Protein AF-A0A166ERL2-F1 (afdb_monomer)

pLDDT: mean 85.49, std 12.31, range [44.25, 98.38]

Foldseek 3Di:
DAQEDEDDDDPDDLVPDVCQQDDPPNHAEYAYEQADDDLPHCPLQEYQYYEYEQHDPVRAAALVSQLVSQVRHARHAEYEYAADAEHDYPDQDPCRVPVDDDDDPRLLVSLQVRDHHPNYQEYEYYYQADYPNLSNDQADPRHAYEYHYAAALVRCLVVLLVRVCRNQQVDDPPPDRHDRDHGFQAKEWAWDWDQDPNATKIWIKIFTDRVRPPPDRGSYIYIYIHHLEDEPCSVLVSHQQQNHQYYEYHHQASRHDYQLLVVCQSHLNHAEYEYEPNVLLVNLCNLVVPDALPPDVVVNPRRHDSAPRLYQYYAYDYDVVSVDDDDLVSLLSVLVNLVVCLVVVSAHQYYEDAPRSVVSNCVNPVCSCVSHPDNPYDHDD

Nearest PDB structures (foldseek):
  6qbt-assembly1_A  TM=3.314E-01  e=1.944E-01  Human T-lymphotropic virus 2
  7vww-assembly2_C  TM=3.610E-01  e=6.934E+00  Dioscoreophyllum cumminsii

Structure (mmCIF, N/CA/C/O backbone):
data_AF-A0A166ERL2-F1
#
_entry.id   AF-A0A166ERL2-F1
#
loop_
_atom_site.group_PDB
_atom_site.id
_atom_site.type_symbol
_atom_site.label_atom_id
_atom_site.label_alt_id
_atom_site.label_comp_id
_atom_site.label_asym_id
_atom_site.label_entity_id
_atom_site.label_seq_id
_atom_site.pdbx_PDB_ins_code
_atom_site.Cartn_x
_atom_site.Cartn_y
_atom_site.Cartn_z
_atom_site.occupancy
_atom_site.B_iso_or_equiv
_atom_site.auth_seq_id
_atom_site.auth_comp_id
_atom_site.auth_asym_id
_atom_site.auth_atom_id
_atom_site.pdbx_PDB_model_num
ATOM 1 N N . MET A 1 1 ? 32.226 -18.927 -10.110 1.00 77.19 1 MET A N 1
ATOM 2 C CA . MET A 1 1 ? 31.088 -18.558 -10.978 1.00 77.19 1 MET A CA 1
ATOM 3 C C . MET A 1 1 ? 30.583 -17.220 -10.487 1.00 77.19 1 MET A C 1
ATOM 5 O O . MET A 1 1 ? 30.361 -17.099 -9.290 1.00 77.19 1 MET A O 1
ATOM 9 N N . LEU A 1 2 ? 30.504 -16.218 -11.358 1.00 81.94 2 LEU A N 1
ATOM 10 C CA . LEU A 1 2 ? 29.994 -14.901 -10.985 1.00 81.94 2 LEU A CA 1
ATOM 11 C C . LEU A 1 2 ? 28.469 -14.932 -11.137 1.00 81.94 2 LEU A C 1
ATOM 13 O O . LEU A 1 2 ? 27.982 -15.144 -12.247 1.00 81.94 2 LEU A O 1
ATOM 17 N N . THR A 1 3 ? 27.742 -14.805 -10.029 1.00 89.81 3 THR A N 1
ATOM 18 C CA . THR A 1 3 ? 26.266 -14.838 -9.996 1.00 89.81 3 THR A CA 1
ATOM 19 C C . THR A 1 3 ? 25.653 -13.458 -9.784 1.00 89.81 3 THR A C 1
ATOM 21 O O . THR A 1 3 ? 24.518 -13.228 -10.186 1.00 89.81 3 THR A O 1
ATOM 24 N N . HIS A 1 4 ? 26.418 -12.528 -9.214 1.00 92.38 4 HIS A N 1
ATOM 25 C CA . HIS A 1 4 ? 25.998 -11.161 -8.933 1.00 92.38 4 HIS A CA 1
ATOM 26 C C . HIS A 1 4 ? 27.034 -10.198 -9.501 1.00 92.38 4 HIS A C 1
ATOM 28 O O . HIS A 1 4 ? 28.234 -10.383 -9.284 1.00 92.38 4 HIS A O 1
ATOM 34 N N . LEU A 1 5 ? 26.569 -9.177 -10.214 1.00 89.00 5 LEU A N 1
ATOM 35 C CA . LEU A 1 5 ? 27.400 -8.099 -10.730 1.00 89.00 5 LEU A CA 1
ATOM 36 C C . LEU A 1 5 ? 26.750 -6.765 -10.360 1.00 89.00 5 LEU A C 1
ATOM 38 O O . LEU A 1 5 ? 25.618 -6.493 -10.757 1.00 89.00 5 LEU A O 1
ATOM 42 N N . SER A 1 6 ? 27.475 -5.948 -9.599 1.00 89.12 6 SER A N 1
ATOM 43 C CA . SER A 1 6 ? 27.130 -4.549 -9.352 1.00 89.12 6 SER A CA 1
ATOM 44 C C . SER A 1 6 ? 28.169 -3.688 -10.046 1.00 89.12 6 SER A C 1
ATOM 46 O O . SER A 1 6 ? 29.366 -3.867 -9.809 1.00 89.12 6 SER A O 1
ATOM 48 N N . LEU A 1 7 ? 27.724 -2.804 -10.932 1.00 84.69 7 LEU A N 1
ATOM 49 C CA . LEU A 1 7 ? 28.595 -1.855 -11.611 1.00 84.69 7 LEU A CA 1
ATOM 50 C C . LEU A 1 7 ? 28.241 -0.449 -11.166 1.00 84.69 7 LEU A C 1
ATOM 52 O O . LEU A 1 7 ? 27.187 0.091 -11.504 1.00 84.69 7 LEU A O 1
ATOM 56 N N . GLU A 1 8 ? 29.166 0.131 -10.416 1.00 81.75 8 GLU A N 1
ATOM 57 C CA . GLU A 1 8 ? 29.139 1.526 -10.023 1.00 81.75 8 GLU A CA 1
ATOM 58 C C . GLU A 1 8 ? 29.985 2.312 -11.030 1.00 81.75 8 GLU A C 1
ATOM 60 O O . GLU A 1 8 ? 31.199 2.144 -11.090 1.00 81.75 8 GLU A O 1
ATOM 65 N N . TYR A 1 9 ? 29.329 3.140 -11.847 1.00 68.50 9 TYR A N 1
ATOM 66 C CA . TYR A 1 9 ? 29.947 4.225 -12.616 1.00 68.50 9 TYR A CA 1
ATOM 67 C C . TYR A 1 9 ? 31.168 3.839 -13.489 1.00 68.50 9 TYR A C 1
ATOM 69 O O . TYR A 1 9 ? 32.327 4.061 -13.135 1.00 68.50 9 TYR A O 1
ATOM 77 N N . CYS A 1 10 ? 30.926 3.327 -14.701 1.00 59.78 10 CYS A N 1
ATOM 78 C CA . CYS A 1 10 ? 31.987 3.166 -15.702 1.00 59.78 10 CYS A CA 1
ATOM 79 C C . CYS A 1 10 ? 32.215 4.477 -16.474 1.00 59.78 10 CYS A C 1
ATOM 81 O O . CYS A 1 10 ? 31.401 4.872 -17.303 1.00 59.78 10 CYS A O 1
ATOM 83 N N . HIS A 1 11 ? 33.354 5.137 -16.242 1.00 65.81 11 HIS A N 1
ATOM 84 C CA . HIS A 1 11 ? 33.776 6.318 -17.015 1.00 65.81 11 HIS A CA 1
ATOM 85 C C . HIS A 1 11 ? 34.077 6.015 -18.496 1.00 65.81 11 HIS A C 1
ATOM 87 O O . HIS A 1 11 ? 34.055 6.919 -19.330 1.00 65.81 11 HIS A O 1
ATOM 93 N N . SER A 1 12 ? 34.394 4.762 -18.824 1.00 67.81 12 SER A N 1
ATOM 94 C CA . SER A 1 12 ? 34.663 4.293 -20.183 1.00 67.81 12 SER A CA 1
ATOM 95 C C . SER A 1 12 ? 33.407 3.683 -20.796 1.00 67.81 12 SER A C 1
ATOM 97 O O . SER A 1 12 ? 32.731 2.896 -20.135 1.00 67.81 12 SER A O 1
ATOM 99 N N . ASN A 1 13 ? 33.131 4.007 -22.062 1.00 66.31 13 ASN A N 1
ATOM 100 C CA . ASN A 1 13 ? 31.979 3.495 -22.797 1.00 66.31 13 ASN A CA 1
ATOM 101 C C . ASN A 1 13 ? 32.007 1.947 -22.812 1.00 66.31 13 ASN A C 1
ATOM 103 O O . ASN A 1 13 ? 32.890 1.367 -23.450 1.00 66.31 13 ASN A O 1
ATOM 107 N N . PRO A 1 14 ? 31.078 1.255 -22.125 1.00 63.78 14 PRO A N 1
ATOM 108 C CA . PRO A 1 14 ? 31.132 -0.196 -21.941 1.00 63.78 14 PRO A CA 1
ATOM 109 C C . PRO A 1 14 ? 30.982 -0.971 -23.257 1.00 63.78 14 PRO A C 1
ATOM 111 O O . PRO A 1 14 ? 31.237 -2.168 -23.293 1.00 63.78 14 PRO A O 1
ATOM 114 N N . SER A 1 15 ? 30.613 -0.311 -24.361 1.00 64.50 15 SER A N 1
ATOM 115 C CA . SER A 1 15 ? 30.587 -0.926 -25.690 1.00 64.50 15 SER A CA 1
ATOM 116 C C . SER A 1 15 ? 31.969 -1.291 -26.247 1.00 64.50 15 SER A C 1
ATOM 118 O O . SER A 1 15 ? 32.038 -2.047 -27.213 1.00 64.50 15 SER A O 1
ATOM 120 N N . GLU A 1 16 ? 33.057 -0.733 -25.703 1.00 70.75 16 GLU A N 1
ATOM 121 C CA . GLU A 1 16 ? 34.410 -0.918 -26.251 1.00 70.75 16 GLU A CA 1
ATOM 122 C C . GLU A 1 16 ? 35.192 -2.078 -25.620 1.00 70.75 16 GLU A C 1
ATOM 124 O O . GLU A 1 16 ? 36.159 -2.546 -26.220 1.00 70.75 16 GLU A O 1
ATOM 129 N N . ASP A 1 17 ? 34.775 -2.587 -24.456 1.00 71.31 17 ASP A N 1
ATOM 130 C CA . ASP A 1 17 ? 35.456 -3.715 -23.816 1.00 71.31 17 ASP A CA 1
ATOM 131 C C . ASP A 1 17 ? 34.792 -5.053 -24.223 1.00 71.31 17 ASP A C 1
ATOM 133 O O . ASP A 1 17 ? 33.618 -5.297 -23.921 1.00 71.31 17 ASP A O 1
ATOM 137 N N . PRO A 1 18 ? 35.512 -5.947 -24.935 1.00 68.94 18 PRO A N 1
ATOM 138 C CA . PRO A 1 18 ? 34.975 -7.213 -25.429 1.00 68.94 18 PRO A CA 1
ATOM 139 C C . PRO A 1 18 ? 34.489 -8.151 -24.316 1.00 68.94 18 PRO A C 1
ATOM 141 O O . PRO A 1 18 ? 33.654 -9.016 -24.595 1.00 68.94 18 PRO A O 1
ATOM 144 N N . ALA A 1 19 ? 34.936 -7.971 -23.067 1.00 67.06 19 ALA A N 1
ATOM 145 C CA . ALA A 1 19 ? 34.402 -8.703 -21.921 1.00 67.06 19 ALA A CA 1
ATOM 146 C C . ALA A 1 19 ? 32.911 -8.397 -21.672 1.00 67.06 19 ALA A C 1
ATOM 148 O O . ALA A 1 19 ? 32.187 -9.246 -21.150 1.00 67.06 19 ALA A O 1
ATOM 149 N N . PHE A 1 20 ? 32.417 -7.235 -22.113 1.00 66.75 20 PHE A N 1
ATOM 150 C CA . PHE A 1 20 ? 31.011 -6.848 -21.979 1.00 66.75 20 PHE A CA 1
ATOM 151 C C . PHE A 1 20 ? 30.089 -7.417 -23.064 1.00 66.75 20 PHE A C 1
ATOM 153 O O . PHE A 1 20 ? 28.873 -7.451 -22.873 1.00 66.75 20 PHE A O 1
ATOM 160 N N . ASN A 1 21 ? 30.637 -7.930 -24.170 1.00 66.75 21 ASN A N 1
ATOM 161 C CA . ASN A 1 21 ? 29.839 -8.545 -25.239 1.00 66.75 21 ASN A CA 1
ATOM 162 C C . ASN A 1 21 ? 29.441 -10.002 -24.939 1.00 66.75 21 ASN A C 1
ATOM 164 O O . ASN A 1 21 ? 28.552 -10.545 -25.599 1.00 66.75 21 ASN A O 1
ATOM 168 N N . ALA A 1 22 ? 30.072 -10.638 -23.947 1.00 73.38 22 ALA A N 1
ATOM 169 C CA . ALA A 1 22 ? 29.822 -12.025 -23.558 1.00 73.38 22 ALA A CA 1
ATOM 170 C C . ALA A 1 22 ? 29.741 -12.162 -22.024 1.00 73.38 22 ALA A C 1
ATOM 172 O O . ALA A 1 22 ? 30.650 -12.713 -21.398 1.00 73.38 22 ALA A O 1
ATOM 173 N N . PRO A 1 23 ? 28.667 -11.652 -21.398 1.00 73.19 23 PRO A N 1
ATOM 174 C CA . PRO A 1 23 ? 28.480 -11.751 -19.956 1.00 73.19 23 PRO A CA 1
ATOM 175 C C . PRO A 1 23 ? 28.442 -13.219 -19.505 1.00 73.19 23 PRO A C 1
ATOM 177 O O . PRO A 1 23 ? 27.993 -14.088 -20.264 1.00 73.19 23 PRO A O 1
ATOM 180 N N . PRO A 1 24 ? 28.875 -13.524 -18.269 1.00 83.06 24 PRO A N 1
ATOM 181 C CA . PRO A 1 24 ? 28.833 -14.883 -17.749 1.00 83.06 24 PRO A CA 1
ATOM 182 C C . PRO A 1 24 ? 27.414 -15.451 -17.826 1.00 83.06 24 PRO A C 1
ATOM 184 O O . PRO A 1 24 ? 26.473 -14.856 -17.309 1.00 83.06 24 PRO A O 1
ATOM 187 N N . THR A 1 25 ? 27.253 -16.647 -18.395 1.00 84.00 25 THR A N 1
ATOM 188 C CA . THR A 1 25 ? 25.947 -17.332 -18.461 1.00 84.00 25 THR A CA 1
ATOM 189 C C . THR A 1 25 ? 25.391 -17.701 -17.083 1.00 84.00 25 THR A C 1
ATOM 191 O O . THR A 1 25 ? 24.237 -18.102 -16.973 1.00 84.00 25 THR A O 1
ATOM 194 N N . THR A 1 26 ? 26.219 -17.603 -16.039 1.00 91.06 26 THR A N 1
ATOM 195 C CA . THR A 1 26 ? 25.853 -17.827 -14.636 1.00 91.06 26 THR A CA 1
ATOM 196 C C . THR A 1 26 ? 25.363 -16.567 -13.928 1.00 91.06 26 THR A C 1
ATOM 198 O O . THR A 1 26 ? 25.062 -16.651 -12.742 1.00 91.06 26 THR A O 1
ATOM 201 N N . LEU A 1 27 ? 25.353 -15.407 -14.593 1.00 93.88 27 LEU A N 1
ATOM 202 C CA . LEU A 1 27 ? 24.914 -14.157 -13.984 1.00 93.88 27 LEU A CA 1
ATOM 203 C C . LEU A 1 27 ? 23.403 -14.207 -13.732 1.00 93.88 27 LEU A C 1
ATOM 205 O O . LEU A 1 27 ? 22.621 -14.408 -14.658 1.00 93.88 27 LEU A O 1
ATOM 209 N N . GLU A 1 28 ? 23.007 -14.021 -12.479 1.00 96.12 28 GLU A N 1
ATOM 210 C CA . GLU A 1 28 ? 21.608 -14.062 -12.052 1.00 96.12 28 GLU A CA 1
ATOM 211 C C . GLU A 1 28 ? 21.092 -12.678 -11.669 1.00 96.12 28 GLU A C 1
ATOM 213 O O . GLU A 1 28 ? 19.943 -12.358 -11.963 1.00 96.12 28 GLU A O 1
ATOM 218 N N . SER A 1 29 ? 21.943 -11.838 -11.082 1.00 97.00 29 SER A N 1
ATOM 219 C CA . SER A 1 29 ? 21.555 -10.510 -10.610 1.00 97.00 29 SER A CA 1
ATOM 220 C C . SER A 1 29 ? 22.481 -9.445 -11.175 1.00 97.00 29 SER A C 1
ATOM 222 O O . SER A 1 29 ? 23.706 -9.543 -11.045 1.00 97.00 29 SER A O 1
ATOM 224 N N . LEU A 1 30 ? 21.888 -8.415 -11.774 1.00 95.38 30 LEU A N 1
ATOM 225 C CA . LEU A 1 30 ? 22.602 -7.270 -12.324 1.00 95.38 30 LEU A CA 1
ATOM 226 C C . LEU A 1 30 ? 22.080 -5.972 -11.706 1.00 95.38 30 LEU A C 1
ATOM 228 O O . LEU A 1 30 ? 20.895 -5.660 -11.818 1.00 95.38 30 LEU A O 1
ATOM 232 N N . SER A 1 31 ? 22.982 -5.210 -11.091 1.00 95.44 31 SER A N 1
ATOM 233 C CA . SER A 1 31 ? 22.717 -3.861 -10.590 1.00 95.44 31 SER A CA 1
ATOM 234 C C . SER A 1 31 ? 23.565 -2.859 -11.364 1.00 95.44 31 SER A C 1
ATOM 236 O O . SER A 1 31 ? 24.792 -2.973 -11.392 1.00 95.44 31 SER A O 1
ATOM 238 N N . LEU A 1 32 ? 22.912 -1.903 -12.019 1.00 92.69 32 LEU A N 1
ATOM 239 C CA . LEU A 1 32 ? 23.553 -0.887 -12.850 1.00 92.69 32 LEU A CA 1
ATOM 240 C C . LEU A 1 32 ? 23.279 0.494 -12.270 1.00 92.69 32 LEU A C 1
ATOM 242 O O . LEU A 1 32 ? 22.121 0.891 -12.149 1.00 92.69 32 LEU A O 1
ATOM 246 N N . LEU A 1 33 ? 24.350 1.223 -11.966 1.00 91.12 33 LEU A N 1
ATOM 247 C CA . LEU A 1 33 ? 24.293 2.606 -11.512 1.00 91.12 33 LEU A CA 1
ATOM 248 C C . LEU A 1 33 ? 24.772 3.538 -12.636 1.00 91.12 33 LEU A C 1
ATOM 250 O O . LEU A 1 33 ? 25.870 3.360 -13.171 1.00 91.12 33 LEU A O 1
ATOM 254 N N . VAL A 1 34 ? 23.966 4.545 -12.979 1.00 85.50 34 VAL A N 1
ATOM 255 C CA . VAL A 1 34 ? 24.215 5.575 -14.011 1.00 85.50 34 VAL A CA 1
ATOM 256 C C . VAL A 1 34 ? 24.219 5.094 -15.465 1.00 85.50 34 VAL A C 1
ATOM 258 O O . VAL A 1 34 ? 23.539 5.698 -16.298 1.00 85.50 34 VAL A O 1
ATOM 261 N N . MET A 1 35 ? 24.963 4.039 -15.806 1.00 87.62 35 MET A N 1
ATOM 262 C CA . MET A 1 35 ? 25.171 3.631 -17.200 1.00 87.62 35 MET A CA 1
ATOM 263 C C . MET A 1 35 ? 24.773 2.166 -17.439 1.00 87.62 35 MET A C 1
ATOM 265 O O . MET A 1 35 ? 25.412 1.260 -16.903 1.00 87.62 35 MET A O 1
ATOM 269 N N . PRO A 1 36 ? 23.747 1.901 -18.265 1.00 89.19 36 PRO A N 1
ATOM 270 C CA . PRO A 1 36 ? 23.371 0.558 -18.651 1.00 89.19 36 PRO A CA 1
ATOM 271 C C . PRO A 1 36 ? 24.210 0.062 -19.833 1.00 89.19 36 PRO A C 1
ATOM 273 O O . PRO A 1 36 ? 24.802 0.839 -20.588 1.00 89.19 36 PRO A O 1
ATOM 276 N N . TYR A 1 37 ? 24.201 -1.253 -20.040 1.00 89.50 37 TYR A N 1
ATOM 277 C CA . TYR A 1 37 ? 24.606 -1.826 -21.319 1.00 89.50 37 TYR A CA 1
ATOM 278 C C . TYR A 1 37 ? 23.663 -1.369 -22.436 1.00 89.50 37 TYR A C 1
ATOM 280 O O . TYR A 1 37 ? 22.528 -0.968 -22.164 1.00 89.50 37 TYR A O 1
ATOM 288 N N . PRO A 1 38 ? 24.076 -1.479 -23.712 1.00 91.31 38 PRO A N 1
ATOM 289 C CA . PRO A 1 38 ? 23.132 -1.348 -24.812 1.00 91.31 38 PRO A CA 1
ATOM 290 C C . PRO A 1 38 ? 21.916 -2.250 -24.566 1.00 91.31 38 PRO A C 1
ATOM 292 O O . PRO A 1 38 ? 22.084 -3.436 -24.290 1.00 91.31 38 PRO A O 1
ATOM 295 N N . TRP A 1 39 ? 20.696 -1.724 -24.689 1.00 92.31 39 TRP A N 1
ATOM 296 C CA . TRP A 1 39 ? 19.454 -2.472 -24.418 1.00 92.31 39 TRP A CA 1
ATOM 297 C C . TRP A 1 39 ? 19.244 -3.691 -25.338 1.00 92.31 39 TRP A C 1
ATOM 299 O O . TRP A 1 39 ? 18.423 -4.571 -25.071 1.00 92.31 39 TRP A O 1
ATOM 309 N N . THR A 1 40 ? 20.026 -3.787 -26.414 1.00 91.94 40 THR A N 1
ATOM 310 C CA . THR A 1 40 ? 20.125 -4.952 -27.305 1.00 91.94 40 THR A CA 1
ATOM 311 C C . THR A 1 40 ? 21.074 -6.043 -26.794 1.00 91.94 40 THR A C 1
ATOM 313 O O . THR A 1 40 ? 21.160 -7.104 -27.410 1.00 91.94 40 THR A O 1
ATOM 316 N N . SER A 1 41 ? 21.807 -5.803 -25.704 1.00 91.81 41 SER A N 1
ATOM 317 C CA . SER A 1 41 ? 22.748 -6.756 -25.114 1.00 91.81 41 SER A CA 1
ATOM 318 C C . SER A 1 41 ? 22.025 -7.983 -24.560 1.00 91.81 41 SER A C 1
ATOM 320 O O . SER A 1 41 ? 20.939 -7.888 -23.985 1.00 91.81 41 SER A O 1
ATOM 322 N N . ARG A 1 42 ? 22.668 -9.147 -24.697 1.00 92.06 42 ARG A N 1
ATOM 323 C CA . ARG A 1 42 ? 22.171 -10.428 -24.170 1.00 92.06 42 ARG A CA 1
ATOM 324 C C . ARG A 1 42 ? 22.409 -10.608 -22.672 1.00 92.06 42 ARG A C 1
ATOM 326 O O . ARG A 1 42 ? 21.942 -11.590 -22.103 1.00 92.06 42 ARG A O 1
ATOM 333 N N . VAL A 1 43 ? 23.105 -9.670 -22.021 1.00 92.38 43 VAL A N 1
ATOM 334 C CA . VAL A 1 43 ? 23.305 -9.677 -20.558 1.00 92.38 43 VAL A CA 1
ATOM 335 C C . VAL A 1 43 ? 21.992 -9.713 -19.786 1.00 92.38 43 VAL A C 1
ATOM 337 O O . VAL A 1 43 ? 21.940 -10.270 -18.696 1.00 92.38 43 VAL A O 1
ATOM 340 N N . TYR A 1 44 ? 20.928 -9.175 -20.378 1.00 94.69 44 TYR A N 1
ATOM 341 C CA . TYR A 1 44 ? 19.614 -9.092 -19.759 1.00 94.69 44 TYR A CA 1
ATOM 342 C C . TYR A 1 44 ? 18.781 -10.377 -19.897 1.00 94.69 44 TYR A C 1
ATOM 344 O O . TYR A 1 44 ? 17.893 -10.610 -19.084 1.00 94.69 44 TYR A O 1
ATOM 352 N N . ASP A 1 45 ? 19.059 -11.234 -20.887 1.00 94.06 45 ASP A N 1
ATOM 353 C CA . ASP A 1 45 ? 18.134 -12.289 -21.339 1.00 94.06 45 ASP A CA 1
ATOM 354 C C . ASP A 1 45 ? 17.871 -13.391 -20.280 1.00 94.06 45 ASP A C 1
ATOM 356 O O . ASP A 1 45 ? 16.811 -14.022 -20.271 1.00 94.06 45 ASP A O 1
ATOM 360 N N . ASN A 1 46 ? 18.817 -13.625 -19.363 1.00 92.38 46 ASN A N 1
ATOM 361 C CA . ASN A 1 46 ? 18.764 -14.738 -18.398 1.00 92.38 46 ASN A CA 1
ATOM 362 C C . ASN A 1 46 ? 18.829 -14.317 -16.920 1.00 92.38 46 ASN A C 1
ATOM 364 O O . ASN A 1 46 ? 19.027 -15.177 -16.057 1.00 92.38 46 ASN A O 1
ATOM 368 N N . LEU A 1 47 ? 18.637 -13.029 -16.629 1.00 96.44 47 LEU A N 1
ATOM 369 C CA . LEU A 1 47 ? 18.650 -12.507 -15.262 1.00 96.44 47 LEU A CA 1
ATOM 370 C C . LEU A 1 47 ? 17.425 -12.974 -14.461 1.00 96.44 47 LEU A C 1
ATOM 372 O O . LEU A 1 47 ? 16.326 -13.099 -14.999 1.00 96.44 47 LEU A O 1
ATOM 376 N N . LEU A 1 48 ? 17.627 -13.191 -13.162 1.00 97.44 48 LEU A N 1
ATOM 377 C CA . LEU A 1 48 ? 16.589 -13.271 -12.133 1.00 97.44 48 LEU A CA 1
ATOM 378 C C . LEU A 1 48 ? 16.251 -11.879 -11.590 1.00 97.44 48 LEU A C 1
ATOM 380 O O . LEU A 1 48 ? 15.075 -11.582 -11.377 1.00 97.44 48 LEU A O 1
ATOM 384 N N . GLU A 1 49 ? 17.260 -11.025 -11.405 1.00 98.38 49 GLU A N 1
ATOM 385 C CA . GLU A 1 49 ? 17.094 -9.670 -10.878 1.00 98.38 49 GLU A CA 1
ATOM 386 C C . GLU A 1 49 ? 17.794 -8.637 -11.759 1.00 98.38 49 GLU A C 1
ATOM 388 O O . GLU A 1 49 ? 18.959 -8.796 -12.132 1.00 98.38 49 GLU A O 1
ATOM 393 N N . LEU A 1 50 ? 17.088 -7.546 -12.049 1.00 97.31 50 LEU A N 1
ATOM 394 C CA . LEU A 1 50 ? 17.650 -6.374 -12.706 1.00 97.31 50 LEU A CA 1
ATOM 395 C C . LEU A 1 50 ? 17.287 -5.123 -11.911 1.00 97.31 50 LEU A C 1
ATOM 397 O O . LEU A 1 50 ? 16.105 -4.830 -11.730 1.00 97.31 50 LEU A O 1
ATOM 401 N N . ARG A 1 51 ? 18.309 -4.389 -11.470 1.00 96.56 51 ARG A N 1
ATOM 402 C CA . ARG A 1 51 ? 18.171 -3.106 -10.775 1.00 96.56 51 ARG A CA 1
ATOM 403 C C . ARG A 1 51 ? 18.881 -2.024 -11.567 1.00 96.56 51 ARG A C 1
ATOM 405 O O . ARG A 1 51 ? 20.033 -2.193 -11.967 1.00 96.56 51 ARG A O 1
ATOM 412 N N . LEU A 1 52 ? 18.169 -0.940 -11.822 1.00 94.31 52 LEU A N 1
ATOM 413 C CA . LEU A 1 52 ? 18.642 0.197 -12.593 1.00 94.31 52 LEU A CA 1
ATOM 414 C C . LEU A 1 52 ? 18.492 1.440 -11.726 1.00 94.31 52 LEU A C 1
ATOM 416 O O . LEU A 1 52 ? 17.367 1.842 -11.438 1.00 94.31 52 LEU A O 1
ATOM 420 N N . THR A 1 53 ? 19.609 2.039 -11.333 1.00 93.06 53 THR A N 1
ATOM 421 C CA . THR A 1 53 ? 19.630 3.147 -10.376 1.00 93.06 53 THR A CA 1
ATOM 422 C C . THR A 1 53 ? 20.297 4.374 -10.989 1.00 93.06 53 THR A C 1
ATOM 424 O O . THR A 1 53 ? 21.344 4.258 -11.630 1.00 93.06 53 THR A O 1
ATOM 427 N N . ASP A 1 54 ? 19.689 5.547 -10.808 1.00 90.38 54 ASP A N 1
ATOM 428 C CA . ASP A 1 54 ? 20.227 6.861 -11.190 1.00 90.38 54 ASP A CA 1
ATOM 429 C C . ASP A 1 54 ? 20.734 6.933 -12.641 1.00 90.38 54 ASP A C 1
ATOM 431 O O . ASP A 1 54 ? 21.763 7.550 -12.925 1.00 90.38 54 ASP A O 1
ATOM 435 N N . LEU A 1 55 ? 20.041 6.271 -13.577 1.00 86.44 55 LEU A N 1
ATOM 436 C CA . LEU A 1 55 ? 20.450 6.263 -14.982 1.00 86.44 55 LEU A CA 1
ATOM 437 C C . LEU A 1 55 ? 20.493 7.688 -15.549 1.00 86.44 55 LEU A C 1
ATOM 439 O O . LEU A 1 55 ? 19.538 8.456 -15.406 1.00 86.44 55 LEU A O 1
ATOM 443 N N . ASP A 1 56 ? 21.570 8.019 -16.265 1.00 83.94 56 ASP A N 1
ATOM 444 C CA . ASP A 1 56 ? 21.643 9.271 -17.021 1.00 83.94 56 ASP A CA 1
ATOM 445 C C . ASP A 1 56 ? 20.497 9.309 -18.052 1.00 83.94 56 ASP A C 1
ATOM 447 O O . ASP A 1 56 ? 20.190 8.310 -18.711 1.00 83.94 56 ASP A O 1
ATOM 451 N N . TRP A 1 57 ? 19.852 10.470 -18.203 1.00 82.06 57 TRP A N 1
ATOM 452 C CA . TRP A 1 57 ? 18.692 10.672 -19.078 1.00 82.06 57 TRP A CA 1
ATOM 453 C C . TRP A 1 57 ? 18.916 10.214 -20.531 1.00 82.06 57 TRP A C 1
ATOM 455 O O . TRP A 1 57 ? 17.967 9.808 -21.204 1.00 82.06 57 TRP A O 1
ATOM 465 N N . LYS A 1 58 ? 20.160 10.238 -21.033 1.00 84.19 58 LYS A N 1
ATOM 466 C CA . LYS A 1 58 ? 20.512 9.748 -22.380 1.00 84.19 58 LYS A CA 1
ATOM 467 C C . LYS A 1 58 ? 20.427 8.229 -22.494 1.00 84.19 58 LYS A C 1
ATOM 469 O O . LYS A 1 58 ? 20.246 7.701 -23.594 1.00 84.19 58 LYS A O 1
ATOM 474 N N . HIS A 1 59 ? 20.581 7.550 -21.366 1.00 87.56 59 HIS A N 1
ATOM 475 C CA . HIS A 1 59 ? 20.717 6.107 -21.251 1.00 87.56 59 HIS A CA 1
ATOM 476 C C . HIS A 1 59 ? 19.465 5.411 -20.708 1.00 87.56 59 HIS A C 1
ATOM 478 O O . HIS A 1 59 ? 19.354 4.189 -20.817 1.00 87.56 59 HIS A O 1
ATOM 484 N N . VAL A 1 60 ? 18.510 6.176 -20.181 1.00 86.88 60 VAL A N 1
ATOM 485 C CA . VAL A 1 60 ? 17.166 5.711 -19.826 1.00 86.88 60 VAL A CA 1
ATOM 486 C C . VAL A 1 60 ? 16.564 4.864 -20.963 1.00 86.88 60 VAL A C 1
ATOM 488 O O . VAL A 1 60 ? 16.589 5.287 -22.126 1.00 86.88 60 VAL A O 1
ATOM 491 N N . PRO A 1 61 ? 15.991 3.683 -20.673 1.00 91.56 61 PRO A N 1
ATOM 492 C CA . PRO A 1 61 ? 15.374 2.859 -21.703 1.00 91.56 61 PRO A CA 1
ATOM 493 C C . PRO A 1 61 ? 14.137 3.543 -22.290 1.00 91.56 61 PRO A C 1
ATOM 495 O O . PRO A 1 61 ? 13.374 4.217 -21.592 1.00 91.56 61 PRO A O 1
ATOM 498 N N . SER A 1 62 ? 13.917 3.357 -23.590 1.00 91.38 62 SER A N 1
ATOM 499 C CA . SER A 1 62 ? 12.596 3.604 -24.164 1.00 91.38 62 SER A CA 1
ATOM 500 C C . SER A 1 62 ? 11.607 2.499 -23.791 1.00 91.38 62 SER A C 1
ATOM 502 O O . SER A 1 62 ? 12.007 1.401 -23.395 1.00 91.38 62 SER A O 1
ATOM 504 N N . ILE A 1 63 ? 10.308 2.750 -23.957 1.00 91.62 63 ILE A N 1
ATOM 505 C CA . ILE A 1 63 ? 9.290 1.702 -23.788 1.00 91.62 63 ILE A CA 1
ATOM 506 C C . ILE A 1 63 ? 9.542 0.536 -24.747 1.00 91.62 63 ILE A C 1
ATOM 508 O O . ILE A 1 63 ? 9.443 -0.623 -24.345 1.00 91.62 63 ILE A O 1
ATOM 512 N N . GLN A 1 64 ? 9.975 0.822 -25.978 1.00 92.88 64 GLN A N 1
ATOM 513 C CA . GLN A 1 64 ? 10.360 -0.212 -26.935 1.00 92.88 64 GLN A CA 1
ATOM 514 C C . GLN A 1 64 ? 11.601 -1.000 -26.486 1.00 92.88 64 GLN A C 1
ATOM 516 O O . GLN A 1 64 ? 11.651 -2.214 -26.690 1.00 92.88 64 GLN A O 1
ATOM 521 N N . ASP A 1 65 ? 12.588 -0.349 -25.858 1.00 94.62 65 ASP A N 1
ATOM 522 C CA . ASP A 1 65 ? 13.759 -1.031 -25.289 1.00 94.62 65 ASP A CA 1
ATOM 523 C C . ASP A 1 65 ? 13.337 -2.021 -24.196 1.00 94.62 65 ASP A C 1
ATOM 525 O O . ASP A 1 65 ? 13.748 -3.184 -24.229 1.00 94.62 65 ASP A O 1
ATOM 529 N N . LEU A 1 66 ? 12.465 -1.592 -23.273 1.00 94.81 66 LEU A N 1
ATOM 530 C CA . LEU A 1 66 ? 11.923 -2.457 -22.221 1.00 94.81 66 LEU A CA 1
ATOM 531 C C . LEU A 1 66 ? 11.078 -3.593 -22.795 1.00 94.81 66 LEU A C 1
ATOM 533 O O . LEU A 1 66 ? 11.256 -4.737 -22.387 1.00 94.81 66 LEU A O 1
ATOM 537 N N . ALA A 1 67 ? 10.205 -3.314 -23.766 1.00 95.00 67 ALA A N 1
ATOM 538 C CA . ALA A 1 67 ? 9.389 -4.335 -24.418 1.00 95.00 67 ALA A CA 1
ATOM 539 C C . ALA A 1 67 ? 10.270 -5.396 -25.096 1.00 95.00 67 ALA A C 1
ATOM 541 O O . ALA A 1 67 ? 10.090 -6.597 -24.885 1.00 95.00 67 ALA A O 1
ATOM 542 N N . ASN A 1 68 ? 11.287 -4.961 -25.845 1.00 95.56 68 ASN A N 1
ATOM 543 C CA . ASN A 1 68 ? 12.253 -5.856 -26.473 1.00 95.56 68 ASN A CA 1
ATOM 544 C C . ASN A 1 68 ? 13.017 -6.678 -25.430 1.00 95.56 68 ASN A C 1
ATOM 546 O O . ASN A 1 68 ? 13.178 -7.882 -25.609 1.00 95.56 68 ASN A O 1
ATOM 550 N N . MET A 1 69 ? 13.471 -6.060 -24.339 1.00 96.06 69 MET A N 1
ATOM 551 C CA . MET A 1 69 ? 14.150 -6.760 -23.248 1.00 96.06 69 MET A CA 1
ATOM 552 C C . MET A 1 69 ? 13.229 -7.803 -22.593 1.00 96.06 69 MET A C 1
ATOM 554 O O . MET A 1 69 ? 13.621 -8.958 -22.455 1.00 96.06 69 MET A O 1
ATOM 558 N N . PHE A 1 70 ? 11.989 -7.437 -22.263 1.00 96.19 70 PHE A N 1
ATOM 559 C CA . PHE A 1 70 ? 11.002 -8.323 -21.638 1.00 96.19 70 PHE A CA 1
ATOM 560 C C . PHE A 1 70 ? 10.618 -9.522 -22.506 1.00 96.19 70 PHE A C 1
ATOM 562 O O . PHE A 1 70 ? 10.362 -10.601 -21.980 1.00 96.19 70 PHE A O 1
ATOM 569 N N . THR A 1 71 ? 10.617 -9.379 -23.834 1.00 95.88 71 THR A N 1
ATOM 570 C CA . THR A 1 71 ? 10.358 -10.521 -24.732 1.00 95.88 71 THR A CA 1
ATOM 571 C C . THR A 1 71 ? 11.485 -11.555 -24.724 1.00 95.88 71 THR A C 1
ATOM 573 O O . THR A 1 71 ? 11.243 -12.724 -25.025 1.00 95.88 71 THR A O 1
ATOM 576 N N . ARG A 1 72 ? 12.712 -11.138 -24.386 1.00 94.88 72 ARG A N 1
ATOM 577 C CA . ARG A 1 72 ? 13.892 -12.010 -24.336 1.00 94.88 72 ARG A CA 1
ATOM 578 C C . ARG A 1 72 ? 14.169 -12.548 -22.937 1.00 94.88 72 ARG A C 1
ATOM 580 O O . ARG A 1 72 ? 14.790 -13.601 -22.821 1.00 94.88 72 ARG A O 1
ATOM 587 N N . THR A 1 73 ? 13.720 -11.856 -21.889 1.00 94.44 73 THR A N 1
ATOM 588 C CA . THR A 1 73 ? 13.958 -12.280 -20.510 1.00 94.44 73 THR A CA 1
ATOM 589 C C . THR A 1 73 ? 13.084 -13.476 -20.141 1.00 94.44 73 THR A C 1
ATOM 591 O O . THR A 1 73 ? 11.859 -13.403 -20.063 1.00 94.44 73 THR A O 1
ATOM 594 N N . SER A 1 74 ? 13.725 -14.617 -19.893 1.00 91.94 74 SER A N 1
ATOM 595 C CA . SER A 1 74 ? 13.012 -15.875 -19.621 1.00 91.94 74 SER A CA 1
ATOM 596 C C . SER A 1 74 ? 12.827 -16.181 -18.132 1.00 91.94 74 SER A C 1
ATOM 598 O O . SER A 1 74 ? 12.008 -17.031 -17.785 1.00 91.94 74 SER A O 1
ATOM 600 N N . ARG A 1 75 ? 13.597 -15.519 -17.257 1.00 96.12 75 ARG A N 1
ATOM 601 C CA . ARG A 1 75 ? 13.692 -15.828 -15.818 1.00 96.12 75 ARG A CA 1
ATOM 602 C C . ARG A 1 75 ? 13.497 -14.624 -14.894 1.00 96.12 75 ARG A C 1
ATOM 604 O O . ARG A 1 75 ? 13.473 -14.816 -13.682 1.00 96.12 75 ARG A O 1
ATOM 611 N N . LEU A 1 76 ? 13.338 -13.417 -15.437 1.00 97.81 76 LEU A N 1
ATOM 612 C CA . LEU A 1 76 ? 13.320 -12.184 -14.649 1.00 97.81 76 LEU A CA 1
ATOM 613 C C . LEU A 1 76 ? 12.178 -12.222 -13.630 1.00 97.81 76 LEU A C 1
ATOM 615 O O . LEU A 1 76 ? 11.017 -12.310 -14.026 1.00 97.81 76 LEU A O 1
ATOM 619 N N . ALA A 1 77 ? 12.520 -12.185 -12.344 1.00 98.19 77 ALA A N 1
ATOM 620 C CA . ALA A 1 77 ? 11.606 -12.275 -11.209 1.00 98.19 77 ALA A CA 1
ATOM 621 C C . ALA A 1 77 ? 11.478 -10.939 -10.463 1.00 98.19 77 ALA A C 1
ATOM 623 O O . ALA A 1 77 ? 10.389 -10.626 -9.973 1.00 98.19 77 ALA A O 1
ATOM 624 N N . LEU A 1 78 ? 12.546 -10.136 -10.432 1.00 98.25 78 LEU A N 1
ATOM 625 C CA . LEU A 1 78 ? 12.560 -8.789 -9.863 1.00 98.25 78 LEU A CA 1
ATOM 626 C C . LEU A 1 78 ? 13.072 -7.780 -10.889 1.00 98.25 78 LEU A C 1
ATOM 628 O O . LEU A 1 78 ? 14.139 -7.966 -11.475 1.00 98.25 78 LEU A O 1
ATOM 632 N N . PHE A 1 79 ? 12.324 -6.695 -11.058 1.00 97.25 79 PHE A N 1
ATOM 633 C CA . PHE A 1 79 ? 12.743 -5.543 -11.844 1.00 97.25 79 PHE A CA 1
ATOM 634 C C . PHE A 1 79 ? 12.592 -4.271 -11.017 1.00 97.25 79 PHE A C 1
ATOM 636 O O . PHE A 1 79 ? 11.511 -3.984 -10.505 1.00 97.25 79 PHE A O 1
ATOM 643 N N . GLU A 1 80 ? 13.678 -3.528 -10.864 1.00 96.06 80 GLU A N 1
ATOM 644 C CA . GLU A 1 80 ? 13.703 -2.270 -10.129 1.00 96.06 80 GLU A CA 1
ATOM 645 C C . GLU A 1 80 ? 14.243 -1.157 -11.016 1.00 96.06 80 GLU A C 1
ATOM 647 O O . GLU A 1 80 ? 15.301 -1.285 -11.638 1.00 96.06 80 GLU A O 1
ATOM 652 N N . LEU A 1 81 ? 13.497 -0.061 -11.039 1.00 93.44 81 LEU A N 1
ATOM 653 C CA . LEU A 1 81 ? 13.905 1.207 -11.606 1.00 93.44 81 LEU A CA 1
ATOM 654 C C . LEU A 1 81 ? 13.931 2.216 -10.453 1.00 93.44 81 LEU A C 1
ATOM 656 O O . LEU A 1 81 ? 12.889 2.424 -9.836 1.00 93.44 81 LEU A O 1
ATOM 660 N N . SER A 1 82 ? 15.073 2.847 -10.186 1.00 92.25 82 SER A N 1
ATOM 661 C CA . SER A 1 82 ? 15.263 3.753 -9.046 1.00 92.25 82 SER A CA 1
ATOM 662 C C . SER A 1 82 ? 16.016 5.029 -9.441 1.00 92.25 82 SER A C 1
ATOM 664 O O . SER A 1 82 ? 16.928 4.988 -10.266 1.00 92.25 82 SER A O 1
ATOM 666 N N . GLY A 1 83 ? 15.632 6.185 -8.891 1.00 84.31 83 GLY A N 1
ATOM 667 C CA . GLY A 1 83 ? 16.385 7.445 -9.030 1.00 84.31 83 GLY A CA 1
ATOM 668 C C . GLY A 1 83 ? 16.362 8.104 -10.422 1.00 84.31 83 GLY A C 1
ATOM 669 O O . GLY A 1 83 ? 17.155 8.993 -10.723 1.00 84.31 83 GLY A O 1
ATOM 670 N N . PHE A 1 84 ? 15.451 7.695 -11.304 1.00 75.56 84 PHE A N 1
ATOM 671 C CA . PHE A 1 84 ? 15.349 8.212 -12.672 1.00 75.56 84 PHE A CA 1
ATOM 672 C C . PHE A 1 84 ? 14.122 9.120 -12.838 1.00 75.56 84 PHE A C 1
ATOM 674 O O . PHE A 1 84 ? 13.100 8.971 -12.167 1.00 75.56 84 PHE A O 1
ATOM 681 N N . TRP A 1 85 ? 14.225 10.075 -13.763 1.00 68.06 85 TRP A N 1
ATOM 682 C CA . TRP A 1 85 ? 13.216 11.122 -13.951 1.00 68.06 85 TRP A CA 1
ATOM 683 C C . TRP A 1 85 ? 12.064 10.695 -14.862 1.00 68.06 85 TRP A C 1
ATOM 685 O O . TRP A 1 85 ? 10.938 11.138 -14.670 1.00 68.06 85 TRP A O 1
ATOM 695 N N . THR A 1 86 ? 12.321 9.852 -15.867 1.00 76.62 86 THR A N 1
ATOM 696 C CA . THR A 1 86 ? 11.327 9.500 -16.893 1.00 76.62 86 THR A CA 1
ATOM 697 C C . THR A 1 86 ? 11.745 8.244 -17.670 1.00 76.62 86 THR A C 1
ATOM 699 O O . THR A 1 86 ? 12.919 7.897 -17.641 1.00 76.62 86 THR A O 1
ATOM 702 N N . LEU A 1 87 ? 10.816 7.562 -18.350 1.00 82.75 87 LEU A N 1
ATOM 703 C CA . LEU A 1 87 ? 11.070 6.580 -19.418 1.00 82.75 87 LEU A CA 1
ATOM 704 C C . LEU A 1 87 ? 10.910 7.288 -20.763 1.00 82.75 87 LEU A C 1
ATOM 706 O O . LEU A 1 87 ? 10.102 8.207 -20.884 1.00 82.75 87 LEU A O 1
ATOM 710 N N . ARG A 1 88 ? 11.635 6.857 -21.801 1.00 86.12 88 ARG A N 1
ATOM 711 C CA . ARG A 1 88 ? 11.488 7.483 -23.125 1.00 86.12 88 ARG A CA 1
ATOM 712 C C . ARG A 1 88 ? 10.308 6.875 -23.883 1.00 86.12 88 ARG A C 1
ATOM 714 O O . ARG A 1 88 ? 10.284 5.672 -24.134 1.00 86.12 88 ARG A O 1
ATOM 721 N N . THR A 1 89 ? 9.364 7.711 -24.284 1.00 86.06 89 THR A N 1
ATOM 722 C CA . THR A 1 89 ? 8.315 7.354 -25.246 1.00 86.06 89 THR A CA 1
ATOM 723 C C . THR A 1 89 ? 8.767 7.702 -26.662 1.00 86.06 89 THR A C 1
ATOM 725 O O . THR A 1 89 ? 9.706 8.480 -26.864 1.00 86.06 89 THR A O 1
ATOM 728 N N . SER A 1 90 ? 8.111 7.119 -27.661 1.00 85.06 90 SER A N 1
ATOM 729 C CA . SER A 1 90 ? 8.372 7.408 -29.075 1.00 85.06 90 SER A CA 1
ATOM 730 C C . SER A 1 90 ? 8.067 8.865 -29.455 1.00 85.06 90 SER A C 1
ATOM 732 O O . SER A 1 90 ? 8.719 9.430 -30.337 1.00 85.06 90 SER A O 1
ATOM 734 N N . GLN A 1 91 ? 7.113 9.490 -28.759 1.00 81.75 91 GLN A N 1
ATOM 735 C CA . GLN A 1 91 ? 6.706 10.883 -28.938 1.00 81.75 91 GLN A CA 1
ATOM 736 C C . GLN A 1 91 ? 6.695 11.608 -27.582 1.00 81.75 91 GLN A C 1
ATOM 738 O O . GLN A 1 91 ? 5.636 11.741 -26.972 1.00 81.75 91 GLN A O 1
ATOM 743 N N . PRO A 1 92 ? 7.856 12.083 -27.091 1.00 74.88 92 PRO A N 1
ATOM 744 C CA . PRO A 1 92 ? 7.941 12.691 -25.769 1.00 74.88 92 PRO A CA 1
ATOM 745 C C . PRO A 1 92 ? 7.229 14.048 -25.744 1.00 74.88 92 PRO A C 1
ATOM 747 O O . PRO A 1 92 ? 7.682 15.005 -26.393 1.00 74.88 92 PRO A O 1
ATOM 750 N N . SER A 1 93 ? 6.149 14.127 -24.967 1.00 72.31 93 SER A N 1
ATOM 751 C CA . SER A 1 93 ? 5.422 15.352 -24.627 1.00 72.31 93 SER A CA 1
ATOM 752 C C . SER A 1 93 ? 6.163 16.192 -23.580 1.00 72.31 93 SER A C 1
ATOM 754 O O . SER A 1 93 ? 7.204 15.789 -23.053 1.00 72.31 93 SER A O 1
ATOM 756 N N . ASP A 1 94 ? 5.621 17.368 -23.254 1.00 65.44 94 ASP A N 1
ATOM 757 C CA . ASP A 1 94 ? 6.137 18.203 -22.164 1.00 65.44 94 ASP A CA 1
ATOM 758 C C . ASP A 1 94 ? 6.065 17.489 -20.804 1.00 65.44 94 ASP A C 1
ATOM 760 O O . ASP A 1 94 ? 6.943 17.702 -19.970 1.00 65.44 94 ASP A O 1
ATOM 764 N N . PHE A 1 95 ? 5.112 16.567 -20.617 1.00 66.12 95 PHE A N 1
ATOM 765 C CA . PHE A 1 95 ? 5.049 15.698 -19.442 1.00 66.12 95 PHE A CA 1
ATOM 766 C C . PHE A 1 95 ? 6.257 14.768 -19.369 1.00 66.12 95 PHE A C 1
ATOM 768 O O . PHE A 1 95 ? 6.951 14.720 -18.359 1.00 66.12 95 PHE A O 1
ATOM 775 N N . THR A 1 96 ? 6.589 14.094 -20.466 1.00 63.84 96 THR A N 1
ATOM 776 C CA . THR A 1 96 ? 7.747 13.191 -20.510 1.00 63.84 96 THR A CA 1
ATOM 777 C C . THR A 1 96 ? 9.075 13.946 -20.400 1.00 63.84 96 THR A C 1
ATOM 779 O O . THR A 1 96 ? 10.066 13.373 -19.946 1.00 63.84 96 THR A O 1
ATOM 782 N N . ARG A 1 97 ? 9.105 15.231 -20.784 1.00 66.00 97 ARG A N 1
ATOM 783 C CA . ARG A 1 97 ? 10.299 16.092 -20.718 1.00 66.00 97 ARG A CA 1
ATOM 784 C C . ARG A 1 97 ? 10.506 16.751 -19.358 1.00 66.00 97 ARG A C 1
ATOM 786 O O . ARG A 1 97 ? 11.646 16.840 -18.916 1.00 66.00 97 ARG A O 1
ATOM 793 N N . ASN A 1 98 ? 9.431 17.221 -18.727 1.00 67.31 98 ASN A N 1
ATOM 794 C CA . ASN A 1 98 ? 9.493 18.098 -17.554 1.00 67.31 98 ASN A CA 1
ATOM 795 C C . ASN A 1 98 ? 8.760 17.537 -16.325 1.00 67.31 98 ASN A C 1
ATOM 797 O O . ASN A 1 98 ? 8.734 18.206 -15.294 1.00 67.31 98 ASN A O 1
ATOM 801 N N . CYS A 1 99 ? 8.149 16.352 -16.429 1.00 66.31 99 CYS A N 1
ATOM 802 C CA . CYS A 1 99 ? 7.270 15.769 -15.411 1.00 66.31 99 CYS A CA 1
ATOM 803 C C . CYS A 1 99 ? 6.130 16.713 -14.988 1.00 66.31 99 CYS A C 1
ATOM 805 O O . CYS A 1 99 ? 5.688 16.686 -13.841 1.00 66.31 99 CYS A O 1
ATOM 807 N N . ASP A 1 100 ? 5.663 17.558 -15.913 1.00 68.25 100 ASP A N 1
ATOM 808 C CA . ASP A 1 100 ? 4.578 18.513 -15.685 1.00 68.25 100 ASP A CA 1
ATOM 809 C C . ASP A 1 100 ? 3.390 18.218 -16.608 1.00 68.25 100 ASP A C 1
ATOM 811 O O . ASP A 1 100 ? 3.558 17.904 -17.785 1.00 68.25 100 ASP A O 1
ATOM 815 N N . GLY A 1 101 ? 2.175 18.317 -16.074 1.00 74.69 101 GLY A N 1
ATOM 816 C CA . GLY A 1 101 ? 0.946 17.952 -16.781 1.00 74.69 101 GLY A CA 1
ATOM 817 C C . GLY A 1 101 ? 0.592 16.462 -16.712 1.00 74.69 101 GLY A C 1
ATOM 818 O O . GLY A 1 101 ? 0.956 15.763 -15.767 1.00 74.69 101 GLY A O 1
ATOM 819 N N . ASP A 1 102 ? -0.190 16.009 -17.690 1.00 75.12 102 ASP A N 1
ATOM 820 C CA . ASP A 1 102 ? -0.657 14.627 -17.829 1.00 75.12 102 ASP A CA 1
ATOM 821 C C . ASP A 1 102 ? -0.032 13.990 -19.081 1.00 75.12 102 ASP A C 1
ATOM 823 O O . ASP A 1 102 ? 0.191 14.702 -20.069 1.00 75.12 102 ASP A O 1
ATOM 827 N N . PRO A 1 103 ? 0.242 12.669 -19.083 1.00 78.75 103 PRO A N 1
ATOM 828 C CA . PRO A 1 103 ? 0.677 11.988 -20.295 1.00 78.75 103 PRO A CA 1
ATOM 829 C C . PRO A 1 103 ? -0.391 12.133 -21.380 1.00 78.75 103 PRO A C 1
ATOM 831 O O . PRO A 1 103 ? -1.590 12.018 -21.112 1.00 78.75 103 PRO A O 1
ATOM 834 N N . SER A 1 104 ? 0.039 12.357 -22.621 1.00 84.31 104 SER A N 1
ATOM 835 C CA . SER A 1 104 ? -0.884 12.332 -23.758 1.00 84.31 104 SER A CA 1
ATOM 836 C C . SER A 1 104 ? -1.521 10.944 -23.909 1.00 84.31 104 SER A C 1
ATOM 838 O O . SER A 1 104 ? -0.944 9.938 -23.495 1.00 84.31 104 SER A O 1
ATOM 840 N N . GLU A 1 105 ? -2.693 10.854 -24.548 1.00 84.00 105 GLU A N 1
ATOM 841 C CA . GLU A 1 105 ? -3.353 9.559 -24.792 1.00 84.00 105 GLU A CA 1
ATOM 842 C C . GLU A 1 105 ? -2.441 8.568 -25.532 1.00 84.00 105 GLU A C 1
ATOM 844 O O . GLU A 1 105 ? -2.461 7.372 -25.246 1.00 84.00 105 GLU A O 1
ATOM 849 N N . HIS A 1 106 ? -1.606 9.064 -26.452 1.00 85.50 106 HIS A N 1
ATOM 850 C CA . HIS A 1 106 ? -0.651 8.243 -27.190 1.00 85.50 106 HIS A CA 1
ATOM 851 C C . HIS A 1 106 ? 0.458 7.687 -26.289 1.00 85.50 106 HIS A C 1
ATOM 853 O O . HIS A 1 106 ? 0.759 6.498 -26.358 1.00 85.50 106 HIS A O 1
ATOM 859 N N . GLU A 1 107 ? 1.026 8.516 -25.410 1.00 85.12 107 GLU A N 1
ATOM 860 C CA . GLU A 1 107 ? 2.034 8.070 -24.442 1.00 85.12 107 GLU A CA 1
ATOM 861 C C . GLU A 1 107 ? 1.445 7.079 -23.449 1.00 85.12 107 GLU A C 1
ATOM 863 O O . GLU A 1 107 ? 2.059 6.054 -23.167 1.00 85.12 107 GLU A O 1
ATOM 868 N N . LEU A 1 108 ? 0.234 7.344 -22.957 1.00 84.06 108 LEU A N 1
ATOM 869 C CA . LEU A 1 108 ? -0.466 6.421 -22.076 1.00 84.06 108 LEU A CA 1
ATOM 870 C C . LEU A 1 108 ? -0.710 5.075 -22.772 1.00 84.06 108 LEU A C 1
ATOM 872 O O . LEU A 1 108 ? -0.460 4.032 -22.175 1.00 84.06 108 LEU A O 1
ATOM 876 N N . ALA A 1 109 ? -1.126 5.077 -24.041 1.00 85.94 109 ALA A N 1
ATOM 877 C CA . ALA A 1 109 ? -1.286 3.855 -24.824 1.00 85.94 109 ALA A CA 1
ATOM 878 C C . ALA A 1 109 ? 0.045 3.107 -25.029 1.00 85.94 109 ALA A C 1
ATOM 880 O O . ALA A 1 109 ? 0.078 1.882 -24.910 1.00 85.94 109 ALA A O 1
ATOM 881 N N . GLU A 1 110 ? 1.144 3.822 -25.293 1.00 89.25 110 GLU A N 1
ATOM 882 C CA . GLU A 1 110 ? 2.482 3.233 -25.411 1.00 89.25 110 GLU A CA 1
ATOM 883 C C . GLU A 1 110 ? 2.915 2.583 -24.086 1.00 89.25 110 GLU A C 1
ATOM 885 O O . GLU A 1 110 ? 3.321 1.422 -24.076 1.00 89.25 110 GLU A O 1
ATOM 890 N N . LEU A 1 111 ? 2.748 3.270 -22.955 1.00 87.19 111 LEU A N 1
ATOM 891 C CA . LEU A 1 111 ? 3.089 2.760 -21.620 1.00 87.19 111 LEU A CA 1
ATOM 892 C C . LEU A 1 111 ? 2.277 1.519 -21.251 1.00 87.19 111 LEU A C 1
ATOM 894 O O . LEU A 1 111 ? 2.833 0.529 -20.777 1.00 87.19 111 LEU A O 1
ATOM 898 N N . LEU A 1 112 ? 0.971 1.551 -21.520 1.00 86.12 112 LEU A N 1
ATOM 899 C CA . LEU A 1 112 ? 0.060 0.440 -21.249 1.00 86.12 112 LEU A CA 1
ATOM 900 C C . LEU A 1 112 ? 0.264 -0.750 -22.200 1.00 86.12 112 LEU A C 1
ATOM 902 O O . LEU A 1 112 ? -0.229 -1.841 -21.920 1.00 86.12 112 LEU A O 1
ATOM 906 N N . SER A 1 113 ? 0.998 -0.573 -23.305 1.00 87.81 113 SER A N 1
ATOM 907 C CA . SER A 1 113 ? 1.355 -1.672 -24.213 1.00 87.81 113 SER A CA 1
ATOM 908 C C . SER A 1 113 ? 2.454 -2.585 -23.653 1.00 87.81 113 SER A C 1
ATOM 910 O O . SER A 1 113 ? 2.638 -3.712 -24.130 1.00 87.81 113 SER A O 1
ATOM 912 N N . LEU A 1 114 ? 3.181 -2.128 -22.625 1.00 90.81 114 LEU A N 1
ATOM 913 C CA . LEU A 1 114 ? 4.294 -2.865 -22.049 1.00 90.81 114 LEU A CA 1
ATOM 914 C C . LEU A 1 114 ? 3.801 -4.132 -21.337 1.00 90.81 114 LEU A C 1
ATOM 916 O O . LEU A 1 114 ? 3.077 -4.090 -20.345 1.00 90.81 114 LEU A O 1
ATOM 920 N N . SER A 1 115 ? 4.230 -5.286 -21.845 1.00 92.81 115 SER A N 1
ATOM 921 C CA . SER A 1 115 ? 3.865 -6.598 -21.307 1.00 92.81 115 SER A CA 1
ATOM 922 C C . SER A 1 115 ? 5.039 -7.200 -20.528 1.00 92.81 115 SER A C 1
ATOM 924 O O . SER A 1 115 ? 6.013 -7.627 -21.155 1.00 92.81 115 SER A O 1
ATOM 926 N N . PRO A 1 116 ? 4.992 -7.246 -19.182 1.00 94.75 116 PRO A N 1
ATOM 927 C CA . PRO A 1 116 ? 6.073 -7.806 -18.386 1.00 94.75 116 PRO A CA 1
ATOM 928 C C . PRO A 1 116 ? 6.223 -9.319 -18.617 1.00 94.75 116 PRO A C 1
ATOM 930 O O . PRO A 1 116 ? 5.250 -10.001 -18.967 1.00 94.75 116 PRO A O 1
ATOM 933 N N . PRO A 1 117 ? 7.419 -9.884 -18.374 1.00 96.00 117 PRO A N 1
ATOM 934 C CA . PRO A 1 117 ? 7.647 -11.318 -18.477 1.00 96.00 117 PRO A CA 1
ATOM 935 C C . PRO A 1 117 ? 6.741 -12.082 -17.511 1.00 96.00 117 PRO A C 1
ATOM 937 O O . PRO A 1 117 ? 6.540 -11.671 -16.368 1.00 96.00 117 PRO A O 1
ATOM 940 N N . LYS A 1 118 ? 6.255 -13.261 -17.916 1.00 96.00 118 LYS A N 1
ATOM 941 C CA . LYS A 1 118 ? 5.410 -14.118 -17.056 1.00 96.00 118 LYS A CA 1
ATOM 942 C C . LYS A 1 118 ? 6.110 -14.570 -15.771 1.00 96.00 118 LYS A C 1
ATOM 944 O O . LYS A 1 118 ? 5.447 -15.022 -14.834 1.00 96.00 118 LYS A O 1
ATOM 949 N N . THR A 1 119 ? 7.437 -14.508 -15.737 1.00 97.31 119 THR A N 1
ATOM 950 C CA . THR A 1 119 ? 8.256 -14.825 -14.565 1.00 97.31 119 THR A CA 1
ATOM 951 C C . THR A 1 119 ? 8.357 -13.679 -13.573 1.00 97.31 119 THR A C 1
ATOM 953 O O . THR A 1 119 ? 8.720 -13.946 -12.433 1.00 97.31 119 THR A O 1
ATOM 956 N N . LEU A 1 120 ? 8.005 -12.447 -13.961 1.00 97.94 120 LEU A N 1
ATOM 957 C CA . LEU A 1 120 ? 8.117 -11.291 -13.081 1.00 97.94 120 LEU A CA 1
ATOM 958 C C . LEU A 1 120 ? 7.182 -11.473 -11.880 1.00 97.94 120 LEU A C 1
ATOM 960 O O . LEU A 1 120 ? 6.029 -11.894 -12.024 1.00 97.94 120 LEU A O 1
ATOM 964 N N . ARG A 1 121 ? 7.711 -11.216 -10.684 1.00 97.62 121 ARG A N 1
ATOM 965 C CA . ARG A 1 121 ? 7.004 -11.340 -9.401 1.00 97.62 121 ARG A CA 1
ATOM 966 C C . ARG A 1 121 ? 7.010 -10.045 -8.616 1.00 97.62 121 ARG A C 1
ATOM 968 O O . ARG A 1 121 ? 6.058 -9.801 -7.886 1.00 97.62 121 ARG A O 1
ATOM 975 N N . LYS A 1 122 ? 8.044 -9.219 -8.774 1.00 97.88 122 LYS A N 1
ATOM 976 C CA . LYS A 1 122 ? 8.135 -7.918 -8.121 1.00 97.88 122 LYS A CA 1
ATOM 977 C C . LYS A 1 122 ? 8.609 -6.851 -9.100 1.00 97.88 122 LYS A C 1
ATOM 979 O O . LYS A 1 122 ? 9.612 -7.056 -9.784 1.00 97.88 122 LYS A O 1
ATOM 984 N N . TRP A 1 123 ? 7.905 -5.725 -9.138 1.00 96.94 123 TRP A N 1
ATOM 985 C CA . TRP A 1 123 ? 8.320 -4.539 -9.879 1.00 96.94 123 TRP A CA 1
ATOM 986 C C . TRP A 1 123 ? 8.355 -3.335 -8.942 1.00 96.94 123 TRP A C 1
ATOM 988 O O . TRP A 1 123 ? 7.330 -2.954 -8.379 1.00 96.94 123 TRP A O 1
ATOM 998 N N . ILE A 1 124 ? 9.544 -2.765 -8.765 1.00 96.00 124 ILE A N 1
ATOM 999 C CA . ILE A 1 124 ? 9.782 -1.580 -7.941 1.00 96.00 124 ILE A CA 1
ATOM 1000 C C . ILE A 1 124 ? 10.041 -0.379 -8.853 1.00 96.00 124 ILE A C 1
ATOM 1002 O O . ILE A 1 124 ? 10.852 -0.462 -9.778 1.00 96.00 124 ILE A O 1
ATOM 1006 N N . VAL A 1 125 ? 9.349 0.724 -8.593 1.00 93.50 125 VAL A N 1
ATOM 1007 C CA . VAL A 1 125 ? 9.620 2.033 -9.185 1.00 93.50 125 VAL A CA 1
ATOM 1008 C C . VAL A 1 125 ? 9.876 2.999 -8.041 1.00 93.50 125 VAL A C 1
ATOM 1010 O O . VAL A 1 125 ? 8.975 3.267 -7.253 1.00 93.50 125 VAL A O 1
ATOM 1013 N N . ASP A 1 126 ? 11.101 3.495 -7.946 1.00 91.38 126 ASP A N 1
ATOM 1014 C CA . ASP A 1 126 ? 11.521 4.501 -6.980 1.00 91.38 126 ASP A CA 1
ATOM 1015 C C . ASP A 1 126 ? 11.933 5.774 -7.716 1.00 91.38 126 ASP A C 1
ATOM 1017 O O . ASP A 1 126 ? 12.707 5.750 -8.678 1.00 91.38 126 ASP A O 1
ATOM 1021 N N . SER A 1 127 ? 11.371 6.901 -7.310 1.00 81.81 127 SER A N 1
ATOM 1022 C CA . SER A 1 127 ? 11.541 8.149 -8.032 1.00 81.81 127 SER A CA 1
ATOM 1023 C C . SER A 1 127 ? 11.597 9.343 -7.089 1.00 81.81 127 SER A C 1
ATOM 1025 O O . SER A 1 127 ? 10.761 9.514 -6.203 1.00 81.81 127 SER A O 1
ATOM 1027 N N . ASN A 1 128 ? 12.550 10.238 -7.342 1.00 75.50 128 ASN A N 1
ATOM 1028 C CA . ASN A 1 128 ? 12.636 11.515 -6.625 1.00 75.50 128 ASN A CA 1
ATOM 1029 C C . ASN A 1 128 ? 11.423 12.405 -6.947 1.00 75.50 128 ASN A C 1
ATOM 1031 O O . ASN A 1 128 ? 11.025 13.262 -6.161 1.00 75.50 128 ASN A O 1
ATOM 1035 N N . GLN A 1 129 ? 10.824 12.195 -8.124 1.00 71.94 129 GLN A N 1
ATOM 1036 C CA . GLN A 1 129 ? 9.561 12.785 -8.533 1.00 71.94 129 GLN A CA 1
ATOM 1037 C C . GLN A 1 129 ? 8.693 11.741 -9.215 1.00 71.94 129 GLN A C 1
ATOM 1039 O O . GLN A 1 129 ? 9.196 10.944 -9.997 1.00 71.94 129 GLN A O 1
ATOM 1044 N N . PHE A 1 130 ? 7.385 11.809 -8.978 1.00 66.88 130 PHE A N 1
ATOM 1045 C CA . PHE A 1 130 ? 6.412 10.927 -9.606 1.00 66.88 130 PHE A CA 1
ATOM 1046 C C . PHE A 1 130 ? 6.589 10.930 -11.132 1.00 66.88 130 PHE A C 1
ATOM 1048 O O . PHE A 1 130 ? 6.304 11.923 -11.796 1.00 66.88 130 PHE A O 1
ATOM 1055 N N . CYS A 1 131 ? 7.104 9.826 -11.673 1.00 75.50 131 CYS A N 1
ATOM 1056 C CA . CYS A 1 131 ? 7.527 9.740 -13.065 1.00 75.50 131 CYS A CA 1
ATOM 1057 C C . CYS A 1 131 ? 6.609 8.851 -13.909 1.00 75.50 131 CYS A C 1
ATOM 1059 O O . CYS A 1 131 ? 5.809 8.059 -13.399 1.00 75.50 131 CYS A O 1
ATOM 1061 N N . ILE A 1 132 ? 6.783 8.938 -15.227 1.00 79.94 132 ILE A N 1
ATOM 1062 C CA . ILE A 1 132 ? 6.024 8.177 -16.225 1.00 79.94 132 ILE A CA 1
ATOM 1063 C C . ILE A 1 132 ? 6.130 6.649 -16.054 1.00 79.94 132 ILE A C 1
ATOM 1065 O O . ILE A 1 132 ? 5.237 5.925 -16.482 1.00 79.94 132 ILE A O 1
ATOM 1069 N N . ALA A 1 133 ? 7.170 6.129 -15.386 1.00 83.00 133 ALA A N 1
ATOM 1070 C CA . ALA A 1 133 ? 7.305 4.686 -15.169 1.00 83.00 133 ALA A CA 1
ATOM 1071 C C . ALA A 1 133 ? 6.175 4.085 -14.336 1.00 83.00 133 ALA A C 1
ATOM 1073 O O . ALA A 1 133 ? 5.832 2.927 -14.553 1.00 83.00 133 ALA A O 1
ATOM 1074 N N . HIS A 1 134 ? 5.550 4.855 -13.444 1.00 85.75 134 HIS A N 1
ATOM 1075 C CA . HIS A 1 134 ? 4.409 4.358 -12.676 1.00 85.75 134 HIS A CA 1
ATOM 1076 C C . HIS A 1 134 ? 3.201 4.027 -13.564 1.00 85.75 134 HIS A C 1
ATOM 1078 O O . HIS A 1 134 ? 2.402 3.163 -13.218 1.00 85.75 134 HIS A O 1
ATOM 1084 N N . TYR A 1 135 ? 3.080 4.677 -14.725 1.00 86.12 135 TYR A N 1
ATOM 1085 C CA . TYR A 1 135 ? 2.031 4.405 -15.710 1.00 86.12 135 TYR A CA 1
ATOM 1086 C C . TYR A 1 135 ? 2.328 3.165 -16.561 1.00 86.12 135 TYR A C 1
ATOM 1088 O O . TYR A 1 135 ? 1.416 2.600 -17.158 1.00 86.12 135 TYR A O 1
ATOM 1096 N N . ALA A 1 136 ? 3.590 2.730 -16.610 1.00 87.25 136 ALA A N 1
ATOM 1097 C CA . ALA A 1 136 ? 4.021 1.538 -17.336 1.00 87.25 136 ALA A CA 1
ATOM 1098 C C . ALA A 1 136 ? 3.787 0.238 -16.549 1.00 87.25 136 ALA A C 1
ATOM 1100 O O . ALA A 1 136 ? 4.210 -0.828 -16.992 1.00 87.25 136 ALA A O 1
ATOM 1101 N N . LEU A 1 137 ? 3.161 0.317 -15.369 1.00 88.81 137 LEU A N 1
ATOM 1102 C CA . LEU A 1 137 ? 2.852 -0.819 -14.511 1.00 88.81 137 LEU A CA 1
ATOM 1103 C C . LEU A 1 13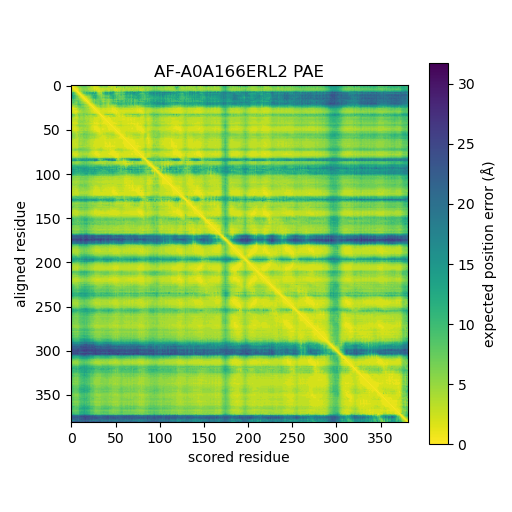7 ? 1.475 -1.377 -14.903 1.00 88.81 137 LEU A C 1
ATOM 1105 O O . LEU A 1 137 ? 0.455 -0.850 -14.460 1.00 88.81 137 LEU A O 1
ATOM 1109 N N . PRO A 1 138 ? 1.382 -2.434 -15.732 1.00 88.88 138 PRO A N 1
ATOM 1110 C CA . PRO A 1 138 ? 0.081 -2.998 -16.050 1.00 88.88 138 PRO A CA 1
ATOM 1111 C C . PRO A 1 138 ? -0.501 -3.662 -14.800 1.00 88.88 138 PRO A C 1
ATOM 1113 O O . PRO A 1 138 ? 0.250 -4.255 -14.024 1.00 88.88 138 PRO A O 1
ATOM 1116 N N . PRO A 1 139 ? -1.823 -3.649 -14.597 1.00 88.00 139 PRO A N 1
ATOM 1117 C CA . PRO A 1 139 ? -2.439 -4.404 -13.516 1.00 88.00 139 PRO A CA 1
ATOM 1118 C C . PRO A 1 139 ? -2.147 -5.906 -13.637 1.00 88.00 139 PRO A C 1
ATOM 1120 O O . PRO A 1 139 ? -2.260 -6.492 -14.714 1.00 88.00 139 PRO A O 1
ATOM 1123 N N . SER A 1 140 ? -1.782 -6.548 -12.526 1.00 90.81 140 SER A N 1
ATOM 1124 C CA . SER A 1 140 ? -1.442 -7.972 -12.497 1.00 90.81 140 SER A CA 1
ATOM 1125 C C . SER A 1 140 ? -1.849 -8.627 -11.180 1.00 90.81 140 SER A C 1
ATOM 1127 O O . SER A 1 140 ? -1.858 -7.992 -10.126 1.00 90.81 140 SER A O 1
ATOM 1129 N N . LEU A 1 141 ? -2.171 -9.919 -11.269 1.00 91.19 141 LEU A N 1
ATOM 1130 C CA . LEU A 1 141 ? -2.435 -10.811 -10.135 1.00 91.19 141 LEU A CA 1
ATOM 1131 C C . LEU A 1 141 ? -1.193 -11.586 -9.680 1.00 91.19 141 LEU A C 1
ATOM 1133 O O . LEU A 1 141 ? -1.238 -12.281 -8.672 1.00 91.19 141 LEU A O 1
ATOM 1137 N N . THR A 1 142 ? -0.109 -11.538 -10.456 1.00 93.31 142 THR A N 1
ATOM 1138 C CA . THR A 1 142 ? 1.104 -12.331 -10.200 1.00 93.31 142 THR A CA 1
ATOM 1139 C C . THR A 1 142 ? 2.329 -11.473 -9.922 1.00 93.31 142 THR A C 1
ATOM 1141 O O . THR A 1 142 ? 3.400 -12.023 -9.675 1.00 93.31 142 THR A O 1
ATOM 1144 N N . ILE A 1 143 ? 2.193 -10.149 -10.022 1.00 95.81 143 ILE A N 1
ATOM 1145 C CA . ILE A 1 143 ? 3.261 -9.182 -9.780 1.00 95.81 143 ILE A CA 1
ATOM 1146 C C . ILE A 1 143 ? 2.842 -8.317 -8.593 1.00 95.81 143 ILE A C 1
ATOM 1148 O O . ILE A 1 143 ? 1.758 -7.737 -8.602 1.00 95.81 143 ILE A O 1
ATOM 1152 N N . SER A 1 144 ? 3.720 -8.241 -7.597 1.00 96.88 144 SER A N 1
ATOM 1153 C CA . SER A 1 144 ? 3.679 -7.258 -6.520 1.00 96.88 144 SER A CA 1
ATOM 1154 C C . SER A 1 144 ? 4.353 -5.972 -6.994 1.00 96.88 144 SER A C 1
ATOM 1156 O O . SER A 1 144 ? 5.477 -6.007 -7.510 1.00 96.88 144 SER A O 1
ATOM 1158 N N . TYR A 1 145 ? 3.662 -4.848 -6.843 1.00 96.75 145 TYR A N 1
ATOM 1159 C CA . TYR A 1 145 ? 4.154 -3.533 -7.242 1.00 96.75 145 TYR A CA 1
ATOM 1160 C C . TYR A 1 145 ? 4.575 -2.729 -6.022 1.00 96.75 145 TYR A C 1
ATOM 1162 O O . TYR A 1 145 ? 3.868 -2.695 -5.018 1.00 96.75 145 TYR A O 1
ATOM 1170 N N . GLU A 1 146 ? 5.703 -2.040 -6.124 1.00 96.19 146 GLU A N 1
ATOM 1171 C CA . GLU A 1 146 ? 6.171 -1.107 -5.107 1.00 96.19 146 GLU A CA 1
ATOM 1172 C C . GLU A 1 146 ? 6.487 0.228 -5.775 1.00 96.19 146 GLU A C 1
ATOM 1174 O O . GLU A 1 146 ? 7.360 0.304 -6.634 1.00 96.19 146 GLU A O 1
ATOM 1179 N N . MET A 1 147 ? 5.742 1.265 -5.411 1.00 93.88 147 MET A N 1
ATOM 1180 C CA . MET A 1 147 ? 5.900 2.621 -5.924 1.00 93.88 147 MET A CA 1
ATOM 1181 C C . MET A 1 147 ? 6.422 3.495 -4.795 1.00 93.88 147 MET A C 1
ATOM 1183 O O . MET A 1 147 ? 5.748 3.648 -3.777 1.00 93.88 147 MET A O 1
ATOM 1187 N N . ARG A 1 148 ? 7.608 4.069 -4.964 1.00 92.75 148 ARG A N 1
ATOM 1188 C CA . ARG A 1 148 ? 8.227 4.962 -3.991 1.00 92.75 148 ARG A CA 1
ATOM 1189 C C . ARG A 1 148 ? 8.414 6.333 -4.605 1.00 92.75 148 ARG A C 1
ATOM 1191 O O . ARG A 1 148 ? 8.862 6.485 -5.743 1.00 92.75 148 ARG A O 1
ATOM 1198 N N . SER A 1 149 ? 8.019 7.340 -3.846 1.00 87.94 149 SER A N 1
ATOM 1199 C CA . SER A 1 149 ? 8.120 8.719 -4.270 1.00 87.94 149 SER A CA 1
ATOM 1200 C C . SER A 1 149 ? 8.417 9.610 -3.076 1.00 87.94 149 SER A C 1
ATOM 1202 O O . SER A 1 149 ? 7.620 9.703 -2.143 1.00 87.94 149 SER A O 1
ATOM 1204 N N . GLU A 1 150 ? 9.515 10.356 -3.160 1.00 83.94 150 GLU A N 1
ATOM 1205 C CA . GLU A 1 150 ? 9.851 11.391 -2.176 1.00 83.94 150 GLU A CA 1
ATOM 1206 C C . GLU A 1 150 ? 8.940 12.628 -2.285 1.00 83.94 150 GLU A C 1
ATOM 1208 O O . GLU A 1 150 ? 8.941 13.498 -1.410 1.00 83.94 150 GLU A O 1
ATOM 1213 N N . ASN A 1 151 ? 8.122 12.725 -3.343 1.00 78.69 151 ASN A N 1
ATOM 1214 C CA . ASN A 1 151 ? 7.157 13.809 -3.469 1.00 78.69 151 ASN A CA 1
ATOM 1215 C C . ASN A 1 151 ? 6.101 13.771 -2.363 1.00 78.69 151 ASN A C 1
ATOM 1217 O O . ASN A 1 151 ? 5.606 12.723 -1.945 1.00 78.69 151 ASN A O 1
ATOM 1221 N N . LEU A 1 152 ? 5.665 14.978 -2.001 1.00 80.38 152 LEU A N 1
ATOM 1222 C CA . LEU A 1 152 ? 4.497 15.183 -1.158 1.00 80.38 152 LEU A CA 1
ATOM 1223 C C . LEU A 1 152 ? 3.244 14.592 -1.812 1.00 80.38 152 LEU A C 1
ATOM 1225 O O . LEU A 1 152 ? 3.003 14.814 -3.003 1.00 80.38 152 LEU A O 1
ATOM 1229 N N . LEU A 1 153 ? 2.405 13.941 -1.006 1.00 80.44 153 LEU A N 1
ATOM 1230 C CA . LEU A 1 153 ? 1.142 13.320 -1.410 1.00 80.44 153 LEU A CA 1
ATOM 1231 C C . LEU A 1 153 ? 0.298 14.214 -2.330 1.00 80.44 153 LEU A C 1
ATOM 1233 O O . LEU A 1 153 ? -0.156 13.764 -3.375 1.00 80.44 153 LEU A O 1
ATOM 1237 N N . LYS A 1 154 ? 0.160 15.507 -2.012 1.00 78.75 154 LYS A N 1
ATOM 1238 C CA . LYS A 1 154 ? -0.603 16.466 -2.836 1.00 78.75 154 LYS A CA 1
ATOM 1239 C C . LYS A 1 154 ? -0.083 16.612 -4.270 1.00 78.75 154 LYS A C 1
ATOM 1241 O O . LYS A 1 154 ? -0.871 16.871 -5.173 1.00 78.75 154 LYS A O 1
ATOM 1246 N N . ARG A 1 155 ? 1.226 16.451 -4.489 1.00 80.06 155 ARG A N 1
ATOM 1247 C CA . ARG A 1 155 ? 1.835 16.478 -5.830 1.00 80.06 155 ARG A CA 1
ATOM 1248 C C . ARG A 1 155 ? 1.652 15.147 -6.553 1.00 80.06 155 ARG A C 1
ATOM 1250 O O . ARG A 1 155 ? 1.329 15.148 -7.733 1.00 80.06 155 ARG A O 1
ATOM 1257 N N . ALA A 1 156 ? 1.791 14.028 -5.838 1.00 81.69 156 ALA A N 1
ATOM 1258 C CA . ALA A 1 156 ? 1.511 12.694 -6.380 1.00 81.69 156 ALA A CA 1
ATOM 1259 C C . ALA A 1 156 ? 0.012 12.486 -6.693 1.00 81.69 156 ALA A C 1
ATOM 1261 O O . ALA A 1 156 ? -0.330 11.695 -7.570 1.00 81.69 156 ALA A O 1
ATOM 1262 N N . GLY A 1 157 ? -0.848 13.264 -6.022 1.00 81.81 157 GLY A N 1
ATOM 1263 C CA . GLY A 1 157 ? -2.281 13.479 -6.220 1.00 81.81 157 GLY A CA 1
ATOM 1264 C C . GLY A 1 157 ? -2.812 13.095 -7.602 1.00 81.81 157 GLY A C 1
ATOM 1265 O O . GLY A 1 157 ? -3.548 12.132 -7.812 1.00 81.81 157 GLY A O 1
ATOM 1266 N N . ARG A 1 158 ? -2.413 13.892 -8.587 1.00 78.88 158 ARG A N 1
ATOM 1267 C CA . ARG A 1 158 ? -2.931 13.760 -9.947 1.00 78.88 158 ARG A CA 1
ATOM 1268 C C . ARG A 1 158 ? -2.558 12.423 -10.587 1.00 78.88 158 ARG A C 1
ATOM 1270 O O . ARG A 1 158 ? -3.400 11.800 -11.219 1.00 78.88 158 ARG A O 1
ATOM 1277 N N . HIS A 1 159 ? -1.324 11.970 -10.403 1.00 82.25 159 HIS A N 1
ATOM 1278 C CA . HIS A 1 159 ? -0.824 10.786 -11.091 1.00 82.25 159 HIS A CA 1
ATOM 1279 C C . HIS A 1 159 ? -1.367 9.485 -10.498 1.00 82.25 159 HIS A C 1
ATOM 1281 O O . HIS A 1 159 ? -1.777 8.580 -11.224 1.00 82.25 159 HIS A O 1
ATOM 1287 N N . LEU A 1 160 ? -1.433 9.411 -9.171 1.00 85.12 160 LEU A N 1
ATOM 1288 C CA . LEU A 1 160 ? -2.011 8.275 -8.459 1.00 85.12 160 LEU A CA 1
ATOM 1289 C C . LEU A 1 160 ? -3.500 8.090 -8.808 1.00 85.12 160 LEU A C 1
ATOM 1291 O O . LEU A 1 160 ? -3.923 6.952 -8.991 1.00 85.12 160 LEU A O 1
ATOM 1295 N N . ASN A 1 161 ? -4.268 9.169 -9.021 1.00 83.00 161 ASN A N 1
ATOM 1296 C CA . ASN A 1 161 ? -5.655 9.073 -9.509 1.00 83.00 161 ASN A CA 1
ATOM 1297 C C . ASN A 1 161 ? -5.768 8.361 -10.866 1.00 83.00 161 ASN A C 1
ATOM 1299 O O . ASN A 1 161 ? -6.801 7.764 -11.161 1.00 83.00 161 ASN A O 1
ATOM 1303 N N . THR A 1 162 ? -4.726 8.411 -11.695 1.00 81.06 162 THR A N 1
ATOM 1304 C CA . THR A 1 162 ? -4.711 7.735 -12.998 1.00 81.06 162 THR A CA 1
ATOM 1305 C C . THR A 1 162 ? -4.255 6.281 -12.885 1.00 81.06 162 THR A C 1
ATOM 1307 O O . THR A 1 162 ? -4.742 5.418 -13.613 1.00 81.06 162 THR A O 1
ATOM 1310 N N . ILE A 1 163 ? -3.330 5.986 -11.971 1.00 85.50 163 ILE A N 1
ATOM 1311 C CA . ILE A 1 163 ? -2.683 4.670 -11.870 1.00 85.50 163 ILE A CA 1
ATOM 1312 C C . ILE A 1 163 ? -3.457 3.723 -10.952 1.00 85.50 163 ILE A C 1
ATOM 1314 O O . ILE A 1 163 ? -3.724 2.576 -11.316 1.00 85.50 163 ILE A O 1
ATOM 1318 N N . LEU A 1 164 ? -3.851 4.189 -9.768 1.00 88.12 164 LEU A N 1
ATOM 1319 C CA . LEU A 1 164 ? -4.415 3.335 -8.725 1.00 88.12 164 LEU A CA 1
ATOM 1320 C C . LEU A 1 164 ? -5.731 2.650 -9.115 1.00 88.12 164 LEU A C 1
ATOM 1322 O O . LEU A 1 164 ? -5.845 1.455 -8.831 1.00 88.12 164 LEU A O 1
ATOM 1326 N N . PRO A 1 165 ? -6.691 3.295 -9.812 1.00 86.50 165 PRO A N 1
ATOM 1327 C CA . PRO A 1 165 ? -7.924 2.618 -10.217 1.00 86.50 165 PRO A CA 1
ATOM 1328 C C . PRO A 1 165 ? -7.682 1.356 -11.054 1.00 86.50 165 PRO A C 1
ATOM 1330 O O . PRO A 1 165 ? -8.404 0.368 -10.905 1.00 86.50 165 PRO A O 1
ATOM 1333 N N . ASN A 1 166 ? -6.632 1.353 -11.884 1.00 83.69 166 ASN A N 1
ATOM 1334 C CA . ASN A 1 166 ? -6.273 0.205 -12.716 1.00 83.69 166 ASN A CA 1
ATOM 1335 C C . ASN A 1 166 ? -5.746 -0.961 -11.868 1.00 83.69 166 ASN A C 1
ATOM 1337 O O . ASN A 1 166 ? -6.106 -2.113 -12.107 1.00 83.69 166 ASN A O 1
ATOM 1341 N N . HIS A 1 167 ? -4.930 -0.677 -10.850 1.00 87.69 167 HIS A N 1
ATOM 1342 C CA . HIS A 1 167 ? -4.403 -1.709 -9.954 1.00 87.69 167 HIS A CA 1
ATOM 1343 C C . HIS A 1 167 ? -5.437 -2.202 -8.945 1.00 87.69 167 HIS A C 1
ATOM 1345 O O . HIS A 1 167 ? -5.379 -3.356 -8.526 1.00 87.69 167 HIS A O 1
ATOM 1351 N N . LEU A 1 168 ? -6.381 -1.358 -8.547 1.00 87.25 168 LEU A N 1
ATOM 1352 C CA . LEU A 1 168 ? -7.300 -1.656 -7.456 1.00 87.25 168 LEU A CA 1
ATOM 1353 C C . LEU A 1 168 ? -8.664 -2.145 -7.936 1.00 87.25 168 LEU A C 1
ATOM 1355 O O . LEU A 1 168 ? -9.548 -2.305 -7.114 1.00 87.25 168 LEU A O 1
ATOM 1359 N N . GLY A 1 169 ? -8.826 -2.446 -9.229 1.00 76.06 169 GLY A N 1
ATOM 1360 C CA . GLY A 1 169 ? -10.025 -3.106 -9.754 1.00 76.06 169 GLY A CA 1
ATOM 1361 C C . GLY A 1 169 ? -11.229 -2.193 -9.970 1.00 76.06 169 GLY A C 1
ATOM 1362 O O . GLY A 1 169 ? -12.336 -2.678 -10.189 1.00 76.06 169 GLY A O 1
ATOM 1363 N N . PHE A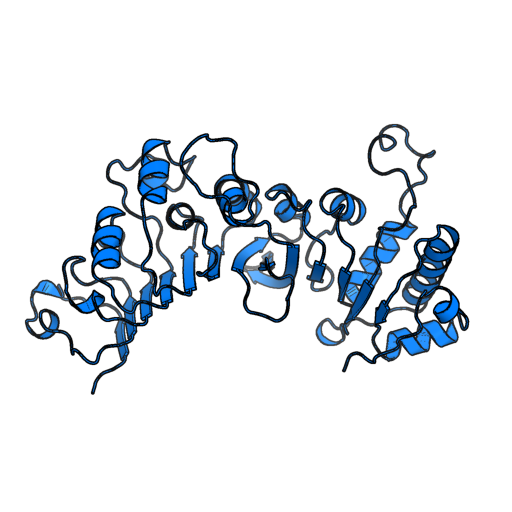 1 170 ? -11.007 -0.880 -9.968 1.00 72.19 170 PHE A N 1
ATOM 1364 C CA . PHE A 1 170 ? -12.038 0.148 -10.136 1.00 72.19 170 PHE A CA 1
ATOM 1365 C C . PHE A 1 170 ? -11.915 0.856 -11.487 1.00 72.19 170 PHE A C 1
ATOM 1367 O O . PHE A 1 170 ? -12.220 2.040 -11.613 1.00 72.19 170 PHE A O 1
ATOM 1374 N N . GLY A 1 171 ? -11.407 0.122 -12.484 1.00 60.31 171 GLY A N 1
ATOM 1375 C CA . GLY A 1 171 ? -10.981 0.639 -13.777 1.00 60.31 171 GLY A CA 1
ATOM 1376 C C . GLY A 1 171 ? -11.970 1.619 -14.408 1.00 60.31 171 GLY A C 1
ATOM 1377 O O . GLY A 1 171 ? -13.186 1.415 -14.417 1.00 60.31 171 GLY A O 1
ATOM 1378 N N . ILE A 1 172 ? -11.393 2.685 -14.961 1.00 53.69 172 ILE A N 1
ATOM 1379 C CA . ILE A 1 172 ? -12.055 3.699 -15.780 1.00 53.69 172 ILE A CA 1
ATOM 1380 C C . ILE A 1 172 ? -12.886 2.981 -16.850 1.00 53.69 172 ILE A C 1
ATOM 1382 O O . ILE A 1 172 ? -12.420 2.014 -17.449 1.00 53.69 172 ILE A O 1
ATOM 1386 N N . LYS A 1 173 ? -14.100 3.474 -17.127 1.00 49.94 173 LYS A N 1
ATOM 1387 C CA . LYS A 1 173 ? -15.009 2.995 -18.189 1.00 49.94 173 LYS A CA 1
ATOM 1388 C C . LYS A 1 173 ? -14.449 3.190 -19.619 1.00 49.94 173 LYS A C 1
ATOM 1390 O O . LYS A 1 173 ? -15.208 3.487 -20.536 1.00 49.94 173 LYS A O 1
ATOM 1395 N N . SER A 1 174 ? -13.135 3.108 -19.816 1.00 49.94 174 SER A N 1
ATOM 1396 C CA . SER A 1 174 ? -12.513 3.087 -21.135 1.00 49.94 174 SER A CA 1
ATOM 1397 C C . SER A 1 174 ? -12.675 1.683 -21.709 1.00 49.94 174 SER A C 1
ATOM 1399 O O . SER A 1 174 ? -12.276 0.696 -21.094 1.00 49.94 174 SER A O 1
ATOM 1401 N N . ALA A 1 175 ? -13.360 1.607 -22.844 1.00 44.88 175 ALA A N 1
ATOM 1402 C CA . ALA A 1 175 ? -14.183 0.468 -23.212 1.00 44.88 175 ALA A CA 1
ATOM 1403 C C . ALA A 1 175 ? -13.441 -0.832 -23.573 1.00 44.88 175 ALA A C 1
ATOM 1405 O O . ALA A 1 175 ? -14.110 -1.856 -23.594 1.00 44.88 175 ALA A O 1
ATOM 1406 N N . ASP A 1 176 ? -12.121 -0.857 -23.816 1.00 51.56 176 ASP A N 1
ATOM 1407 C CA . ASP A 1 176 ? -11.581 -1.972 -24.623 1.00 51.56 176 ASP A CA 1
ATOM 1408 C C . ASP A 1 176 ? -10.220 -2.600 -24.252 1.00 51.56 176 ASP A C 1
ATOM 1410 O O . ASP A 1 176 ? -9.845 -3.577 -24.898 1.00 51.56 176 ASP A O 1
ATOM 1414 N N . ALA A 1 177 ? -9.459 -2.151 -23.243 1.00 52.41 177 ALA A N 1
ATOM 1415 C CA . ALA A 1 177 ? -8.039 -2.566 -23.178 1.00 52.41 177 ALA A CA 1
ATOM 1416 C C . ALA A 1 177 ? -7.573 -3.385 -21.961 1.00 52.41 177 ALA A C 1
ATOM 1418 O O . ALA A 1 177 ? -6.649 -4.186 -22.103 1.00 52.41 177 ALA A O 1
ATOM 1419 N N . ILE A 1 178 ? -8.156 -3.233 -20.769 1.00 59.94 178 ILE A N 1
ATOM 1420 C CA . ILE A 1 178 ? -7.546 -3.796 -19.551 1.00 59.94 178 ILE A CA 1
ATOM 1421 C C . ILE A 1 178 ? -8.512 -4.768 -18.883 1.00 59.94 178 ILE A C 1
ATOM 1423 O O . ILE A 1 178 ? -9.603 -4.390 -18.462 1.00 59.94 178 ILE A O 1
ATOM 1427 N N . ARG A 1 179 ? -8.104 -6.041 -18.772 1.00 61.59 179 ARG A N 1
ATOM 1428 C CA . ARG A 1 179 ? -8.844 -7.023 -17.971 1.00 61.59 179 ARG A CA 1
ATOM 1429 C C . ARG A 1 179 ? -8.931 -6.498 -16.534 1.00 61.59 179 ARG A C 1
ATOM 1431 O O . ARG A 1 179 ? -7.877 -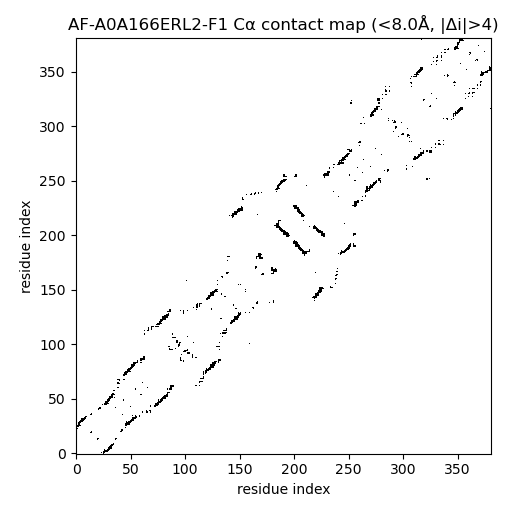6.282 -15.934 1.00 61.59 179 ARG A O 1
ATOM 1438 N N . PRO A 1 180 ? -10.136 -6.306 -15.976 1.00 68.50 180 PRO A N 1
ATOM 1439 C CA . PRO A 1 180 ? -10.271 -5.789 -14.627 1.00 68.50 180 PRO A CA 1
ATOM 1440 C C . PRO A 1 180 ? -9.652 -6.783 -13.645 1.00 68.50 180 PRO A C 1
ATOM 1442 O O . PRO A 1 180 ? -9.959 -7.978 -13.665 1.00 68.50 180 PRO A O 1
ATOM 1445 N N . VAL A 1 181 ? -8.749 -6.290 -12.804 1.00 84.06 181 VAL A N 1
ATOM 1446 C CA . VAL A 1 181 ? -8.218 -7.059 -11.679 1.00 84.06 181 VAL A CA 1
ATOM 1447 C C . VAL A 1 181 ? -9.252 -7.008 -10.547 1.00 84.06 181 VAL A C 1
ATOM 1449 O O . VAL A 1 181 ? -9.920 -5.986 -10.405 1.00 84.06 181 VAL A O 1
ATOM 1452 N N . PRO A 1 182 ? -9.436 -8.073 -9.748 1.00 89.88 182 PRO A N 1
ATOM 1453 C CA . PRO A 1 182 ? -10.260 -8.015 -8.547 1.00 89.88 182 PRO A CA 1
ATOM 1454 C C . PRO A 1 182 ? -9.882 -6.837 -7.641 1.00 89.88 182 PRO A C 1
ATOM 1456 O O . PRO A 1 182 ? -8.692 -6.496 -7.556 1.00 89.88 182 PRO A O 1
ATOM 1459 N N . PRO A 1 183 ? -10.863 -6.235 -6.948 1.00 92.19 183 PRO A N 1
ATOM 1460 C CA . PRO A 1 183 ? -10.584 -5.117 -6.077 1.00 92.19 183 PRO A CA 1
ATOM 1461 C C . PRO A 1 183 ? -9.738 -5.526 -4.877 1.00 92.19 183 PRO A C 1
ATOM 1463 O O . PRO A 1 183 ? -9.776 -6.674 -4.425 1.00 92.19 183 PRO A O 1
ATOM 1466 N N . ALA A 1 184 ? -8.971 -4.574 -4.349 1.00 93.69 184 ALA A N 1
ATOM 1467 C CA . ALA A 1 184 ? -8.345 -4.760 -3.048 1.00 93.69 184 ALA A CA 1
ATOM 1468 C C . ALA A 1 184 ? -9.435 -4.849 -1.972 1.00 93.69 184 ALA A C 1
ATOM 1470 O O . ALA A 1 184 ? -10.408 -4.096 -1.992 1.00 93.69 184 ALA A O 1
ATOM 1471 N N . VAL A 1 185 ? -9.260 -5.774 -1.032 1.00 96.31 185 VAL A N 1
ATOM 1472 C CA . VAL A 1 185 ? -10.196 -6.011 0.081 1.00 96.31 185 VAL A CA 1
ATOM 1473 C C . VAL A 1 185 ? -9.562 -5.720 1.438 1.00 96.31 185 VAL A C 1
ATOM 1475 O O . VAL A 1 185 ? -10.266 -5.620 2.442 1.00 96.31 185 VAL A O 1
ATOM 1478 N N . ALA A 1 186 ? -8.240 -5.568 1.470 1.00 97.00 186 ALA A N 1
ATOM 1479 C CA . ALA A 1 186 ? -7.457 -5.266 2.653 1.00 97.00 186 ALA A CA 1
ATOM 1480 C C . ALA A 1 186 ? -6.492 -4.111 2.379 1.00 97.00 186 ALA A C 1
ATOM 1482 O O . ALA A 1 186 ? -5.920 -4.010 1.291 1.00 97.00 186 ALA A O 1
ATOM 1483 N N . MET A 1 187 ? -6.308 -3.258 3.385 1.00 96.00 187 MET A N 1
ATOM 1484 C CA . MET A 1 187 ? -5.437 -2.091 3.329 1.00 96.00 187 MET A CA 1
ATOM 1485 C C . MET A 1 187 ? -4.700 -1.894 4.652 1.00 96.00 187 MET A C 1
ATOM 1487 O O . MET A 1 187 ? -5.267 -2.083 5.729 1.00 96.00 187 MET A O 1
ATOM 1491 N N . ARG A 1 188 ? -3.441 -1.468 4.572 1.00 96.31 188 ARG A N 1
ATOM 1492 C CA . ARG A 1 188 ? -2.608 -1.099 5.717 1.00 96.31 188 ARG A CA 1
ATOM 1493 C C . ARG A 1 188 ? -2.005 0.260 5.452 1.00 96.31 188 ARG A C 1
ATOM 1495 O O . ARG A 1 188 ? -1.462 0.484 4.375 1.00 96.31 188 ARG A O 1
ATOM 1502 N N . VAL A 1 189 ? -2.081 1.126 6.446 1.00 95.12 189 VAL A N 1
ATOM 1503 C CA . VAL A 1 189 ? -1.491 2.454 6.412 1.00 95.12 189 VAL A CA 1
ATOM 1504 C C . VAL A 1 189 ? -0.553 2.582 7.590 1.00 95.12 189 VAL A C 1
ATOM 1506 O O . VAL A 1 189 ? -0.990 2.504 8.737 1.00 95.12 189 VAL A O 1
ATOM 1509 N N . THR A 1 190 ? 0.722 2.785 7.286 1.00 95.06 190 THR A N 1
ATOM 1510 C CA . THR A 1 190 ? 1.756 3.045 8.279 1.00 95.06 190 THR A CA 1
ATOM 1511 C C . THR A 1 190 ? 2.276 4.462 8.088 1.00 95.06 190 THR A C 1
ATOM 1513 O O . THR A 1 190 ? 2.663 4.832 6.980 1.00 95.06 190 THR A O 1
ATOM 1516 N N . VAL A 1 191 ? 2.276 5.258 9.156 1.00 93.88 191 VAL A N 1
ATOM 1517 C CA . VAL A 1 191 ? 2.758 6.643 9.147 1.00 93.88 191 VAL A CA 1
ATOM 1518 C C . VAL A 1 191 ? 3.841 6.792 10.201 1.00 93.88 191 VAL A C 1
ATOM 1520 O O . VAL A 1 191 ? 3.570 6.717 11.400 1.00 93.88 191 VAL A O 1
ATOM 1523 N N . THR A 1 192 ? 5.066 7.050 9.756 1.00 92.44 192 THR A N 1
ATOM 1524 C CA . THR A 1 192 ? 6.212 7.290 10.635 1.00 92.44 192 THR A CA 1
ATOM 1525 C C . THR A 1 192 ? 6.674 8.735 10.518 1.00 92.44 192 THR A C 1
ATOM 1527 O O . THR A 1 192 ? 6.646 9.343 9.447 1.00 92.44 192 THR A O 1
ATOM 1530 N N . ARG A 1 193 ? 7.091 9.322 11.643 1.00 90.00 193 ARG A N 1
ATOM 1531 C CA . ARG A 1 193 ? 7.660 10.673 11.653 1.00 90.00 193 ARG A CA 1
ATOM 1532 C C . ARG A 1 193 ? 9.068 10.636 11.067 1.00 90.00 193 ARG A C 1
ATOM 1534 O O . ARG A 1 193 ? 9.877 9.801 11.465 1.00 90.00 193 ARG A O 1
ATOM 1541 N N . ILE A 1 194 ? 9.368 11.579 10.183 1.00 86.75 194 ILE A N 1
ATOM 1542 C CA . ILE A 1 194 ? 10.700 11.776 9.612 1.00 86.75 194 ILE A CA 1
ATOM 1543 C C . ILE A 1 194 ? 11.097 13.251 9.715 1.00 86.75 194 ILE A C 1
ATOM 1545 O O . ILE A 1 194 ? 10.280 14.158 9.554 1.00 86.75 194 ILE A O 1
ATOM 1549 N N . THR A 1 195 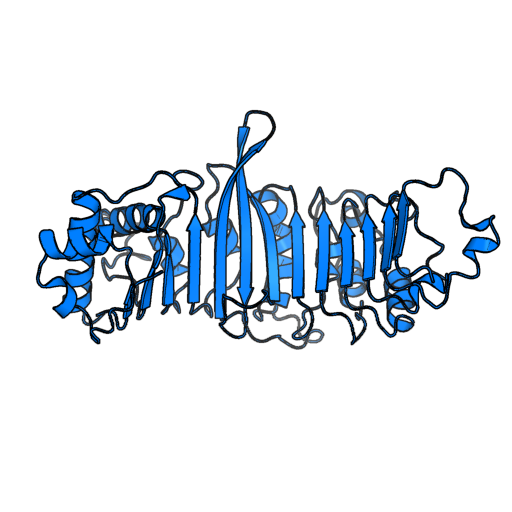? 12.377 13.507 9.965 1.00 80.31 195 THR A N 1
ATOM 1550 C CA . THR A 1 195 ? 12.917 14.870 9.973 1.00 80.31 195 THR A CA 1
ATOM 1551 C C . THR A 1 195 ? 13.627 15.115 8.651 1.00 80.31 195 THR A C 1
ATOM 1553 O O . THR A 1 195 ? 14.752 14.658 8.461 1.00 80.31 195 THR A O 1
ATOM 1556 N N . LEU A 1 196 ? 12.979 15.844 7.740 1.00 74.19 196 LEU A N 1
ATOM 1557 C CA . LEU A 1 196 ? 13.571 16.259 6.467 1.00 74.19 196 LEU A CA 1
ATOM 1558 C C . LEU A 1 196 ? 13.862 17.758 6.513 1.00 74.19 196 LEU A C 1
ATOM 1560 O O . LEU A 1 196 ? 12.948 18.568 6.669 1.00 74.19 196 LEU A O 1
ATOM 1564 N N . CYS A 1 197 ? 15.138 18.130 6.383 1.00 68.38 197 CYS A N 1
ATOM 1565 C CA . CYS A 1 197 ? 15.580 19.518 6.186 1.00 68.38 197 CYS A CA 1
ATOM 1566 C C . CYS A 1 197 ? 14.920 20.541 7.137 1.00 68.38 197 CYS A C 1
ATOM 1568 O O . CYS A 1 197 ? 14.472 21.596 6.694 1.00 68.38 197 CYS A O 1
ATOM 1570 N N . TYR A 1 198 ? 14.860 20.234 8.439 1.00 75.50 198 TYR A N 1
ATOM 1571 C CA . TYR A 1 198 ? 14.275 21.085 9.494 1.00 75.50 198 TYR A CA 1
ATOM 1572 C C . TYR A 1 198 ? 12.746 21.254 9.466 1.00 75.50 198 TYR A C 1
ATOM 1574 O O . TYR A 1 198 ? 12.206 21.999 10.280 1.00 75.50 198 TYR A O 1
ATOM 1582 N N . THR A 1 199 ? 12.040 20.547 8.584 1.00 79.69 199 THR A N 1
ATOM 1583 C CA . THR A 1 199 ? 10.574 20.464 8.597 1.00 79.69 199 THR A CA 1
ATOM 1584 C C . THR A 1 199 ? 10.128 19.100 9.109 1.00 79.69 199 THR A C 1
ATOM 1586 O O . THR A 1 199 ? 10.640 18.066 8.673 1.00 79.69 199 THR A O 1
ATOM 1589 N N . GLU A 1 200 ? 9.180 19.084 10.048 1.00 82.31 200 GLU A N 1
ATOM 1590 C CA . GLU A 1 200 ? 8.534 17.842 10.475 1.00 82.31 200 GLU A CA 1
ATOM 1591 C C . GLU A 1 200 ? 7.708 17.295 9.307 1.00 82.31 200 GLU A C 1
ATOM 1593 O O . GLU A 1 200 ? 6.745 17.919 8.860 1.00 82.31 200 GLU A O 1
ATOM 1598 N N . SER A 1 201 ? 8.116 16.143 8.786 1.00 87.06 201 SER A N 1
ATOM 1599 C CA . SER A 1 201 ? 7.421 15.432 7.715 1.00 87.06 201 SER A CA 1
ATOM 1600 C C . SER A 1 201 ? 7.072 14.024 8.187 1.00 87.06 201 SER A C 1
ATOM 1602 O O . SER A 1 201 ? 7.530 13.561 9.234 1.00 87.06 201 SER A O 1
ATOM 1604 N N . CYS A 1 202 ? 6.246 13.329 7.419 1.00 90.38 202 CYS A N 1
ATOM 1605 C CA . CYS A 1 202 ? 5.919 11.934 7.668 1.00 90.38 202 CYS A CA 1
ATOM 1606 C C . CYS A 1 202 ? 6.215 11.097 6.428 1.00 90.38 202 CYS A C 1
ATOM 1608 O O . CYS A 1 202 ? 5.920 11.518 5.310 1.00 90.38 202 CYS A O 1
ATOM 1610 N N . ALA A 1 203 ? 6.783 9.912 6.635 1.00 92.00 203 ALA A N 1
ATOM 1611 C CA . ALA A 1 203 ? 6.796 8.865 5.627 1.00 92.00 203 ALA A CA 1
ATOM 1612 C C . ALA A 1 203 ? 5.501 8.068 5.766 1.00 92.00 203 ALA A C 1
ATOM 1614 O O . ALA A 1 203 ? 5.140 7.640 6.865 1.00 92.00 203 ALA A O 1
ATOM 1615 N N . VAL A 1 204 ? 4.799 7.883 4.654 1.00 93.19 204 VAL A N 1
ATOM 1616 C CA . VAL A 1 204 ? 3.545 7.138 4.605 1.00 93.19 204 VAL A CA 1
ATOM 1617 C C . VAL A 1 204 ? 3.700 5.955 3.677 1.00 93.19 204 VAL A C 1
ATOM 1619 O O . VAL A 1 204 ? 4.040 6.113 2.507 1.00 93.19 204 VAL A O 1
ATOM 1622 N N . ALA A 1 205 ? 3.433 4.770 4.213 1.00 95.12 205 ALA A N 1
ATOM 1623 C CA . ALA A 1 205 ? 3.368 3.527 3.471 1.00 95.12 205 ALA A CA 1
ATOM 1624 C C . ALA A 1 205 ? 1.918 3.037 3.427 1.00 95.12 205 ALA A C 1
ATOM 1626 O O . ALA A 1 205 ? 1.279 2.869 4.467 1.00 95.12 205 ALA A O 1
ATOM 1627 N N . VAL A 1 206 ? 1.404 2.801 2.223 1.00 95.19 206 VAL A N 1
ATOM 1628 C CA . VAL A 1 206 ? 0.044 2.321 1.973 1.00 95.19 206 VAL A CA 1
ATOM 1629 C C . VAL A 1 206 ? 0.133 1.014 1.206 1.00 95.19 206 VAL A C 1
ATOM 1631 O O . VAL A 1 206 ? 0.596 0.980 0.069 1.00 95.19 206 VAL A O 1
ATOM 1634 N N . SER A 1 207 ? -0.318 -0.063 1.830 1.00 96.31 207 SER A N 1
ATOM 1635 C CA . SER A 1 207 ? -0.264 -1.411 1.275 1.00 96.31 207 SER A CA 1
ATOM 1636 C C . SER A 1 207 ? -1.667 -1.930 0.991 1.00 96.31 207 SER A C 1
ATOM 1638 O O . SER A 1 207 ? -2.568 -1.738 1.809 1.00 96.31 207 SER A O 1
ATOM 1640 N N . PHE A 1 208 ? -1.834 -2.632 -0.129 1.00 96.00 208 PHE A N 1
ATOM 1641 C CA . PHE A 1 208 ? -3.098 -3.222 -0.566 1.00 96.00 208 PHE A CA 1
ATOM 1642 C C . PHE A 1 208 ? -2.968 -4.725 -0.800 1.00 96.00 208 PHE A C 1
ATOM 1644 O O . PHE A 1 208 ? -1.964 -5.195 -1.341 1.00 96.00 208 PHE A O 1
ATOM 1651 N N . TRP A 1 209 ? -4.028 -5.459 -0.455 1.00 96.50 209 TRP A N 1
ATOM 1652 C CA . TRP A 1 209 ? -4.144 -6.898 -0.687 1.00 96.50 209 TRP A CA 1
ATOM 1653 C C . TRP A 1 209 ? -5.521 -7.263 -1.238 1.00 96.50 209 TRP A C 1
ATOM 1655 O O . TRP A 1 209 ? -6.555 -6.767 -0.780 1.00 96.50 209 TRP A O 1
ATOM 1665 N N . ARG A 1 210 ? -5.544 -8.194 -2.190 1.00 93.88 210 ARG A N 1
ATOM 1666 C CA . ARG A 1 210 ? -6.765 -8.751 -2.797 1.00 93.88 210 ARG A CA 1
ATOM 1667 C C . ARG A 1 210 ? -7.235 -10.038 -2.134 1.00 93.88 210 ARG A C 1
ATOM 1669 O O . ARG A 1 210 ? -8.411 -10.370 -2.219 1.00 93.88 210 ARG A O 1
ATOM 1676 N N . ASN A 1 211 ? -6.337 -10.762 -1.471 1.00 92.19 211 ASN A N 1
ATOM 1677 C CA . ASN A 1 211 ? -6.668 -11.996 -0.752 1.00 92.19 211 ASN A CA 1
ATOM 1678 C C . ASN A 1 211 ? -7.157 -11.751 0.691 1.00 92.19 211 ASN A C 1
ATOM 1680 O O . ASN A 1 211 ? -7.610 -12.691 1.336 1.00 92.19 211 ASN A O 1
ATOM 1684 N N . GLY A 1 212 ? -7.063 -10.515 1.195 1.00 88.62 212 GLY A N 1
ATOM 1685 C CA . GLY A 1 212 ? -7.421 -10.158 2.571 1.00 88.62 212 GLY A CA 1
ATOM 1686 C C . GLY A 1 212 ? -6.357 -10.482 3.626 1.00 88.62 212 GLY A C 1
ATOM 1687 O O . GLY A 1 212 ? -6.536 -10.122 4.787 1.00 88.62 212 GLY A O 1
ATOM 1688 N N . ASP A 1 213 ? -5.253 -11.128 3.246 1.00 90.81 213 ASP A N 1
ATOM 1689 C CA . ASP A 1 213 ? -4.175 -11.495 4.160 1.00 90.81 213 ASP A CA 1
ATOM 1690 C C . ASP A 1 213 ? -3.170 -10.347 4.287 1.00 90.81 213 ASP A C 1
ATOM 1692 O O . ASP A 1 213 ? -2.199 -10.256 3.537 1.00 90.81 213 ASP A O 1
ATOM 1696 N N . CYS A 1 214 ? -3.410 -9.469 5.263 1.00 89.88 214 CYS A N 1
ATOM 1697 C CA . CYS A 1 214 ? -2.529 -8.343 5.558 1.00 89.88 214 CYS A CA 1
ATOM 1698 C C . CYS A 1 214 ? -1.112 -8.759 5.985 1.00 89.88 214 CYS A C 1
ATOM 1700 O O . CYS A 1 214 ? -0.260 -7.876 6.076 1.00 89.88 214 CYS A O 1
ATOM 1702 N N . ASP A 1 215 ? -0.862 -10.029 6.312 1.00 89.31 215 ASP A N 1
ATOM 1703 C CA . ASP A 1 215 ? 0.433 -10.514 6.799 1.00 89.31 215 ASP A CA 1
ATOM 1704 C C . ASP A 1 215 ? 1.297 -11.097 5.659 1.00 89.31 215 ASP A C 1
ATOM 1706 O O . ASP A 1 215 ? 2.512 -11.248 5.806 1.00 89.31 215 ASP A O 1
ATOM 1710 N N . ALA A 1 216 ? 0.701 -11.332 4.484 1.00 93.00 216 ALA A N 1
ATOM 1711 C CA . ALA A 1 216 ? 1.415 -11.639 3.248 1.00 93.00 216 ALA A CA 1
ATOM 1712 C C . ALA A 1 216 ? 2.082 -10.391 2.632 1.00 93.00 216 ALA A C 1
ATOM 1714 O O . ALA A 1 216 ? 1.810 -9.248 3.007 1.00 93.00 216 ALA A O 1
ATOM 1715 N N . ALA A 1 217 ? 2.937 -10.593 1.623 1.00 94.44 217 ALA A N 1
ATOM 1716 C CA . ALA A 1 217 ? 3.457 -9.484 0.821 1.00 94.44 217 ALA A CA 1
ATOM 1717 C C . ALA A 1 217 ? 2.305 -8.767 0.082 1.00 94.44 217 ALA A C 1
ATOM 1719 O O . ALA A 1 217 ? 1.438 -9.449 -0.471 1.00 94.44 217 ALA A O 1
ATOM 1720 N N . PRO A 1 218 ? 2.280 -7.422 0.056 1.00 96.88 218 PRO A N 1
ATOM 1721 C CA . PRO A 1 218 ? 1.204 -6.685 -0.593 1.00 96.88 218 PRO A CA 1
ATOM 1722 C C . PRO A 1 218 ? 1.235 -6.842 -2.112 1.00 96.88 218 PRO A C 1
ATOM 1724 O O . PRO A 1 218 ? 2.294 -6.951 -2.734 1.00 96.88 218 PRO A O 1
ATOM 1727 N N . ASP A 1 219 ? 0.052 -6.786 -2.717 1.00 95.81 219 ASP A N 1
ATOM 1728 C CA . ASP A 1 219 ? -0.112 -6.704 -4.168 1.00 95.81 219 ASP A CA 1
ATOM 1729 C C . ASP A 1 219 ? 0.393 -5.360 -4.712 1.00 95.81 219 ASP A C 1
ATOM 1731 O O . ASP A 1 219 ? 0.933 -5.276 -5.817 1.00 95.81 219 ASP A O 1
ATOM 1735 N N . LEU A 1 220 ? 0.195 -4.302 -3.925 1.00 95.62 220 LEU A N 1
ATOM 1736 C CA . LEU A 1 220 ? 0.634 -2.947 -4.217 1.00 95.62 220 LEU A CA 1
ATOM 1737 C C . LEU A 1 220 ? 1.073 -2.267 -2.920 1.00 95.62 220 LEU A C 1
ATOM 1739 O O . LEU A 1 220 ? 0.312 -2.231 -1.955 1.00 95.62 220 LEU A O 1
ATOM 1743 N N . LEU A 1 221 ? 2.277 -1.706 -2.921 1.00 96.12 221 LEU A N 1
ATOM 1744 C CA . LEU A 1 221 ? 2.824 -0.853 -1.873 1.00 96.12 221 LEU A CA 1
ATOM 1745 C C . LEU A 1 221 ? 3.110 0.530 -2.461 1.00 96.12 221 LEU A C 1
ATOM 1747 O O . LEU A 1 221 ? 3.826 0.648 -3.450 1.00 96.12 221 LEU A O 1
ATOM 1751 N N . LEU A 1 222 ? 2.570 1.568 -1.834 1.00 94.06 222 LEU A N 1
ATOM 1752 C CA . LEU A 1 222 ? 2.851 2.967 -2.135 1.00 94.06 222 LEU A CA 1
ATOM 1753 C C . LEU A 1 222 ? 3.631 3.569 -0.970 1.00 94.06 222 LEU A C 1
ATOM 1755 O O . LEU A 1 222 ? 3.188 3.471 0.171 1.00 94.06 222 LEU A O 1
ATOM 1759 N N . GLN A 1 223 ? 4.759 4.210 -1.246 1.00 93.94 223 GLN A N 1
ATOM 1760 C CA . GLN A 1 223 ? 5.546 4.957 -0.271 1.00 93.94 223 GLN A CA 1
ATOM 1761 C C . GLN A 1 223 ? 5.636 6.415 -0.708 1.00 93.94 223 GLN A C 1
ATOM 1763 O O . GLN A 1 223 ? 6.085 6.708 -1.815 1.00 93.94 223 GLN A O 1
ATOM 1768 N N . LEU A 1 224 ? 5.171 7.316 0.153 1.00 91.38 224 LEU A N 1
ATOM 1769 C CA . LEU A 1 224 ? 5.000 8.738 -0.134 1.00 91.38 224 LEU A CA 1
ATOM 1770 C C . LEU A 1 224 ? 5.468 9.582 1.054 1.00 91.38 224 LEU A C 1
ATOM 1772 O O . LEU A 1 224 ? 5.466 9.120 2.197 1.00 91.38 224 LEU A O 1
ATOM 1776 N N . ALA A 1 225 ? 5.796 10.848 0.801 1.00 90.19 225 ALA A N 1
ATOM 1777 C CA . ALA A 1 225 ? 5.983 11.837 1.856 1.00 90.19 225 ALA A CA 1
ATOM 1778 C C . ALA A 1 225 ? 4.681 12.616 2.116 1.00 90.19 225 ALA A C 1
ATOM 1780 O O . ALA A 1 225 ? 3.926 12.937 1.196 1.00 90.19 225 ALA A O 1
ATOM 1781 N N . MET A 1 226 ? 4.427 12.977 3.370 1.00 88.81 226 MET A N 1
ATOM 1782 C CA . MET A 1 226 ? 3.324 13.853 3.773 1.00 88.81 226 MET A CA 1
ATOM 1783 C C . MET A 1 226 ? 3.825 14.959 4.693 1.00 88.81 226 MET A C 1
ATOM 1785 O O . MET A 1 226 ? 4.743 14.754 5.490 1.00 88.81 226 MET A O 1
ATOM 1789 N N . ARG A 1 227 ? 3.198 16.135 4.613 1.00 87.44 227 ARG A N 1
ATOM 1790 C CA . ARG A 1 227 ? 3.345 17.148 5.660 1.00 87.44 227 ARG A CA 1
ATOM 1791 C C . ARG A 1 227 ? 2.465 16.789 6.845 1.00 87.44 227 ARG A C 1
ATOM 1793 O O . ARG A 1 227 ? 1.459 16.100 6.696 1.00 87.44 227 ARG A O 1
ATOM 1800 N N . ARG A 1 228 ? 2.807 17.321 8.014 1.00 84.50 228 ARG A N 1
ATOM 1801 C CA . ARG A 1 228 ? 2.027 17.121 9.238 1.00 84.50 228 ARG A CA 1
ATOM 1802 C C . ARG A 1 228 ? 0.577 17.608 9.112 1.00 84.50 228 ARG A C 1
ATOM 1804 O O . ARG A 1 228 ? -0.320 17.042 9.734 1.00 84.50 228 ARG A O 1
ATOM 1811 N N . GLU A 1 229 ? 0.343 18.643 8.307 1.00 86.25 229 GLU A N 1
ATOM 1812 C CA . GLU A 1 229 ? -0.985 19.229 8.085 1.00 86.25 229 GLU A CA 1
ATOM 1813 C C . GLU A 1 229 ? -1.804 18.493 7.016 1.00 86.25 229 GLU A C 1
ATOM 1815 O O . GLU A 1 229 ? -2.993 18.780 6.855 1.00 86.25 229 GLU A O 1
ATOM 1820 N N . ASP A 1 230 ? -1.187 17.583 6.257 1.00 86.38 230 ASP A N 1
ATOM 1821 C CA . ASP A 1 230 ? -1.897 16.807 5.245 1.00 86.38 230 ASP A CA 1
ATOM 1822 C C . ASP A 1 230 ? -2.819 15.778 5.919 1.00 86.38 230 ASP A C 1
ATOM 1824 O O . ASP A 1 230 ? -2.532 15.246 6.999 1.00 86.38 230 ASP A O 1
ATOM 1828 N N . SER A 1 231 ? -3.961 15.501 5.285 1.00 87.19 231 SER A N 1
ATOM 1829 C CA . SER A 1 231 ? -4.891 14.501 5.796 1.00 87.19 231 SER A CA 1
ATOM 1830 C C . SER A 1 231 ? -4.523 13.136 5.250 1.00 87.19 231 SER A C 1
ATOM 1832 O O . SER A 1 231 ? -4.318 12.983 4.049 1.00 87.19 231 SER A O 1
ATOM 1834 N N . ILE A 1 232 ? -4.553 12.100 6.090 1.00 84.44 232 ILE A N 1
ATOM 1835 C CA . ILE A 1 232 ? -4.416 10.730 5.578 1.00 84.44 232 ILE A CA 1
ATOM 1836 C C . ILE A 1 232 ? -5.552 10.364 4.608 1.00 84.44 232 ILE A C 1
ATOM 1838 O O . ILE A 1 232 ? -5.380 9.525 3.729 1.00 84.44 232 ILE A O 1
ATOM 1842 N N . CYS A 1 233 ? -6.703 11.042 4.710 1.00 85.06 233 CYS A N 1
ATOM 1843 C CA . CYS A 1 233 ? -7.808 10.862 3.774 1.00 85.06 233 CYS A CA 1
ATOM 1844 C C . CYS A 1 233 ? -7.533 11.388 2.372 1.00 85.06 233 CYS A C 1
ATOM 1846 O O . CYS A 1 233 ? -8.217 10.960 1.444 1.00 85.06 233 CYS A O 1
ATOM 1848 N N . ASP A 1 234 ? -6.512 12.226 2.194 1.00 84.19 234 ASP A N 1
ATOM 1849 C CA . ASP A 1 234 ? -6.072 12.630 0.865 1.00 84.19 234 ASP A CA 1
ATOM 1850 C C . ASP A 1 234 ? -5.584 11.415 0.065 1.00 84.19 234 ASP A C 1
ATOM 1852 O O . ASP A 1 234 ? -5.795 11.399 -1.136 1.00 84.19 234 ASP A O 1
ATOM 1856 N N . VAL A 1 235 ? -5.042 10.370 0.715 1.00 77.25 235 VAL A N 1
ATOM 1857 C CA . VAL A 1 235 ? -4.708 9.078 0.078 1.00 77.25 235 VAL A CA 1
ATOM 1858 C C . VAL A 1 235 ? -5.976 8.341 -0.356 1.00 77.25 235 VAL A C 1
ATOM 1860 O O . VAL A 1 235 ? -6.055 7.805 -1.458 1.00 77.25 235 VAL A O 1
ATOM 1863 N N . PHE A 1 236 ? -6.984 8.299 0.518 1.00 79.56 236 PHE A N 1
ATOM 1864 C CA . PHE A 1 236 ? -8.202 7.518 0.286 1.00 79.56 236 PHE A CA 1
ATOM 1865 C C . PHE A 1 236 ? -9.123 8.156 -0.747 1.00 79.56 236 PHE A C 1
ATOM 1867 O O . PHE A 1 236 ? -9.861 7.451 -1.414 1.00 79.56 236 PHE A O 1
ATOM 1874 N N . HIS A 1 237 ? -9.080 9.474 -0.925 1.00 80.94 237 HIS A N 1
ATOM 1875 C CA . HIS A 1 237 ? -9.852 10.150 -1.968 1.00 80.94 237 HIS A CA 1
ATOM 1876 C C . HIS A 1 237 ? -9.431 9.793 -3.392 1.00 80.94 237 HIS A C 1
ATOM 1878 O O . HIS A 1 237 ? -10.185 10.027 -4.334 1.00 80.94 237 HIS A O 1
ATOM 1884 N N . MET A 1 238 ? -8.233 9.242 -3.538 1.00 74.56 238 MET A N 1
ATOM 1885 C CA . MET A 1 238 ? -7.633 8.903 -4.824 1.00 74.56 238 MET A CA 1
ATOM 1886 C C . MET A 1 238 ? -8.078 7.542 -5.340 1.00 74.56 238 MET A C 1
ATOM 1888 O O . MET A 1 238 ? -7.785 7.157 -6.471 1.00 74.56 238 MET A O 1
ATOM 1892 N N . ILE A 1 239 ? -8.728 6.780 -4.467 1.00 80.00 239 ILE A N 1
ATOM 1893 C CA . ILE A 1 239 ? -8.965 5.362 -4.615 1.00 80.00 239 ILE A CA 1
ATOM 1894 C C . ILE A 1 239 ? -10.423 5.118 -4.262 1.00 80.00 239 ILE A C 1
ATOM 1896 O O . ILE A 1 239 ? -10.930 5.616 -3.261 1.00 80.00 239 ILE A O 1
ATOM 1900 N N . ASP A 1 240 ? -11.110 4.312 -5.058 1.00 85.44 240 ASP A N 1
ATOM 1901 C CA . ASP A 1 240 ? -12.357 3.740 -4.580 1.00 85.44 240 ASP A CA 1
ATOM 1902 C C . ASP A 1 240 ? -12.020 2.688 -3.514 1.00 85.44 240 ASP A C 1
ATOM 1904 O O . ASP A 1 240 ? -11.516 1.611 -3.810 1.00 85.44 240 ASP A O 1
ATOM 1908 N N . CYS A 1 241 ? -12.234 3.017 -2.245 1.00 89.31 241 CYS A N 1
ATOM 1909 C CA . CYS A 1 241 ? -11.990 2.083 -1.151 1.00 89.31 241 CYS A CA 1
ATOM 1910 C C . CYS A 1 241 ? -13.265 1.343 -0.709 1.00 89.31 241 CYS A C 1
ATOM 1912 O O . CYS A 1 241 ? -13.281 0.721 0.356 1.00 89.31 241 CYS A O 1
ATOM 1914 N N . SER A 1 242 ? -14.338 1.374 -1.508 1.00 90.88 242 SER A N 1
ATOM 1915 C CA . SER A 1 242 ? -15.639 0.799 -1.141 1.00 90.88 242 SER A CA 1
ATOM 1916 C C . SER A 1 242 ? -15.618 -0.715 -0.921 1.00 90.88 242 SER A C 1
ATOM 1918 O O . SER A 1 242 ? -16.468 -1.224 -0.195 1.00 90.88 242 SER A O 1
ATOM 1920 N N . ALA A 1 243 ? -14.644 -1.429 -1.493 1.00 93.75 243 ALA A N 1
ATOM 1921 C CA . ALA A 1 243 ? -14.470 -2.874 -1.322 1.00 93.75 243 ALA A CA 1
ATOM 1922 C C . ALA A 1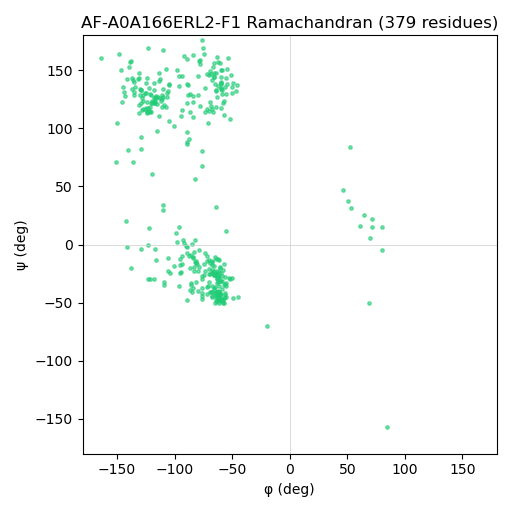 243 ? -13.586 -3.266 -0.122 1.00 93.75 243 ALA A C 1
ATOM 1924 O O . ALA A 1 243 ? -13.475 -4.453 0.197 1.00 93.75 243 ALA A O 1
ATOM 1925 N N . ILE A 1 244 ? -12.946 -2.302 0.550 1.00 95.56 244 ILE A N 1
ATOM 1926 C CA . ILE A 1 244 ? -12.037 -2.587 1.662 1.00 95.56 244 ILE A CA 1
ATOM 1927 C C . ILE A 1 244 ? -12.844 -3.045 2.876 1.00 95.56 244 ILE A C 1
ATOM 1929 O O . ILE A 1 244 ? -13.629 -2.297 3.456 1.00 95.56 244 ILE A O 1
ATOM 1933 N N . THR A 1 245 ? -12.612 -4.292 3.275 1.00 97.00 245 THR A N 1
ATOM 1934 C CA . THR A 1 245 ? -13.245 -4.940 4.431 1.00 97.00 245 THR A CA 1
ATOM 1935 C C . THR A 1 245 ? -12.301 -5.036 5.628 1.00 97.00 245 THR A C 1
ATOM 1937 O O . THR A 1 245 ? -12.772 -5.089 6.766 1.00 97.00 245 THR A O 1
ATOM 1940 N N . HIS A 1 246 ? -10.986 -5.018 5.385 1.00 97.56 246 HIS A N 1
ATOM 1941 C CA . HIS A 1 246 ? -9.941 -5.099 6.405 1.00 97.56 246 HIS A CA 1
ATOM 1942 C C . HIS A 1 246 ? -9.055 -3.853 6.361 1.00 97.56 246 HIS A C 1
ATOM 1944 O O . HIS A 1 246 ? -8.424 -3.570 5.344 1.00 97.56 246 HIS A O 1
ATOM 1950 N N . LEU A 1 247 ? -8.978 -3.128 7.473 1.00 96.50 247 LEU A N 1
ATOM 1951 C CA . LEU A 1 247 ? -8.150 -1.937 7.609 1.00 96.50 247 LEU A CA 1
ATOM 1952 C C . LEU A 1 247 ? -7.146 -2.112 8.746 1.00 96.50 247 LEU A C 1
ATOM 1954 O O . LEU A 1 247 ? -7.536 -2.436 9.863 1.00 96.50 247 LEU A O 1
ATOM 1958 N N . HIS A 1 248 ? -5.872 -1.844 8.485 1.00 96.56 248 HIS A N 1
ATOM 1959 C CA . HIS A 1 248 ? -4.837 -1.736 9.508 1.00 96.56 248 HIS A CA 1
ATOM 1960 C C . HIS A 1 248 ? -4.258 -0.316 9.509 1.00 96.56 248 HIS A C 1
ATOM 1962 O O . HIS A 1 248 ? -3.756 0.135 8.484 1.00 96.56 248 HIS A O 1
ATOM 1968 N N . LEU A 1 249 ? -4.332 0.391 10.635 1.00 95.19 249 LEU A N 1
ATOM 1969 C CA . LEU A 1 249 ? -3.724 1.710 10.809 1.00 95.19 249 LEU A CA 1
ATOM 1970 C C . LEU A 1 249 ? -2.655 1.663 11.898 1.00 95.19 249 LEU A C 1
ATOM 1972 O O . LEU A 1 249 ? -2.948 1.340 13.046 1.00 95.19 249 LEU A O 1
ATOM 1976 N N . ASP A 1 250 ? -1.445 2.053 11.535 1.00 94.06 250 ASP A N 1
ATOM 1977 C CA . ASP A 1 250 ? -0.311 2.185 12.437 1.00 94.06 250 ASP A CA 1
ATOM 1978 C C . ASP A 1 250 ? 0.301 3.573 12.239 1.00 94.06 250 ASP A C 1
ATOM 1980 O O . ASP A 1 250 ? 1.061 3.830 11.308 1.00 94.06 250 ASP A O 1
ATOM 1984 N N . ILE A 1 251 ? -0.159 4.529 13.039 1.00 92.88 251 ILE A N 1
ATOM 1985 C CA . ILE A 1 251 ? 0.107 5.950 12.820 1.00 92.88 251 ILE A CA 1
ATOM 1986 C C . ILE A 1 251 ? 0.826 6.467 14.051 1.00 92.88 251 ILE A C 1
ATOM 1988 O O . ILE A 1 251 ? 0.224 6.540 15.121 1.00 92.88 251 ILE A O 1
ATOM 1992 N N . ALA A 1 252 ? 2.086 6.875 13.906 1.00 90.38 252 ALA A N 1
ATOM 1993 C CA . ALA A 1 252 ? 2.837 7.477 15.000 1.00 90.38 252 ALA A CA 1
ATOM 1994 C C . ALA A 1 252 ? 2.063 8.671 15.586 1.00 90.38 252 ALA A C 1
ATOM 1996 O O . ALA A 1 252 ? 1.500 9.482 14.844 1.00 90.38 252 ALA A O 1
ATOM 1997 N N . SER A 1 253 ? 2.035 8.805 16.915 1.00 85.38 253 SER A N 1
ATOM 1998 C CA . SER A 1 253 ? 1.283 9.873 17.590 1.00 85.38 253 SER A CA 1
ATOM 1999 C C . SER A 1 253 ? 1.605 11.247 16.993 1.00 85.38 253 SER A C 1
ATOM 2001 O O . SER A 1 253 ? 2.765 11.539 16.713 1.00 85.38 253 SER A O 1
ATOM 2003 N N . GLY A 1 254 ? 0.596 12.092 16.753 1.00 82.62 254 GLY A N 1
ATOM 2004 C CA . GLY A 1 254 ? 0.736 13.462 16.232 1.00 82.62 254 GLY A CA 1
ATOM 2005 C C . GLY A 1 254 ? 1.386 13.613 14.847 1.00 82.62 254 GLY A C 1
ATOM 2006 O O . GLY A 1 254 ? 1.831 14.715 14.531 1.00 82.62 254 GLY A O 1
ATOM 2007 N N . SER A 1 255 ? 1.487 12.535 14.063 1.00 79.38 255 SER A N 1
ATOM 2008 C CA . SER A 1 255 ? 2.113 12.536 12.733 1.00 79.38 255 SER A CA 1
ATOM 2009 C C . SER A 1 255 ? 1.231 13.169 11.648 1.00 79.38 255 SER A C 1
ATOM 2011 O O . SER A 1 255 ? 1.710 13.999 10.883 1.00 79.38 255 SER A O 1
ATOM 2013 N N . CYS A 1 256 ? -0.064 12.855 11.615 1.00 80.94 256 CYS A N 1
ATOM 2014 C CA . CYS A 1 256 ? -1.005 13.420 10.646 1.00 80.94 256 CYS A CA 1
ATOM 2015 C C . CYS A 1 256 ? -2.418 13.564 11.220 1.00 80.94 256 CYS A C 1
ATOM 2017 O O . CYS A 1 256 ? -2.772 12.930 12.218 1.00 80.94 256 CYS A O 1
ATOM 2019 N N . ASN A 1 257 ? -3.251 14.362 10.549 1.00 83.81 257 ASN A N 1
ATOM 2020 C CA . ASN A 1 257 ? -4.672 14.464 10.864 1.00 83.81 257 ASN A CA 1
ATOM 2021 C C . ASN A 1 257 ? -5.461 13.281 10.271 1.00 83.81 257 ASN A C 1
ATOM 2023 O O . ASN A 1 257 ? -5.390 13.015 9.065 1.00 83.81 257 ASN A O 1
ATOM 2027 N N . VAL A 1 258 ? -6.266 12.616 11.104 1.00 86.62 258 VAL A N 1
ATOM 2028 C CA . VAL A 1 258 ? -7.163 11.526 10.700 1.00 86.62 258 VAL A CA 1
ATOM 2029 C C . VAL A 1 258 ? -8.616 11.962 10.914 1.00 86.62 258 VAL A C 1
ATOM 2031 O O . VAL A 1 258 ? -9.125 11.871 12.030 1.00 86.62 258 VAL A O 1
ATOM 2034 N N . PRO A 1 259 ? -9.324 12.432 9.870 1.00 89.19 259 PRO A N 1
ATOM 2035 C CA . PRO A 1 259 ? -10.732 12.789 9.993 1.00 89.19 259 PRO A CA 1
ATOM 2036 C C . PRO A 1 259 ? -11.585 11.509 10.026 1.00 89.19 259 PRO A C 1
ATOM 2038 O O . PRO A 1 259 ? -12.144 11.087 9.017 1.00 89.19 259 PRO A O 1
ATOM 2041 N N . TRP A 1 260 ? -11.667 10.872 11.195 1.00 89.44 260 TRP A N 1
ATOM 2042 C CA . TRP A 1 260 ? -12.256 9.542 11.416 1.00 89.44 260 TRP A CA 1
ATOM 2043 C C . TRP A 1 260 ? -13.645 9.338 10.814 1.00 89.44 260 TRP A C 1
ATOM 2045 O O . TRP A 1 260 ? -13.905 8.337 10.151 1.00 89.44 260 TRP A O 1
ATOM 2055 N N . LEU A 1 261 ? -14.535 10.308 11.003 1.00 86.12 261 LEU A N 1
ATOM 2056 C CA . LEU A 1 261 ? -15.888 10.266 10.451 1.00 86.12 261 LEU A CA 1
ATOM 2057 C C . LEU A 1 261 ? -15.875 10.181 8.920 1.00 86.12 261 LEU A C 1
ATOM 2059 O O . LEU A 1 261 ? -16.601 9.398 8.308 1.00 86.12 261 LEU A O 1
ATOM 2063 N N . HIS A 1 262 ? -15.000 10.965 8.300 1.00 87.56 262 HIS A N 1
ATOM 2064 C CA . HIS A 1 262 ? -14.820 10.972 6.858 1.00 87.56 262 HIS A CA 1
ATOM 2065 C C . HIS A 1 262 ? -14.137 9.692 6.356 1.00 87.56 262 HIS A C 1
ATOM 2067 O O . HIS A 1 262 ? -14.525 9.158 5.318 1.00 87.56 262 HIS A O 1
ATOM 2073 N N . LEU A 1 263 ? -13.200 9.141 7.130 1.00 90.00 263 LEU A N 1
ATOM 2074 C CA . LEU A 1 263 ? -12.570 7.855 6.840 1.00 90.00 263 LEU A CA 1
ATOM 2075 C C . LEU A 1 263 ? -13.607 6.728 6.719 1.00 90.00 263 LEU A C 1
ATOM 2077 O O . LEU A 1 263 ? -13.628 6.016 5.716 1.00 90.00 263 LEU A O 1
ATOM 2081 N N . PHE A 1 264 ? -14.507 6.595 7.699 1.00 89.75 264 PHE A N 1
ATOM 2082 C CA . PHE A 1 264 ? -15.557 5.569 7.664 1.00 89.75 264 PHE A CA 1
ATOM 2083 C C . PHE A 1 264 ? -16.557 5.771 6.521 1.00 89.75 264 PHE A C 1
ATOM 2085 O O . PHE A 1 264 ? -17.127 4.799 6.030 1.00 89.75 264 PHE A O 1
ATOM 2092 N N . ARG A 1 265 ? -16.736 7.011 6.047 1.00 87.25 265 ARG A N 1
ATOM 2093 C CA . ARG A 1 265 ? -17.551 7.304 4.862 1.00 87.25 265 ARG A CA 1
ATOM 2094 C C . ARG A 1 265 ? -16.914 6.779 3.576 1.00 87.25 265 ARG A C 1
ATOM 2096 O O . ARG A 1 265 ? -17.627 6.270 2.718 1.00 87.25 265 ARG A O 1
ATOM 2103 N N . ILE A 1 266 ? -15.595 6.910 3.435 1.00 89.50 266 ILE A N 1
ATOM 2104 C CA . ILE A 1 266 ? -14.866 6.406 2.259 1.00 89.50 266 ILE A CA 1
ATOM 2105 C C . ILE A 1 266 ? -14.744 4.874 2.294 1.00 89.50 266 ILE A C 1
ATOM 2107 O O . ILE A 1 266 ? -14.602 4.233 1.256 1.00 89.50 266 ILE A O 1
ATOM 2111 N N . LEU A 1 267 ? -14.842 4.278 3.483 1.00 92.56 267 LEU A N 1
ATOM 2112 C CA . LEU A 1 267 ? -14.639 2.853 3.718 1.00 92.56 267 LEU A CA 1
ATOM 2113 C C . LEU A 1 267 ? -15.898 2.160 4.294 1.00 92.56 267 LEU A C 1
ATOM 2115 O O . LEU A 1 267 ? -15.854 1.588 5.388 1.00 92.56 267 LEU A O 1
ATOM 2119 N N . PRO A 1 268 ? -17.037 2.170 3.573 1.00 93.00 268 PRO A N 1
ATOM 2120 C CA . PRO A 1 268 ? -18.324 1.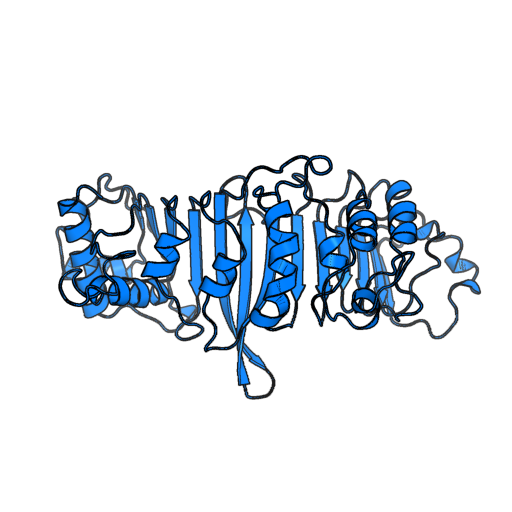693 4.094 1.00 93.00 268 PRO A CA 1
ATOM 2121 C C . PRO A 1 268 ? -18.373 0.175 4.356 1.00 93.00 268 PRO A C 1
ATOM 2123 O O . PRO A 1 268 ? -19.205 -0.309 5.133 1.00 93.00 268 PRO A O 1
ATOM 2126 N N . ALA A 1 269 ? -17.499 -0.596 3.705 1.00 95.06 269 ALA A N 1
ATOM 2127 C CA . ALA A 1 269 ? -17.461 -2.050 3.813 1.00 95.06 269 ALA A CA 1
ATOM 2128 C C . ALA A 1 269 ? -16.547 -2.573 4.929 1.00 95.06 269 ALA A C 1
ATOM 2130 O O . ALA A 1 269 ? -16.504 -3.790 5.117 1.00 95.06 269 ALA A O 1
ATOM 2131 N N . ILE A 1 270 ? -15.848 -1.713 5.686 1.00 95.81 270 ILE A N 1
ATOM 2132 C CA . ILE A 1 270 ? -14.953 -2.197 6.746 1.00 95.81 270 ILE A CA 1
ATOM 2133 C C . ILE A 1 270 ? -15.749 -3.010 7.756 1.00 95.81 270 ILE A C 1
ATOM 2135 O O . ILE A 1 270 ? -16.770 -2.562 8.279 1.00 95.81 270 ILE A O 1
ATOM 2139 N N . ARG A 1 271 ? -15.232 -4.203 8.042 1.00 96.44 271 ARG A N 1
ATOM 2140 C CA . ARG A 1 271 ? -15.691 -5.093 9.111 1.00 96.44 271 ARG A CA 1
ATOM 2141 C C . ARG A 1 271 ? -14.579 -5.412 10.098 1.00 96.44 271 ARG A C 1
ATOM 2143 O O . ARG A 1 271 ? -14.860 -5.574 11.280 1.00 96.44 271 ARG A O 1
ATOM 2150 N N . THR A 1 272 ? -13.331 -5.425 9.641 1.00 96.88 272 THR A N 1
ATOM 2151 C CA . THR A 1 272 ? -12.162 -5.714 10.470 1.00 96.88 272 THR A CA 1
ATOM 2152 C C . THR A 1 272 ? -11.252 -4.503 10.535 1.00 96.88 272 THR A C 1
ATOM 2154 O O . THR A 1 272 ? -10.816 -3.995 9.502 1.00 96.88 272 THR A O 1
ATOM 2157 N N . MET A 1 273 ? -10.919 -4.072 11.746 1.00 96.94 273 MET A N 1
ATOM 2158 C CA . MET A 1 273 ? -10.020 -2.952 11.978 1.00 96.94 273 MET A CA 1
ATOM 2159 C C . MET A 1 273 ? -8.907 -3.349 12.948 1.00 96.94 273 MET A C 1
ATOM 2161 O O . MET A 1 273 ? -9.176 -3.833 14.044 1.00 96.94 273 MET A O 1
ATOM 2165 N N . ARG A 1 274 ? -7.652 -3.149 12.544 1.00 96.81 274 ARG A N 1
ATOM 2166 C CA . ARG A 1 274 ? -6.465 -3.255 13.397 1.00 96.81 274 ARG A CA 1
ATOM 2167 C C . ARG A 1 274 ? -5.896 -1.853 13.598 1.00 96.81 274 ARG A C 1
ATOM 2169 O O . ARG A 1 274 ? -5.669 -1.158 12.612 1.00 96.81 274 ARG A O 1
ATOM 2176 N N . ILE A 1 275 ? -5.690 -1.425 14.835 1.00 96.19 275 ILE A N 1
ATOM 2177 C CA . ILE A 1 275 ? -5.119 -0.109 15.152 1.00 96.19 275 ILE A CA 1
ATOM 2178 C C . ILE A 1 275 ? -4.119 -0.206 16.292 1.00 96.19 275 ILE A C 1
ATOM 2180 O O . ILE A 1 275 ? -4.205 -1.115 17.110 1.00 96.19 275 ILE A O 1
ATOM 2184 N N . SER A 1 276 ? -3.202 0.746 16.384 1.00 94.56 276 SER A N 1
ATOM 2185 C CA . SER A 1 276 ? -2.385 0.935 17.579 1.00 94.56 276 SER A CA 1
ATOM 2186 C C . SER A 1 276 ? -3.183 1.647 18.690 1.00 94.56 276 SER A C 1
ATOM 2188 O O . SER A 1 276 ? -4.159 2.363 18.440 1.00 94.56 276 SER A O 1
ATOM 2190 N N . GLU A 1 277 ? -2.796 1.450 19.946 1.00 93.44 277 GLU A N 1
ATOM 2191 C CA . GLU A 1 277 ? -3.420 2.064 21.124 1.00 93.44 277 GLU A CA 1
ATOM 2192 C C . GLU A 1 277 ? -3.445 3.606 21.073 1.00 93.44 277 GLU A C 1
ATOM 2194 O O . GLU A 1 277 ? -4.428 4.231 21.473 1.00 93.44 277 GLU A O 1
ATOM 2199 N N . ASN A 1 278 ? -2.420 4.250 20.509 1.00 91.81 278 ASN A N 1
ATOM 2200 C CA . ASN A 1 278 ? -2.424 5.708 20.337 1.00 91.81 278 ASN A CA 1
ATOM 2201 C C . ASN A 1 278 ? -3.436 6.182 19.277 1.00 91.81 278 ASN A C 1
ATOM 2203 O O . ASN A 1 278 ? -4.009 7.266 19.394 1.00 91.81 278 ASN A O 1
ATOM 2207 N N . VAL A 1 279 ? -3.675 5.365 18.250 1.00 93.94 279 VAL A N 1
ATOM 2208 C CA . VAL A 1 279 ? -4.673 5.625 17.206 1.00 93.94 279 VAL A CA 1
ATOM 2209 C C . VAL A 1 279 ? -6.087 5.452 17.760 1.00 93.94 279 VAL A C 1
ATOM 2211 O O . VAL A 1 279 ? -6.971 6.249 17.441 1.00 93.94 279 VAL A O 1
ATOM 2214 N N . LEU A 1 280 ? -6.288 4.475 18.650 1.00 93.69 280 LEU A N 1
ATOM 2215 C CA . LEU A 1 280 ? -7.546 4.278 19.370 1.00 93.69 280 LEU A CA 1
ATOM 2216 C C . LEU A 1 280 ? -7.980 5.539 20.126 1.00 93.69 280 LEU A C 1
ATOM 2218 O O . LEU A 1 280 ? -9.150 5.905 20.049 1.00 93.69 280 LEU A O 1
ATOM 2222 N N . ALA A 1 281 ? -7.068 6.203 20.840 1.00 90.56 281 ALA A N 1
ATOM 2223 C CA . ALA A 1 281 ? -7.409 7.399 21.609 1.00 90.56 281 ALA A CA 1
ATOM 2224 C C . ALA A 1 281 ? -8.008 8.499 20.721 1.00 90.56 281 ALA A C 1
ATOM 2226 O O . ALA A 1 281 ? -9.099 8.990 21.002 1.00 90.56 281 ALA A O 1
ATOM 2227 N N . SER A 1 282 ? -7.351 8.790 19.594 1.00 90.88 282 SER A N 1
ATOM 2228 C CA . SER A 1 282 ? -7.837 9.766 18.614 1.00 90.88 282 SER A CA 1
ATOM 2229 C C . SER A 1 282 ? -9.176 9.358 17.990 1.00 90.88 282 SER A C 1
ATOM 2231 O O . SER A 1 282 ? -10.051 10.204 17.807 1.00 90.88 282 SER A O 1
ATOM 2233 N N . LEU A 1 283 ? -9.352 8.070 17.675 1.00 91.81 283 LEU A N 1
ATOM 2234 C CA . LEU A 1 283 ? -10.604 7.543 17.131 1.00 91.81 283 LEU A CA 1
ATOM 2235 C C . LEU A 1 283 ? -11.763 7.741 18.109 1.00 91.81 283 LEU A C 1
ATOM 2237 O O . LEU A 1 283 ? -12.826 8.227 17.727 1.00 91.81 283 LEU A O 1
ATOM 2241 N N . ILE A 1 284 ? -11.566 7.345 19.364 1.00 90.44 284 ILE A N 1
ATOM 2242 C CA . ILE A 1 284 ? -12.609 7.382 20.386 1.00 90.44 284 ILE A CA 1
ATOM 2243 C C . ILE A 1 284 ? -12.985 8.824 20.729 1.00 90.44 284 ILE A C 1
ATOM 2245 O O . ILE A 1 284 ? -14.173 9.111 20.847 1.00 90.44 284 ILE A O 1
ATOM 2249 N N . GLU A 1 285 ? -12.013 9.734 20.824 1.00 88.31 285 GLU A N 1
ATOM 2250 C CA . GLU A 1 285 ? -12.277 11.171 20.975 1.00 88.31 285 GLU A CA 1
ATOM 2251 C C . GLU A 1 285 ? -13.118 11.705 19.814 1.00 88.31 285 GLU A C 1
ATOM 2253 O O . GLU A 1 285 ? -14.180 12.275 20.039 1.00 88.31 285 GLU A O 1
ATOM 2258 N N . ALA A 1 286 ? -12.725 11.426 18.568 1.00 87.12 286 ALA A N 1
ATOM 2259 C CA . ALA A 1 286 ? -13.457 11.909 17.400 1.00 87.12 286 ALA A CA 1
ATOM 2260 C C . ALA A 1 286 ? -14.887 11.355 17.291 1.00 87.12 286 ALA A C 1
ATOM 2262 O O . ALA A 1 286 ? -15.775 12.039 16.787 1.00 87.12 286 ALA A O 1
ATOM 2263 N N . VAL A 1 287 ? -15.122 10.119 17.741 1.00 84.94 287 VAL A N 1
ATOM 2264 C CA . VAL A 1 287 ? -16.467 9.526 17.775 1.00 84.94 287 VAL A CA 1
ATOM 2265 C C . VAL A 1 287 ? -17.297 10.092 18.930 1.00 84.94 287 VAL A C 1
ATOM 2267 O O . VAL A 1 287 ? -18.498 10.299 18.767 1.00 84.94 287 VAL A O 1
ATOM 2270 N N . HIS A 1 288 ? -16.682 10.339 20.088 1.00 83.69 288 HIS A N 1
ATOM 2271 C CA . HIS A 1 288 ? -17.366 10.860 21.272 1.00 83.69 288 HIS A CA 1
ATOM 2272 C C . HIS A 1 288 ? -17.756 12.334 21.116 1.00 83.69 288 HIS A C 1
ATOM 2274 O O . HIS A 1 288 ? -18.886 12.706 21.436 1.00 83.69 288 HIS A O 1
ATOM 2280 N N . ASP A 1 289 ? -16.845 13.142 20.572 1.00 83.44 289 ASP A N 1
ATOM 2281 C CA . ASP A 1 289 ? -16.999 14.589 20.402 1.00 83.44 289 ASP A CA 1
ATOM 2282 C C . ASP A 1 289 ? -17.744 14.960 19.109 1.00 83.44 289 ASP A C 1
ATOM 2284 O O . ASP A 1 289 ? -17.947 16.141 18.820 1.00 83.44 289 ASP A O 1
ATOM 2288 N N . ALA A 1 290 ? -18.165 13.966 18.317 1.00 80.38 290 ALA A N 1
ATOM 2289 C CA . ALA A 1 290 ? -18.967 14.200 17.126 1.00 80.38 290 ALA A CA 1
ATOM 2290 C C . ALA A 1 290 ? -20.259 14.963 17.506 1.00 80.38 290 ALA A C 1
ATOM 2292 O O . ALA A 1 290 ? -21.017 14.487 18.366 1.00 80.38 290 ALA A O 1
ATOM 2293 N N . PRO A 1 291 ? -20.525 16.134 16.889 1.00 73.31 291 PRO A N 1
ATOM 2294 C CA . PRO A 1 291 ? -21.692 16.949 17.215 1.00 73.31 291 PRO A CA 1
ATOM 2295 C C . PRO A 1 291 ? -22.982 16.154 17.000 1.00 73.31 291 PRO A C 1
ATOM 2297 O O . PRO A 1 291 ? -23.041 15.256 16.153 1.00 73.31 291 PRO A O 1
ATOM 2300 N N . ASN A 1 292 ? -24.034 16.460 17.769 1.00 69.06 292 ASN A N 1
ATOM 2301 C CA . ASN A 1 292 ? -25.327 15.845 17.487 1.00 69.06 292 ASN A CA 1
ATOM 2302 C C . ASN A 1 292 ? -25.823 16.342 16.128 1.00 69.06 292 ASN A C 1
ATOM 2304 O O . ASN A 1 292 ? -25.600 17.493 15.758 1.00 69.06 292 ASN A O 1
ATOM 2308 N N . ALA A 1 293 ? -26.555 15.484 15.416 1.00 61.84 293 ALA A N 1
ATOM 2309 C CA . ALA A 1 293 ? -27.204 15.832 14.152 1.00 61.84 293 ALA A CA 1
ATOM 2310 C C . ALA A 1 293 ? -28.038 17.124 14.222 1.00 61.84 293 ALA A C 1
ATOM 2312 O O . ALA A 1 293 ? -28.195 17.810 13.215 1.00 61.84 293 ALA A O 1
ATOM 2313 N N . ASP A 1 294 ? -28.562 17.432 15.410 1.00 63.81 294 ASP A N 1
ATOM 2314 C CA . ASP A 1 294 ? -29.460 18.554 15.663 1.00 63.81 294 ASP A CA 1
ATOM 2315 C C . ASP A 1 294 ? -28.730 19.902 15.816 1.00 63.81 294 ASP A C 1
ATOM 2317 O O . ASP A 1 294 ? -29.365 20.949 15.697 1.00 63.81 294 ASP A O 1
ATOM 2321 N N . ASP A 1 295 ? -27.410 19.897 16.048 1.00 65.38 295 ASP A N 1
ATOM 2322 C CA . ASP A 1 295 ? -26.648 21.103 16.400 1.00 65.38 295 ASP A CA 1
ATOM 2323 C C . ASP A 1 295 ? -26.160 21.902 15.166 1.00 65.38 295 ASP A C 1
ATOM 2325 O O . ASP A 1 295 ? -25.893 23.098 15.284 1.00 65.38 295 ASP A O 1
ATOM 2329 N N . ASP A 1 296 ? -26.088 21.292 13.970 1.00 59.22 296 ASP A N 1
ATOM 2330 C CA . ASP A 1 296 ? -25.761 21.996 12.717 1.00 59.22 296 ASP A CA 1
ATOM 2331 C C . ASP A 1 296 ? -26.426 21.358 11.468 1.00 59.22 296 ASP A C 1
ATOM 2333 O O . ASP A 1 296 ? -25.954 20.339 10.943 1.00 59.22 296 ASP A O 1
ATOM 2337 N N . PRO A 1 297 ? -27.487 21.975 10.910 1.00 58.00 297 PRO A N 1
ATOM 2338 C CA . PRO A 1 297 ? -28.188 21.465 9.733 1.00 58.00 297 PRO A CA 1
ATOM 2339 C C . PRO A 1 297 ? -27.361 21.511 8.436 1.00 58.00 297 PRO A C 1
ATOM 2341 O O . PRO A 1 297 ? -27.729 20.844 7.468 1.00 58.00 297 PRO A O 1
ATOM 2344 N N . THR A 1 298 ? -26.244 22.247 8.379 1.00 57.25 298 THR A N 1
ATOM 2345 C CA . THR A 1 298 ? -25.346 22.237 7.206 1.00 57.25 298 THR A CA 1
ATOM 2346 C C . THR A 1 298 ? -24.412 21.028 7.179 1.00 57.25 298 THR A C 1
ATOM 2348 O O . THR A 1 298 ? -24.017 20.587 6.099 1.00 57.25 298 THR A O 1
ATOM 2351 N N . PHE A 1 299 ? -24.152 20.418 8.339 1.00 47.62 299 PHE A N 1
ATOM 2352 C CA . PHE A 1 299 ? -23.491 19.114 8.462 1.00 47.62 299 PHE A CA 1
ATOM 2353 C C . PHE A 1 299 ? -24.474 17.935 8.399 1.00 47.62 299 PHE A C 1
ATOM 2355 O O . PHE A 1 299 ? -24.055 16.779 8.255 1.00 47.62 299 PHE A O 1
ATOM 2362 N N . ALA A 1 300 ? -25.782 18.215 8.445 1.00 44.25 300 ALA A N 1
ATOM 2363 C CA . ALA A 1 300 ? -26.805 17.198 8.627 1.00 44.25 300 ALA A CA 1
ATOM 2364 C C . ALA A 1 300 ? -26.974 16.207 7.455 1.00 44.25 300 ALA A C 1
ATOM 2366 O O . ALA A 1 300 ? -27.604 15.157 7.598 1.00 44.25 300 ALA A O 1
ATOM 2367 N N . SER A 1 301 ? -26.416 16.511 6.283 1.00 46.75 301 SER A N 1
ATOM 2368 C CA . SER A 1 301 ? -26.658 15.730 5.070 1.00 46.75 301 SER A CA 1
ATOM 2369 C C . SER A 1 301 ? -25.780 14.488 4.925 1.00 46.75 301 SER A C 1
ATOM 2371 O O . SER A 1 301 ? -26.156 13.600 4.158 1.00 46.75 301 SER A O 1
ATOM 2373 N N . HIS A 1 302 ? -24.640 14.375 5.625 1.00 46.03 302 HIS A N 1
ATOM 2374 C CA . HIS A 1 302 ? -23.664 13.336 5.263 1.00 46.03 302 HIS A CA 1
ATOM 2375 C C . HIS A 1 302 ? -22.998 12.550 6.399 1.00 46.03 302 HIS A C 1
ATOM 2377 O O . HIS A 1 302 ? -22.529 11.452 6.104 1.00 46.03 302 HIS A O 1
ATOM 2383 N N . ILE A 1 303 ? -22.961 13.023 7.654 1.00 50.50 303 ILE A N 1
ATOM 2384 C CA . ILE A 1 303 ? -22.445 12.231 8.794 1.00 50.50 303 ILE A CA 1
ATOM 2385 C C . ILE A 1 303 ? -23.140 12.655 10.098 1.00 50.50 303 ILE A C 1
ATOM 2387 O O . ILE A 1 303 ? -22.561 13.331 10.939 1.00 50.50 303 ILE A O 1
ATOM 2391 N N . THR A 1 304 ? -24.419 12.321 10.248 1.00 47.47 304 THR A N 1
ATOM 2392 C CA . THR A 1 304 ? -25.225 12.750 11.408 1.00 47.47 304 THR A CA 1
ATOM 2393 C C . THR A 1 304 ? -25.401 11.712 12.481 1.00 47.47 304 THR A C 1
ATOM 2395 O O . THR A 1 304 ? -25.787 12.044 13.601 1.00 47.47 304 THR A O 1
ATOM 2398 N N . SER A 1 305 ? -25.171 10.444 12.179 1.00 55.94 305 SER A N 1
ATOM 2399 C CA . SER A 1 305 ? -25.445 9.446 13.181 1.00 55.94 305 SER A CA 1
ATOM 2400 C C . SER A 1 305 ? -24.200 9.249 14.035 1.00 55.94 305 SER A C 1
ATOM 2402 O O . SER A 1 305 ? -23.161 8.793 13.565 1.00 55.94 305 SER A O 1
ATOM 2404 N N . LYS A 1 306 ? -24.346 9.471 15.346 1.00 65.94 306 LYS A N 1
ATOM 2405 C CA . LYS A 1 306 ? -23.506 8.856 16.390 1.00 65.94 306 LYS A CA 1
ATOM 2406 C C . LYS A 1 306 ? -23.493 7.318 16.307 1.00 65.94 306 LYS A C 1
ATOM 2408 O O . LYS A 1 306 ? -23.092 6.661 17.263 1.00 65.94 306 LYS A O 1
ATOM 2413 N N . THR A 1 307 ? -23.998 6.723 15.223 1.00 73.94 307 THR A N 1
ATOM 2414 C CA . THR A 1 307 ? -23.953 5.292 14.989 1.00 73.94 307 THR A CA 1
ATOM 2415 C C . THR A 1 307 ? -22.487 4.913 14.854 1.00 73.94 307 THR A C 1
ATOM 2417 O O . THR A 1 307 ? -21.805 5.399 13.951 1.00 73.94 307 THR A O 1
ATOM 2420 N N . PRO A 1 308 ? -21.989 4.051 15.746 1.00 80.62 308 PRO A N 1
ATOM 2421 C CA . PRO A 1 308 ? -20.640 3.535 15.636 1.00 80.62 308 PRO A CA 1
ATOM 2422 C C . PRO A 1 308 ? -20.415 2.887 14.260 1.00 80.62 308 PRO A C 1
ATOM 2424 O O . PRO A 1 308 ? -21.360 2.336 13.687 1.00 80.62 308 PRO A O 1
ATOM 2427 N N . PRO A 1 309 ? -19.177 2.882 13.736 1.00 86.69 309 PRO A N 1
ATOM 2428 C CA . PRO A 1 309 ? -18.878 2.214 12.471 1.00 86.69 309 PRO A CA 1
ATOM 2429 C C . PRO A 1 309 ? -19.300 0.741 12.534 1.00 86.69 309 PRO A C 1
ATOM 2431 O O . PRO A 1 309 ? -19.165 0.105 13.579 1.00 86.69 309 PRO A O 1
ATOM 2434 N N . ASN A 1 310 ? -19.804 0.170 11.442 1.00 91.12 310 ASN A N 1
ATOM 2435 C CA . ASN A 1 310 ? -20.275 -1.219 11.424 1.00 91.12 310 ASN A CA 1
ATOM 2436 C C . ASN A 1 310 ? -19.106 -2.227 11.386 1.00 91.12 310 ASN A C 1
ATOM 2438 O O . ASN A 1 310 ? -18.870 -2.876 10.373 1.00 91.12 310 ASN A O 1
ATOM 2442 N N . LEU A 1 311 ? -18.335 -2.286 12.473 1.00 94.88 311 LEU A N 1
ATOM 2443 C CA . LEU A 1 311 ? -17.225 -3.209 12.692 1.00 94.88 311 LEU A CA 1
ATOM 2444 C C . LEU A 1 311 ? -17.706 -4.510 13.340 1.00 94.88 311 LEU A C 1
ATOM 2446 O O . LEU A 1 311 ? -18.458 -4.476 14.312 1.00 94.88 311 LEU A O 1
ATOM 2450 N N . ASP A 1 312 ? -17.180 -5.630 12.858 1.00 95.94 312 ASP A N 1
ATOM 2451 C CA . ASP A 1 312 ? -17.312 -6.943 13.488 1.00 95.94 312 ASP A CA 1
ATOM 2452 C C . ASP A 1 312 ? -16.087 -7.248 14.361 1.00 95.94 312 ASP A C 1
ATOM 2454 O O . ASP A 1 312 ? -16.203 -7.873 15.413 1.00 95.94 312 ASP A O 1
ATOM 2458 N N . ILE A 1 313 ? -14.899 -6.806 13.939 1.00 96.12 313 ILE A N 1
ATOM 2459 C CA . ILE A 1 313 ? -13.624 -7.131 14.579 1.00 96.12 313 ILE A CA 1
ATOM 2460 C C . ILE A 1 313 ? -12.823 -5.852 14.817 1.00 96.12 313 ILE A C 1
ATOM 2462 O O . ILE A 1 313 ? -12.576 -5.085 13.883 1.00 96.12 313 ILE A O 1
ATOM 2466 N N . LEU A 1 314 ? -12.366 -5.659 16.055 1.00 96.50 314 LEU A N 1
ATOM 2467 C CA . LEU A 1 314 ? -11.435 -4.595 16.428 1.00 96.50 314 LEU A CA 1
ATOM 2468 C C . LEU A 1 314 ? -10.234 -5.192 17.165 1.00 96.50 314 LEU A C 1
ATOM 2470 O O . LEU A 1 314 ? -10.370 -5.755 18.248 1.00 96.50 314 LEU A O 1
ATOM 2474 N N . HIS A 1 315 ? -9.041 -5.061 16.597 1.00 96.62 315 HIS A N 1
ATOM 2475 C CA . HIS A 1 315 ? -7.797 -5.455 17.254 1.00 96.62 315 HIS A CA 1
ATOM 2476 C C . HIS A 1 315 ? -6.973 -4.213 17.554 1.00 96.62 315 HIS A C 1
ATOM 2478 O O . HIS A 1 315 ? -6.683 -3.421 16.662 1.00 96.62 315 HIS A O 1
ATOM 2484 N N . ILE A 1 316 ? -6.593 -4.057 18.814 1.00 96.19 316 ILE A N 1
ATOM 2485 C CA . ILE A 1 316 ? -5.759 -2.964 19.291 1.00 96.19 316 ILE A CA 1
ATOM 2486 C C . ILE A 1 316 ? -4.390 -3.548 19.636 1.00 96.19 316 ILE A C 1
ATOM 2488 O O . ILE A 1 316 ? -4.281 -4.477 20.442 1.00 96.19 316 ILE A O 1
ATOM 2492 N N . GLY A 1 317 ? -3.362 -3.041 18.966 1.00 94.44 317 GLY A N 1
ATOM 2493 C CA . GLY A 1 317 ? -1.967 -3.369 19.213 1.00 94.44 317 GLY A CA 1
ATOM 2494 C C . GLY A 1 317 ? -1.334 -2.451 20.265 1.00 94.44 317 GLY A C 1
ATOM 2495 O O . GLY A 1 317 ? -1.853 -1.359 20.511 1.00 94.44 317 GLY A O 1
ATOM 2496 N N . PRO A 1 318 ? -0.223 -2.891 20.883 1.00 93.31 318 PRO A N 1
ATOM 2497 C CA . PRO A 1 318 ? 0.594 -2.059 21.764 1.00 93.31 318 PRO A CA 1
ATOM 2498 C C . PRO A 1 318 ? 1.045 -0.745 21.099 1.00 93.31 318 PRO A C 1
ATOM 2500 O O . PRO A 1 318 ? 1.023 -0.598 19.877 1.00 93.31 318 PRO A O 1
ATOM 2503 N N . SER A 1 319 ? 1.438 0.244 21.899 1.00 90.56 319 SER A N 1
ATOM 2504 C CA . SER A 1 319 ? 1.992 1.525 21.414 1.00 90.56 319 SER A CA 1
ATOM 2505 C C . SER A 1 319 ? 3.125 2.050 22.290 1.00 90.56 319 SER A C 1
ATOM 2507 O O . SER A 1 319 ? 3.462 3.236 22.238 1.00 90.56 319 SER A O 1
ATOM 2509 N N . GLU A 1 320 ? 3.745 1.172 23.080 1.00 87.94 320 GLU A N 1
ATOM 2510 C CA . GLU A 1 320 ? 4.891 1.507 23.920 1.00 87.94 320 GLU A CA 1
ATOM 2511 C C . GLU A 1 320 ? 6.070 2.010 23.074 1.00 87.94 320 GLU A C 1
ATOM 2513 O O . GLU A 1 320 ? 6.800 2.895 23.517 1.00 87.94 320 GLU A O 1
ATOM 2518 N N . GLU A 1 321 ? 6.215 1.529 21.833 1.00 84.75 321 GLU A N 1
ATOM 2519 C CA . GLU A 1 321 ? 7.224 2.017 20.879 1.00 84.75 321 GLU A CA 1
ATOM 2520 C C . GLU A 1 321 ? 7.045 3.499 20.515 1.00 84.75 321 GLU A C 1
ATOM 2522 O O . GLU A 1 321 ? 8.016 4.197 20.223 1.00 84.75 321 GLU A O 1
ATOM 2527 N N . TYR A 1 322 ? 5.814 4.008 20.616 1.00 82.50 322 TYR A N 1
ATOM 2528 C CA . TYR A 1 322 ? 5.477 5.418 20.434 1.00 82.50 322 TYR A CA 1
ATOM 2529 C C . TYR A 1 322 ? 5.479 6.211 21.746 1.00 82.50 322 TYR A C 1
ATOM 2531 O O . TYR A 1 322 ? 5.119 7.390 21.750 1.00 82.50 322 TYR A O 1
ATOM 2539 N N . GLY A 1 323 ? 5.850 5.579 22.866 1.00 85.12 323 GLY A N 1
ATOM 2540 C CA . GLY A 1 323 ? 5.777 6.169 24.201 1.00 85.12 323 GLY A CA 1
ATOM 2541 C C . GLY A 1 323 ? 4.346 6.475 24.650 1.00 85.12 323 GLY A C 1
ATOM 2542 O O . GLY A 1 323 ? 4.145 7.390 25.448 1.00 85.12 323 GLY A O 1
ATOM 2543 N N . PHE A 1 324 ? 3.349 5.760 24.114 1.00 88.56 324 PHE A N 1
ATOM 2544 C CA . PHE A 1 324 ? 1.939 5.979 24.425 1.00 88.56 324 PHE A CA 1
ATOM 2545 C C . PHE A 1 324 ? 1.394 4.898 25.359 1.00 88.56 324 PHE A C 1
ATOM 2547 O O . PHE A 1 324 ? 1.644 3.712 25.167 1.00 88.56 324 PHE A O 1
ATOM 2554 N N . GLN A 1 325 ? 0.593 5.321 26.335 1.00 89.56 325 GLN A N 1
ATOM 2555 C CA . GLN A 1 325 ? -0.189 4.449 27.204 1.00 89.56 325 GLN A CA 1
ATOM 2556 C C . GLN A 1 325 ? -1.590 5.047 27.355 1.00 89.56 325 GLN A C 1
ATOM 2558 O O . GLN A 1 325 ? -1.717 6.250 27.604 1.00 89.56 325 GLN A O 1
ATOM 2563 N N . SER A 1 326 ? -2.642 4.233 27.225 1.00 90.44 326 SER A N 1
ATOM 2564 C CA . SER A 1 326 ? -4.015 4.715 27.392 1.00 90.44 326 SER A CA 1
ATOM 2565 C C . SER A 1 326 ? -4.232 5.308 28.776 1.00 90.44 326 SER A C 1
ATOM 2567 O O . SER A 1 326 ? -3.907 4.711 29.805 1.00 90.44 326 SER A O 1
ATOM 2569 N N . THR A 1 327 ? -4.858 6.479 28.801 1.00 93.50 327 THR A N 1
ATOM 2570 C CA . THR A 1 327 ? -5.289 7.119 30.044 1.00 93.50 327 THR A CA 1
ATOM 2571 C C . THR A 1 327 ? -6.568 6.461 30.567 1.00 93.50 327 THR A C 1
ATOM 2573 O O . THR A 1 327 ? -7.332 5.884 29.794 1.00 93.50 327 THR A O 1
ATOM 2576 N N . LYS A 1 328 ? -6.871 6.599 31.868 1.00 94.25 328 LYS A N 1
ATOM 2577 C CA . LYS A 1 328 ? -8.157 6.125 32.423 1.00 94.25 328 LYS A CA 1
ATOM 2578 C C . LYS A 1 328 ? -9.371 6.713 31.688 1.00 94.25 328 LYS A C 1
ATOM 2580 O O . LYS A 1 328 ? -10.377 6.024 31.551 1.00 94.25 328 LYS A O 1
ATOM 2585 N N . ASP A 1 329 ? -9.262 7.949 31.194 1.00 93.19 329 ASP A N 1
ATOM 2586 C CA . ASP A 1 329 ? -10.303 8.601 30.392 1.00 93.19 329 ASP A CA 1
ATOM 2587 C C . ASP A 1 329 ? -10.520 7.883 29.051 1.00 93.19 329 ASP A C 1
ATOM 2589 O O . 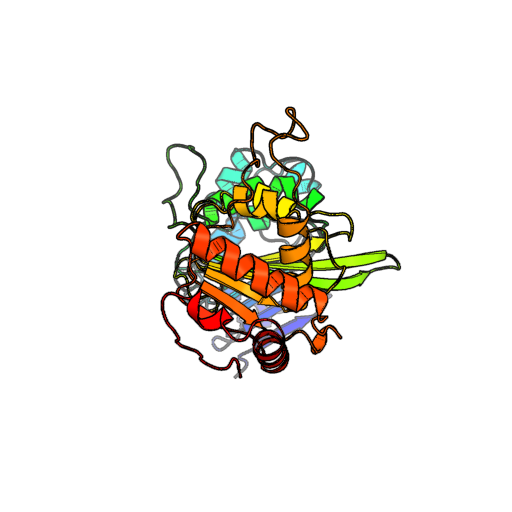ASP A 1 329 ? -11.640 7.476 28.747 1.00 93.19 329 ASP A O 1
ATOM 2593 N N . THR A 1 330 ? -9.447 7.621 28.295 1.00 92.06 330 THR A N 1
ATOM 2594 C CA . THR A 1 330 ? -9.502 6.862 27.032 1.00 92.06 330 THR A CA 1
ATOM 2595 C C . THR A 1 330 ? -10.139 5.483 27.229 1.00 92.06 330 THR A C 1
ATOM 2597 O O . THR A 1 330 ? -10.990 5.066 26.445 1.00 92.06 330 THR A O 1
ATOM 2600 N N . ILE A 1 331 ? -9.765 4.792 28.309 1.00 95.50 331 ILE A N 1
ATOM 2601 C CA . ILE A 1 331 ? -10.299 3.472 28.670 1.00 95.50 331 ILE A CA 1
ATOM 2602 C C . ILE A 1 331 ? -11.797 3.553 28.990 1.00 95.50 331 ILE A C 1
ATOM 2604 O O . ILE A 1 331 ? -12.582 2.748 28.488 1.00 95.50 331 ILE A O 1
ATOM 2608 N N . GLY A 1 332 ? -12.210 4.546 29.783 1.00 95.00 332 GLY A N 1
ATOM 2609 C CA . GLY A 1 332 ? -13.618 4.780 30.098 1.00 95.00 332 GLY A CA 1
ATOM 2610 C C . GLY A 1 332 ? -14.453 5.093 28.856 1.00 95.00 332 GLY A C 1
ATOM 2611 O O . GLY A 1 332 ? -15.531 4.523 28.684 1.00 95.00 332 GLY A O 1
ATOM 2612 N N . LYS A 1 333 ? -13.935 5.929 27.949 1.00 94.25 333 LYS A N 1
ATOM 2613 C CA . LYS A 1 333 ? -14.593 6.239 26.672 1.00 94.25 333 LYS A CA 1
ATOM 2614 C C . LYS A 1 333 ? -14.692 5.014 25.757 1.00 94.25 333 LYS A C 1
ATOM 2616 O O . LYS A 1 333 ? -15.725 4.833 25.116 1.00 94.25 333 LYS A O 1
ATOM 2621 N N . LEU A 1 334 ? -13.685 4.133 25.735 1.00 94.81 334 LEU A N 1
ATOM 2622 C CA . LEU A 1 334 ? -13.776 2.852 25.023 1.00 94.81 334 LEU A CA 1
ATOM 2623 C C . LEU A 1 334 ? -14.900 1.975 25.596 1.00 94.81 334 LEU A C 1
ATOM 2625 O O . LEU A 1 334 ? -15.716 1.464 24.831 1.00 94.81 334 LEU A O 1
ATOM 2629 N N . GLY A 1 335 ? -14.990 1.832 26.923 1.00 95.38 335 GLY A N 1
ATOM 2630 C CA . GLY A 1 335 ? -16.079 1.087 27.569 1.00 95.38 335 GLY A CA 1
ATOM 2631 C C . GLY A 1 335 ? -17.464 1.640 27.207 1.00 95.38 335 GLY A C 1
ATOM 2632 O O . GLY A 1 335 ? -18.353 0.893 26.795 1.00 95.38 335 GLY A O 1
ATOM 2633 N N . GLN A 1 336 ? -17.624 2.968 27.253 1.00 94.00 336 GLN A N 1
ATOM 2634 C CA . GLN A 1 336 ? -18.857 3.641 26.826 1.00 94.00 336 GLN A CA 1
ATOM 2635 C C . GLN A 1 336 ? -19.183 3.394 25.349 1.00 94.00 336 GLN A C 1
ATOM 2637 O O . GLN A 1 336 ? -20.337 3.119 25.020 1.00 94.00 336 GLN A O 1
ATOM 2642 N N . TRP A 1 337 ? -18.182 3.453 24.467 1.00 93.19 337 TRP A N 1
ATOM 2643 C CA . TRP A 1 337 ? -18.357 3.175 23.044 1.00 93.19 337 TRP A CA 1
ATOM 2644 C C . TRP A 1 337 ? -18.819 1.733 22.804 1.00 93.19 337 TRP A C 1
ATOM 2646 O O . TRP A 1 337 ? -19.769 1.514 22.054 1.00 93.19 337 TRP A O 1
ATOM 2656 N N . LEU A 1 338 ? -18.227 0.745 23.486 1.00 94.88 338 LEU A N 1
ATOM 2657 C CA . LEU A 1 338 ? -18.649 -0.659 23.393 1.00 94.88 338 LEU A CA 1
ATOM 2658 C C . LEU A 1 338 ? -20.098 -0.858 23.859 1.00 94.88 338 LEU A C 1
ATOM 2660 O O . LEU A 1 338 ? -20.883 -1.505 23.166 1.00 94.88 338 LEU A O 1
ATOM 2664 N N . LYS A 1 339 ? -20.477 -0.242 24.981 1.00 94.56 339 LYS A N 1
ATOM 2665 C CA . LYS A 1 339 ? -21.855 -0.263 25.485 1.00 94.56 339 LYS A CA 1
ATOM 2666 C C . LYS A 1 339 ? -22.840 0.373 24.500 1.00 94.56 339 LYS A C 1
ATOM 2668 O O . LYS A 1 339 ? -23.925 -0.152 24.262 1.00 94.56 339 LYS A O 1
ATOM 2673 N N . GLN A 1 340 ? -22.468 1.507 23.906 1.00 92.12 340 GLN A N 1
ATOM 2674 C CA . GLN A 1 340 ? -23.292 2.187 22.907 1.00 92.12 340 GLN A CA 1
ATOM 2675 C C . GLN A 1 340 ? -23.516 1.300 21.676 1.00 92.12 340 GLN A C 1
ATOM 2677 O O . GLN A 1 340 ? -24.638 1.210 21.181 1.00 92.12 340 GLN A O 1
ATOM 2682 N N . ARG A 1 341 ? -22.468 0.616 21.200 1.00 92.44 341 ARG A N 1
ATOM 2683 C CA . ARG A 1 341 ? -22.565 -0.335 20.084 1.00 92.44 341 ARG A CA 1
ATOM 2684 C C . ARG A 1 341 ? -23.546 -1.462 20.361 1.00 92.44 341 ARG A C 1
ATOM 2686 O O . ARG A 1 341 ? -24.380 -1.744 19.505 1.00 92.44 341 ARG A O 1
ATOM 2693 N N . GLU A 1 342 ? -23.454 -2.086 21.533 1.00 93.88 342 GLU A N 1
ATOM 2694 C CA . GLU A 1 342 ? -24.381 -3.142 21.953 1.00 93.88 342 GLU A CA 1
ATOM 2695 C C . GLU A 1 342 ? -25.829 -2.633 21.940 1.00 93.88 342 GLU A C 1
ATOM 2697 O O . GLU A 1 342 ? -26.699 -3.267 21.345 1.00 93.88 342 GLU A O 1
ATOM 2702 N N . GLY A 1 343 ? -26.076 -1.438 22.491 1.00 92.69 343 GLY A N 1
ATOM 2703 C CA . GLY A 1 343 ? -27.396 -0.801 22.467 1.00 92.69 343 GLY A CA 1
ATOM 2704 C C . GLY A 1 343 ? -27.948 -0.544 21.057 1.00 92.69 343 GLY A C 1
ATOM 2705 O O . GLY A 1 343 ? -29.163 -0.494 20.873 1.00 92.69 343 GLY A O 1
ATOM 2706 N N . CYS A 1 344 ? -27.076 -0.424 20.051 1.00 90.94 344 CYS A N 1
ATOM 2707 C CA . CYS A 1 344 ? -27.441 -0.303 18.638 1.00 90.94 344 CYS A CA 1
ATOM 2708 C C . CYS A 1 344 ? -27.509 -1.649 17.888 1.00 90.94 344 CYS A C 1
ATOM 2710 O O . CYS A 1 344 ? -27.747 -1.647 16.682 1.00 90.94 344 CYS A O 1
ATOM 2712 N N . GLY A 1 345 ? -27.274 -2.786 18.551 1.00 93.12 345 GLY A N 1
ATOM 2713 C CA . GLY A 1 345 ? -27.189 -4.097 17.898 1.00 93.12 345 GLY A CA 1
ATOM 2714 C C . GLY A 1 345 ? -25.927 -4.291 17.047 1.00 93.12 345 GLY A C 1
ATOM 2715 O O . GLY A 1 345 ? -25.921 -5.127 16.149 1.00 93.12 345 GLY A O 1
ATOM 2716 N N . LEU A 1 346 ? -24.866 -3.521 17.313 1.00 93.38 346 LEU A N 1
ATOM 2717 C CA . LEU A 1 346 ? -23.583 -3.526 16.592 1.00 93.38 346 LEU A CA 1
ATOM 2718 C C . LEU A 1 346 ? -22.443 -4.107 17.449 1.00 93.38 346 LEU A C 1
ATOM 2720 O O . LEU A 1 346 ? -21.299 -3.640 17.400 1.00 93.38 346 LEU A O 1
ATOM 2724 N N . SER A 1 347 ? -22.757 -5.092 18.290 1.00 93.00 347 SER A N 1
ATOM 2725 C CA . SER A 1 347 ? -21.783 -5.773 19.146 1.00 93.00 347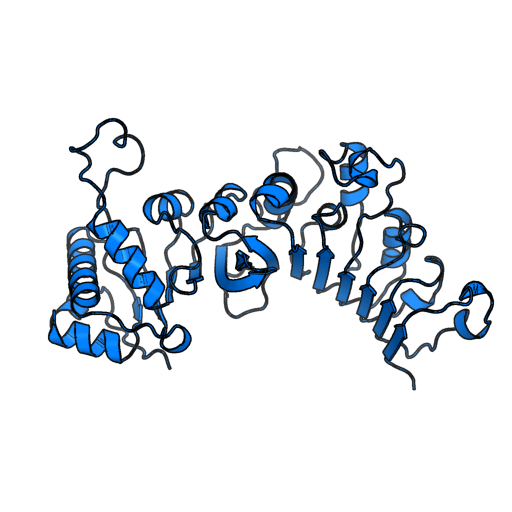 SER A CA 1
ATOM 2726 C C . SER A 1 347 ? -20.630 -6.368 18.336 1.00 93.00 347 SER A C 1
ATOM 2728 O O . SER A 1 347 ? -20.848 -7.028 17.322 1.00 93.00 347 SER A O 1
ATOM 2730 N N . LEU A 1 348 ? -19.398 -6.175 18.813 1.00 94.44 348 LEU A N 1
ATOM 2731 C CA . LEU A 1 348 ? -18.216 -6.767 18.186 1.00 94.44 348 LEU A CA 1
ATOM 2732 C C . LEU A 1 348 ? -18.229 -8.294 18.351 1.00 94.44 348 LEU A C 1
ATOM 2734 O O . LEU A 1 348 ? -18.598 -8.823 19.401 1.00 94.44 348 LEU A O 1
ATOM 2738 N N . ALA A 1 349 ? -17.795 -9.001 17.315 1.00 94.62 349 ALA A N 1
ATOM 2739 C CA . ALA A 1 349 ? -17.544 -10.436 17.331 1.00 94.62 349 ALA A CA 1
ATOM 2740 C C . ALA A 1 349 ? -16.184 -10.804 17.924 1.00 94.62 349 ALA A C 1
ATOM 2742 O O . ALA A 1 349 ? -16.073 -11.854 18.554 1.00 94.62 349 ALA A O 1
ATOM 2743 N N . ASP A 1 350 ? -15.174 -9.955 17.745 1.00 95.00 350 ASP A N 1
ATOM 2744 C CA . ASP A 1 350 ? -13.843 -10.141 18.325 1.00 95.00 350 ASP A CA 1
ATOM 2745 C C . ASP A 1 350 ? -13.250 -8.782 18.725 1.00 95.00 350 ASP A C 1
ATOM 2747 O O . ASP A 1 350 ? -13.260 -7.827 17.942 1.00 95.00 350 ASP A O 1
ATOM 2751 N N . LEU A 1 351 ? -12.738 -8.706 19.955 1.00 95.69 351 LEU A N 1
ATOM 2752 C CA . LEU A 1 351 ? -12.016 -7.555 20.486 1.00 95.69 351 LEU A CA 1
ATOM 2753 C C . LEU A 1 351 ? -10.717 -8.036 21.128 1.00 95.69 351 LEU A C 1
ATOM 2755 O O . LEU A 1 351 ? -10.729 -8.694 22.171 1.00 95.69 351 LEU A O 1
ATOM 2759 N N . ARG A 1 352 ? -9.589 -7.655 20.527 1.00 95.44 352 ARG A N 1
ATOM 2760 C CA . ARG A 1 352 ? -8.250 -7.912 21.075 1.00 95.44 352 ARG A CA 1
ATOM 2761 C C . ARG A 1 352 ? -7.641 -6.606 21.541 1.00 95.44 352 ARG A C 1
ATOM 2763 O O . ARG A 1 352 ? -7.705 -5.616 20.823 1.00 95.44 352 ARG A O 1
ATOM 2770 N N . VAL A 1 353 ? -7.062 -6.609 22.734 1.00 95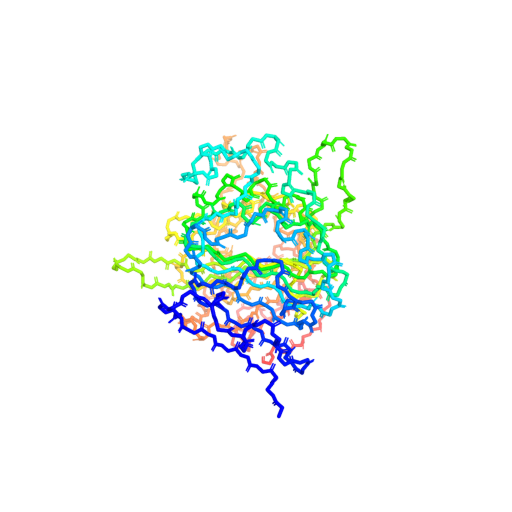.19 353 VAL A N 1
ATOM 2771 C CA . VAL A 1 353 ? -6.473 -5.424 23.370 1.00 95.19 353 VAL A CA 1
ATOM 2772 C C . VAL A 1 353 ? -5.166 -5.795 24.078 1.00 95.19 353 VAL A C 1
ATOM 2774 O O . VAL A 1 353 ? -5.041 -6.939 24.536 1.00 95.19 353 VAL A O 1
ATOM 2777 N N . PRO A 1 354 ? -4.210 -4.857 24.228 1.00 94.81 354 PRO A N 1
ATOM 2778 C CA . PRO A 1 354 ? -3.010 -5.076 25.030 1.00 94.81 354 PRO A CA 1
ATOM 2779 C C . PRO A 1 354 ? -3.350 -5.358 26.499 1.00 94.81 354 PRO A C 1
ATOM 2781 O O . PRO A 1 354 ? -4.404 -4.957 27.005 1.00 94.81 354 PRO A O 1
ATOM 2784 N N . LYS A 1 355 ? -2.441 -6.030 27.218 1.00 92.94 355 LYS A N 1
ATOM 2785 C CA . LYS A 1 355 ? -2.657 -6.448 28.619 1.00 92.94 355 LYS A CA 1
ATOM 2786 C C . LYS A 1 355 ? -3.001 -5.279 29.545 1.00 92.94 355 LYS A C 1
ATOM 2788 O O . LYS A 1 355 ? -3.909 -5.410 30.363 1.00 92.94 355 LYS A O 1
ATOM 2793 N N . GLY A 1 356 ? -2.315 -4.144 29.390 1.00 92.31 356 GLY A N 1
ATOM 2794 C CA . GLY A 1 356 ? -2.570 -2.934 30.179 1.00 92.31 356 GLY A CA 1
ATOM 2795 C C . GLY A 1 356 ? -3.973 -2.368 29.946 1.00 92.31 356 GLY A C 1
ATOM 2796 O O . GLY A 1 356 ? -4.717 -2.154 30.903 1.00 92.31 356 GLY A O 1
ATOM 2797 N N . LEU A 1 357 ? -4.367 -2.220 28.677 1.00 94.56 357 LEU A N 1
ATOM 2798 C CA . LEU A 1 357 ? -5.697 -1.744 28.289 1.00 94.56 357 LEU A CA 1
ATOM 2799 C C . LEU A 1 357 ? -6.809 -2.676 28.796 1.00 94.56 357 LEU A C 1
ATOM 2801 O O . LEU A 1 357 ? -7.820 -2.212 29.320 1.00 94.56 357 LEU A O 1
ATOM 2805 N N . ARG A 1 358 ? -6.599 -3.996 28.714 1.00 95.44 358 ARG A N 1
ATOM 2806 C CA . ARG A 1 358 ? -7.530 -5.000 29.249 1.00 95.44 358 ARG A CA 1
ATOM 2807 C C . ARG A 1 358 ? -7.735 -4.865 30.754 1.00 95.44 358 ARG A C 1
ATOM 2809 O O . ARG A 1 358 ? -8.874 -4.884 31.207 1.00 95.44 358 ARG A O 1
ATOM 2816 N N . ALA A 1 359 ? -6.647 -4.752 31.516 1.00 95.44 359 ALA A N 1
ATOM 2817 C CA . ALA A 1 359 ? -6.718 -4.600 32.966 1.00 95.44 359 ALA A CA 1
ATOM 2818 C C . ALA A 1 359 ? -7.464 -3.314 33.353 1.00 95.44 359 ALA A C 1
ATOM 2820 O O . ALA A 1 359 ? -8.302 -3.341 34.250 1.00 95.44 359 ALA A O 1
ATOM 2821 N N . GLY A 1 360 ? -7.223 -2.216 32.630 1.00 95.75 360 GLY A N 1
ATOM 2822 C CA . GLY A 1 360 ? -7.950 -0.968 32.845 1.00 95.75 360 GLY A CA 1
ATOM 2823 C C . GLY A 1 360 ? -9.439 -1.064 32.501 1.00 95.75 360 GLY A C 1
ATOM 2824 O O . GLY A 1 360 ? -10.257 -0.530 33.243 1.00 95.75 360 GLY A O 1
ATOM 2825 N N . LEU A 1 361 ? -9.820 -1.767 31.428 1.00 96.31 361 LEU A N 1
ATOM 2826 C CA . LEU A 1 361 ? -11.234 -2.026 31.122 1.00 96.31 361 LEU A CA 1
ATOM 2827 C C . LEU A 1 361 ? -11.900 -2.881 32.208 1.00 96.31 361 LEU A C 1
ATOM 2829 O O . LEU A 1 361 ? -13.016 -2.576 32.614 1.00 96.31 361 LEU A O 1
ATOM 2833 N N . ASP A 1 362 ? -11.213 -3.913 32.707 1.00 96.44 362 ASP A N 1
ATOM 2834 C CA . ASP A 1 362 ? -11.706 -4.753 33.806 1.00 96.44 362 ASP A CA 1
ATOM 2835 C C . ASP A 1 362 ? -11.875 -3.954 35.123 1.00 96.44 362 ASP A C 1
ATOM 2837 O O . ASP A 1 362 ? -12.759 -4.276 35.915 1.00 96.44 362 ASP A O 1
ATOM 2841 N N . GLU A 1 363 ? -11.075 -2.902 35.351 1.00 97.06 363 GLU A N 1
ATOM 2842 C CA . GLU A 1 363 ? -11.216 -1.975 36.490 1.00 97.06 363 GLU A CA 1
ATOM 2843 C C . GLU A 1 363 ? -12.376 -0.980 36.299 1.00 97.06 363 GLU A C 1
ATOM 2845 O O . GLU A 1 363 ? -13.156 -0.759 37.226 1.00 97.06 363 GLU A O 1
ATOM 2850 N N . VAL A 1 364 ? -12.480 -0.360 35.117 1.00 96.44 364 VAL A N 1
ATOM 2851 C CA . VAL A 1 364 ? -13.404 0.760 34.849 1.00 96.44 364 VAL A CA 1
ATOM 2852 C C . VAL A 1 364 ? -14.818 0.292 34.494 1.00 96.44 364 VAL A C 1
ATOM 2854 O O . VAL A 1 364 ? -15.788 0.924 34.912 1.00 96.44 364 VAL A O 1
ATOM 2857 N N . ASP A 1 365 ? -14.956 -0.801 33.744 1.00 95.56 365 ASP A N 1
ATOM 2858 C CA . ASP A 1 365 ? -16.247 -1.376 33.354 1.00 95.56 365 ASP A CA 1
ATOM 2859 C C . ASP A 1 365 ? -16.198 -2.913 33.410 1.00 95.56 365 ASP A C 1
ATOM 2861 O O . ASP A 1 365 ? -16.060 -3.562 32.378 1.00 95.56 365 ASP A O 1
ATOM 2865 N N . PRO A 1 366 ? -16.350 -3.542 34.590 1.00 95.12 366 PRO A N 1
ATOM 2866 C CA . PRO A 1 366 ? -16.174 -4.989 34.764 1.00 95.12 366 PRO A CA 1
ATOM 2867 C C . PRO A 1 366 ? -17.065 -5.880 33.882 1.00 95.12 366 PRO A C 1
ATOM 2869 O O . PRO A 1 366 ? -16.796 -7.077 33.749 1.00 95.12 366 PRO A O 1
ATOM 2872 N N . ILE A 1 367 ? -18.134 -5.327 33.298 1.00 95.94 367 ILE A N 1
ATOM 2873 C CA . ILE A 1 367 ? -19.065 -6.057 32.435 1.00 95.94 367 ILE A CA 1
ATOM 2874 C C . ILE A 1 367 ? -18.782 -5.861 30.943 1.00 95.94 367 ILE A C 1
ATOM 2876 O O . ILE A 1 367 ? -19.482 -6.461 30.142 1.00 95.94 367 ILE A O 1
ATOM 2880 N N . TRP A 1 368 ? -17.741 -5.121 30.537 1.00 95.06 368 TRP A N 1
ATOM 2881 C CA . TRP A 1 368 ? -17.489 -4.789 29.122 1.00 95.06 368 TRP A CA 1
ATOM 2882 C C . TRP A 1 368 ? -17.472 -5.997 28.171 1.00 95.06 368 TRP A C 1
ATOM 2884 O O . TRP A 1 368 ? -17.835 -5.897 26.999 1.00 95.06 368 TRP A O 1
ATOM 2894 N N . LYS A 1 369 ? -17.078 -7.170 28.678 1.00 95.00 369 LYS A N 1
ATOM 2895 C CA . LYS A 1 369 ? -17.060 -8.437 27.931 1.00 95.00 369 LYS A CA 1
ATOM 2896 C C . LYS A 1 369 ? -18.456 -8.912 27.521 1.00 95.00 369 LYS A C 1
ATOM 2898 O O . LYS A 1 369 ? -18.555 -9.654 26.549 1.00 95.00 369 LYS A O 1
ATOM 2903 N N . SER A 1 370 ? -19.515 -8.518 28.236 1.00 93.88 370 SER A N 1
ATOM 2904 C CA . SER A 1 370 ? -20.896 -8.859 27.871 1.00 93.88 370 SER A CA 1
ATOM 2905 C C . SER A 1 370 ? -21.366 -8.125 26.621 1.00 93.88 370 SER A C 1
ATOM 2907 O O . SER A 1 370 ? -22.262 -8.620 25.953 1.00 93.88 370 SER A O 1
ATOM 2909 N N . TYR A 1 371 ? -20.730 -7.002 26.267 1.00 93.56 371 TYR A N 1
ATOM 2910 C CA . TYR A 1 371 ? -21.066 -6.227 25.071 1.00 93.56 371 TYR A CA 1
ATOM 2911 C C . TYR A 1 371 ? -20.609 -6.906 23.761 1.00 93.56 371 TYR A C 1
ATOM 2913 O O . TYR A 1 371 ? -20.922 -6.423 22.668 1.00 93.56 371 TYR A O 1
ATOM 2921 N N . LEU A 1 372 ? -19.851 -8.008 23.848 1.00 92.94 372 LEU A N 1
ATOM 2922 C CA . LEU A 1 372 ? -19.316 -8.771 22.715 1.00 92.94 372 LEU A CA 1
ATOM 2923 C C . LEU A 1 372 ? -20.210 -9.974 22.376 1.00 92.94 372 LEU A C 1
ATOM 2925 O O . LEU A 1 372 ? -20.726 -10.643 23.268 1.00 92.94 372 LEU A O 1
ATOM 2929 N N . THR A 1 373 ? -20.331 -10.327 21.092 1.00 87.75 373 THR A N 1
ATOM 2930 C CA . THR A 1 373 ? -21.114 -11.511 20.676 1.00 87.75 373 THR A CA 1
ATOM 2931 C C . THR A 1 373 ? -20.392 -12.834 20.941 1.00 87.75 373 THR A C 1
ATOM 2933 O O . THR A 1 373 ? -21.043 -13.861 21.147 1.00 87.75 373 THR A O 1
ATOM 2936 N N . LYS A 1 374 ? -19.052 -12.835 20.959 1.00 76.81 374 LYS A N 1
ATOM 2937 C CA . LYS A 1 374 ? -18.226 -13.982 21.355 1.00 76.81 374 LYS A CA 1
ATOM 2938 C C . LYS A 1 374 ? -17.097 -13.532 22.274 1.00 76.81 374 LYS A C 1
ATOM 2940 O O . LYS A 1 374 ? -16.307 -12.658 21.942 1.00 76.81 374 LYS A O 1
ATOM 2945 N N . SER A 1 375 ? -16.966 -14.202 23.411 1.00 59.41 375 SER A N 1
ATOM 2946 C CA . SER A 1 375 ? -15.866 -14.025 24.358 1.00 59.41 375 SER A CA 1
ATOM 2947 C C . SER A 1 375 ? -14.627 -14.830 23.939 1.00 59.41 375 SER A C 1
ATOM 2949 O O . SER A 1 375 ? -14.126 -15.662 24.692 1.00 59.41 375 SER A O 1
ATOM 2951 N N . VAL A 1 376 ? -14.112 -14.611 22.724 1.00 52.88 376 VAL A N 1
ATOM 2952 C CA . VAL A 1 376 ? -12.800 -15.157 22.331 1.00 52.88 376 VAL A CA 1
ATOM 2953 C C . VAL A 1 376 ? -11.731 -14.139 22.708 1.00 52.88 376 VAL A C 1
ATOM 2955 O O . VAL A 1 376 ? -11.368 -13.269 21.931 1.00 52.88 376 VAL A O 1
ATOM 2958 N N . LEU A 1 377 ? -11.236 -14.231 23.940 1.00 55.78 377 LEU A N 1
ATOM 2959 C CA . LEU A 1 377 ? -10.140 -13.391 24.419 1.00 55.78 377 LEU A CA 1
ATOM 2960 C C . LEU A 1 377 ? -8.808 -14.082 24.115 1.00 55.78 377 LEU A C 1
ATOM 2962 O O . LEU A 1 377 ? -8.281 -14.805 24.957 1.00 55.78 377 LEU A O 1
ATOM 2966 N N . SER A 1 378 ? -8.260 -13.876 22.920 1.00 58.03 378 SER A N 1
ATOM 2967 C CA . SER A 1 378 ? -6.855 -14.211 22.651 1.00 58.03 378 SER A CA 1
ATOM 2968 C C . SER A 1 378 ? -5.969 -13.017 23.002 1.00 58.03 378 SER A C 1
ATOM 2970 O O . SER A 1 378 ? -6.242 -11.905 22.549 1.00 58.03 378 SER A O 1
ATOM 2972 N N . GLU A 1 379 ? -4.920 -13.233 23.797 1.00 53.47 379 GLU A N 1
ATOM 2973 C CA . GLU A 1 379 ? -3.903 -12.205 24.042 1.00 53.47 379 GLU A CA 1
ATOM 2974 C C . GLU A 1 379 ? -3.178 -11.875 22.728 1.00 53.47 379 GLU A C 1
ATOM 2976 O O . GLU A 1 379 ? -2.763 -12.786 22.010 1.00 53.47 379 GLU A O 1
ATOM 2981 N N . CYS A 1 380 ? -3.018 -10.586 22.412 1.00 55.78 380 CYS A N 1
ATOM 2982 C CA . CYS A 1 380 ? -1.965 -10.170 21.488 1.00 55.78 380 CYS A CA 1
ATOM 2983 C C . CYS A 1 380 ? -0.631 -10.412 22.206 1.00 55.78 380 CYS A C 1
ATOM 2985 O O . CYS A 1 380 ? -0.444 -9.898 23.314 1.00 55.78 380 CYS A O 1
ATOM 2987 N N . GLN A 1 381 ? 0.219 -11.264 21.627 1.00 48.19 381 GLN A N 1
ATOM 2988 C CA . GLN A 1 381 ? 1.586 -11.480 22.104 1.00 48.19 381 GLN A CA 1
ATOM 2989 C C . GLN A 1 381 ? 2.488 -10.318 21.723 1.00 48.19 381 GLN A C 1
ATOM 2991 O O . GLN A 1 381 ? 2.274 -9.766 20.620 1.00 48.19 381 GLN A O 1
#

Sequence (381 aa):
MLTHLSLEYCHSNPSEDPAFNAPPTTLESLSLLVMPYPWTSRVYDNLLELRLTDLDWKHVPSIQDLANMFTRTSRLALFELSGFWTLRTSQPSDFTRNCDGDPSEHELAELLSLSPPKTLRKWIVDSNQFCIAHYALPPSLTISYEMRSENLLKRAGRHLNTILPNHLGFGIKSADAIRPVPPAVAMRVTVTRITLCYTESCAVAVSFWRNGDCDAAPDLLLQLAMRREDSICDVFHMIDCSAITHLHLDIASGSCNVPWLHLFRILPAIRTMRISENVLASLIEAVHDAPNADDDPTFASHITSKTPPNLDILHIGPSEEYGFQSTKDTIGKLGQWLKQREGCGLSLADLRVPKGLRAGLDEVDPIWKSYLTKSVLSECQ

Secondary structure (DSSP, 8-state):
---EEEEE--SS-GGG-GGGGS--TT--EEEEES-PPPTT-GGGTT-SEEEEES--TTTSPBHHHHHHHHHH-SS--EEEEES-S-PBPSS--HHHHHS-S---HHHHHHHHT----TT--EEEEEESS--GGGGG----SS-EEEEEEEEEHHHHHHHHHHHHHHHTT-----SSS-PPPPPP-EEEEEEEEEEETTEEEEEEEEEEESSS-TTSPPSEEEEEEEETTSBTHHHHTTS--TT--EEEEEE-TTSSB--HHHHHHH-TT--EEEEEHHHHHHHHHHHHSPPPTTT-TTTTTTS---PPP--SEEEEE--GGGT----HHHHHHHHHHHHHHHHTT---SEEE--HHHHHHHHHH-TTGGGGSS----PPP-

Solvent-accessible surface area (backbone atoms only — not comparable to full-atom values): 20756 Å² total; per-residue (Å²): 133,61,39,70,47,77,48,77,66,74,93,60,71,65,88,75,47,73,72,64,80,61,55,63,90,59,37,31,34,43,36,31,30,38,61,68,74,66,71,86,50,71,71,60,31,62,18,36,32,41,36,41,31,45,41,40,83,90,61,42,53,33,58,66,41,49,40,57,40,28,76,52,26,75,44,31,28,38,43,36,42,30,59,36,72,49,51,41,56,100,71,69,48,64,24,60,73,67,67,45,88,68,74,52,73,66,50,48,52,56,31,58,63,42,62,77,33,92,50,35,37,36,41,38,42,35,20,71,43,77,35,62,57,67,57,39,59,64,66,61,95,66,38,28,36,36,43,36,25,68,35,41,47,81,71,42,43,69,58,45,47,68,41,42,26,46,58,39,34,61,53,70,92,67,91,82,85,73,85,79,40,73,46,37,23,16,39,36,40,40,36,43,76,40,83,52,94,94,41,73,30,22,43,36,39,42,34,30,20,63,85,53,54,84,87,53,86,46,47,34,35,40,36,34,23,36,52,41,85,41,48,62,54,64,63,52,74,44,39,90,38,56,60,24,29,33,41,34,45,43,57,43,79,91,37,56,46,72,62,57,75,60,49,49,65,53,31,70,44,33,30,34,39,37,32,25,46,59,46,46,46,57,48,51,49,56,60,67,70,50,71,60,42,86,78,41,76,88,55,43,83,82,74,35,68,89,64,68,78,75,40,40,30,43,37,38,40,74,27,64,94,70,75,43,76,84,48,73,64,51,43,48,52,49,48,52,50,45,50,52,25,34,76,70,74,48,38,31,48,35,65,32,47,33,73,69,61,46,54,49,33,54,69,74,40,73,60,57,68,73,35,34,75,40,88,63,78,60,78,69,127

Radius of gyration: 24.54 Å; Cα contacts (8 Å, |Δi|>4): 769; chains: 1; bounding box: 65×41×66 Å

Mean predicted aligned error: 6.89 Å